Protein AF-0000000066750782 (afdb_homodimer)

InterPro domains:
  IPR004263 Exostosin-like [PTHR11062] (1-344)
  IPR040911 Exostosin, GT47 domain [PF03016] (1-303)

Sequence (736 aa):
MYDLPARFHVAMMGAAAGAGFPAWPPSAGGIRRQHSVEYWMMASLQDGGAGPERGREAVRVRDPDAADAFFVPFFSSLSFNVHGRNMTDPDTEADRLLQVELVDILWKSKYWQRSAGRDHVIPMHHPNAFRFLRAMVNASILIVSDFGRYTKELASLRKDVVAPYVHVVGSFLDDDPPDPFEARHTLLFFRGRTVRKDEGKIRSKLEKILKGKEGVRFEDSIATGDGINISTEGMRSSKFCLHPAGDTPSSCRLFDAIVSHCVPVIVSSRIELPFEDEIDYSEFSLFFSVEEALRPDYLLNELRQVPKRKWVDMWLKLKNVSHHYEFQYPPRKGDAVNMIWRQVRHKIPAVNLAIHRNRRLKIPDWWGMYDLPARFHVAMMGAAAGAGFPAWPPSAGGIRRQHSVEYWMMASLQDGGAGPERGREAVRVRDPDAADAFFVPFFSSLSFNVHGRNMTDPDTEADRLLQVELVDILWKSKYWQRSAGRDHVIPMHHPNAFRFLRAMVNASILIVSDFGRYTKELASLRKDVVAPYVHVVGSFLDDDPPDPFEARHTLLFFRGRTVRKDEGKIRSKLEKILKGKEGVRFEDSIATGDGINISTEGMRSSKFCLHPAGDTPSSCRLFDAIVSHCVPVIVSSRIELPFEDEIDYSEFSLFFSVEEALRPDYLLNELRQVPKRKWVDMWLKLKNVSHHYEFQYPPRKGDAVNMIWRQVRHKIPAVNLAIHRNRRLKIPDWWG

Radius of gyration: 29.25 Å; Cα contacts (8 Å, |Δi|>4): 1340; chains: 2; bounding box: 59×84×62 Å

Structure (mmCIF, N/CA/C/O backbone):
data_AF-0000000066750782-model_v1
#
loop_
_entity.id
_entity.type
_entity.pdbx_description
1 polymer 'Exostosin GT47 domain-containing protein'
#
loop_
_atom_site.group_PDB
_atom_site.id
_atom_site.type_symbol
_atom_site.label_atom_id
_atom_site.label_alt_id
_atom_site.label_comp_id
_atom_site.label_asym_id
_atom_site.label_entity_id
_atom_site.label_seq_id
_atom_site.pdbx_PDB_ins_code
_atom_site.Cartn_x
_atom_site.Cartn_y
_atom_site.Cartn_z
_atom_site.occupancy
_atom_site.B_iso_or_equiv
_atom_site.auth_seq_id
_atom_site.auth_comp_id
_atom_site.auth_asym_id
_atom_site.auth_atom_id
_atom_site.pdbx_PDB_model_num
ATOM 1 N N . MET A 1 1 ? 19.016 -0.606 -11.68 1 94.75 1 MET A N 1
ATOM 2 C CA . MET A 1 1 ? 19.453 -1.998 -11.641 1 94.75 1 MET A CA 1
ATOM 3 C C . MET A 1 1 ? 20.938 -2.092 -11.289 1 94.75 1 MET A C 1
ATOM 5 O O . MET A 1 1 ? 21.75 -1.341 -11.82 1 94.75 1 MET A O 1
ATOM 9 N N . TYR A 1 2 ? 21.219 -2.959 -10.383 1 95.94 2 TYR A N 1
ATOM 10 C CA . TYR A 1 2 ? 22.625 -3.191 -10.039 1 95.94 2 TYR A CA 1
ATOM 11 C C . TYR A 1 2 ? 23.375 -3.844 -11.188 1 95.94 2 TYR A C 1
ATOM 13 O O . TYR A 1 2 ? 22.828 -4.715 -11.875 1 95.94 2 TYR A O 1
ATOM 21 N N . ASP A 1 3 ? 24.625 -3.391 -11.359 1 93.88 3 ASP A N 1
ATOM 22 C CA . ASP A 1 3 ? 25.5 -4.035 -12.328 1 93.88 3 ASP A CA 1
ATOM 23 C C . ASP A 1 3 ? 26.297 -5.164 -11.672 1 93.88 3 ASP A C 1
ATOM 25 O O . ASP A 1 3 ? 27.469 -4.988 -11.344 1 93.88 3 ASP A O 1
ATOM 29 N N . LEU A 1 4 ? 25.703 -6.32 -11.648 1 96.5 4 LEU A N 1
ATOM 30 C CA . LEU A 1 4 ? 26.344 -7.473 -11.039 1 96.5 4 LEU A CA 1
ATOM 31 C C . LEU A 1 4 ? 27.141 -8.258 -12.078 1 96.5 4 LEU A C 1
ATOM 33 O O . LEU A 1 4 ? 26.781 -8.281 -13.258 1 96.5 4 LEU A O 1
ATOM 37 N N . PRO A 1 5 ? 28.25 -8.898 -11.625 1 95.44 5 PRO A N 1
ATOM 38 C CA . PRO A 1 5 ? 28.922 -9.812 -12.547 1 95.44 5 PRO A CA 1
ATOM 39 C C . PRO A 1 5 ? 28 -10.883 -13.117 1 95.44 5 PRO A C 1
ATOM 41 O O . PRO A 1 5 ? 27.062 -11.305 -12.445 1 95.44 5 PRO A O 1
ATOM 44 N N . ALA A 1 6 ? 28.297 -11.406 -14.273 1 94.25 6 ALA A N 1
ATOM 45 C CA . ALA A 1 6 ? 27.453 -12.352 -15.008 1 94.25 6 ALA A CA 1
ATOM 46 C C . ALA A 1 6 ? 27.25 -13.641 -14.211 1 94.25 6 ALA A C 1
ATOM 48 O O . ALA A 1 6 ? 26.25 -14.336 -14.375 1 94.25 6 ALA A O 1
ATOM 49 N N . ARG A 1 7 ? 28.156 -13.938 -13.328 1 93.94 7 ARG A N 1
ATOM 50 C CA . ARG A 1 7 ? 28.078 -15.172 -12.547 1 93.94 7 ARG A CA 1
ATOM 51 C C . ARG A 1 7 ? 26.875 -15.141 -11.602 1 93.94 7 ARG A C 1
ATOM 53 O O . ARG A 1 7 ? 26.469 -16.188 -11.086 1 93.94 7 ARG A O 1
ATOM 60 N N . PHE A 1 8 ? 26.281 -13.945 -11.344 1 96.44 8 PHE A N 1
ATOM 61 C CA . PHE A 1 8 ? 25.125 -13.828 -10.469 1 96.44 8 PHE A CA 1
ATOM 62 C C . PHE A 1 8 ? 23.844 -14.086 -11.25 1 96.44 8 PHE A C 1
ATOM 64 O O . PHE A 1 8 ? 22.766 -14.195 -10.656 1 96.44 8 PHE A O 1
ATOM 71 N N . HIS A 1 9 ? 23.922 -14.086 -12.602 1 94.12 9 HIS A N 1
ATOM 72 C CA . HIS A 1 9 ? 22.703 -14.188 -13.391 1 94.12 9 HIS A CA 1
ATOM 73 C C . HIS A 1 9 ? 22.938 -14.953 -14.688 1 94.12 9 HIS A C 1
ATOM 75 O O . HIS A 1 9 ? 23.109 -16.172 -14.672 1 94.12 9 HIS A O 1
ATOM 81 N N . VAL A 1 10 ? 23.234 -14.328 -15.875 1 91.88 10 VAL A N 1
ATOM 82 C CA . VAL A 1 10 ? 23.141 -14.898 -17.219 1 91.88 10 VAL A CA 1
ATOM 83 C C . VAL A 1 10 ? 24.172 -16.016 -17.375 1 91.88 10 VAL A C 1
ATOM 85 O O . VAL A 1 10 ? 23.969 -16.953 -18.141 1 91.88 10 VAL A O 1
ATOM 88 N N . ALA A 1 11 ? 25.266 -15.961 -16.688 1 91.25 11 ALA A N 1
ATOM 89 C CA . ALA A 1 11 ? 26.297 -16.984 -16.812 1 91.25 11 ALA A CA 1
ATOM 90 C C . ALA A 1 11 ? 25.812 -18.328 -16.297 1 91.25 11 ALA A C 1
ATOM 92 O O . ALA A 1 11 ? 26.297 -19.375 -16.703 1 91.25 11 ALA A O 1
ATOM 93 N N . MET A 1 12 ? 24.844 -18.328 -15.414 1 90.06 12 MET A N 1
ATOM 94 C CA . MET A 1 12 ? 24.312 -19.562 -14.836 1 90.06 12 MET A CA 1
ATOM 95 C C . MET A 1 12 ? 23.406 -20.281 -15.828 1 90.06 12 MET A C 1
ATOM 97 O O . MET A 1 12 ? 23.047 -21.453 -15.617 1 90.06 12 MET A O 1
ATOM 101 N N . MET A 1 13 ? 23.047 -19.609 -16.891 1 87.69 13 MET A N 1
ATOM 102 C CA . MET A 1 13 ? 22.141 -20.203 -17.875 1 87.69 13 MET A CA 1
ATOM 103 C C . MET A 1 13 ? 22.891 -21.094 -18.859 1 87.69 13 MET A C 1
ATOM 105 O O . MET A 1 13 ? 22.281 -21.891 -19.562 1 87.69 13 MET A O 1
ATOM 109 N N . GLY A 1 14 ? 24.203 -21.188 -18.812 1 74.81 14 GLY A N 1
ATOM 110 C CA . GLY A 1 14 ? 25.031 -22 -19.703 1 74.81 14 GLY A CA 1
ATOM 111 C C . GLY A 1 14 ? 25.234 -21.375 -21.062 1 74.81 14 GLY A C 1
ATOM 112 O O . GLY A 1 14 ? 25.906 -21.953 -21.922 1 74.81 14 GLY A O 1
ATOM 113 N N . ALA A 1 15 ? 24.375 -20.422 -21.531 1 61.16 15 ALA A N 1
ATOM 114 C CA . ALA A 1 15 ? 24.391 -19.969 -22.906 1 61.16 15 ALA A CA 1
ATOM 115 C C . ALA A 1 15 ? 25.625 -19.125 -23.203 1 61.16 15 ALA A C 1
ATOM 117 O O . ALA A 1 15 ? 26.172 -18.484 -22.312 1 61.16 15 ALA A O 1
ATOM 118 N N . ALA A 1 16 ? 26.281 -19.359 -24.438 1 55.34 16 ALA A N 1
ATOM 119 C CA . ALA A 1 16 ? 27.406 -18.656 -25.031 1 55.34 16 ALA A CA 1
ATOM 120 C C . ALA A 1 16 ? 27.188 -17.141 -25 1 55.34 16 ALA A C 1
ATOM 122 O O . ALA A 1 16 ? 26.062 -16.672 -25.125 1 55.34 16 ALA A O 1
ATOM 123 N N . ALA A 1 17 ? 28.094 -16.406 -24.328 1 53.94 17 ALA A N 1
ATOM 124 C CA . ALA A 1 17 ? 28.25 -14.969 -24.141 1 53.94 17 ALA A CA 1
ATOM 125 C C . ALA A 1 17 ? 28.047 -14.211 -25.453 1 53.94 17 ALA A C 1
ATOM 127 O O . ALA A 1 17 ? 28.891 -14.266 -26.344 1 53.94 17 ALA A O 1
ATOM 128 N N . GLY A 1 18 ? 26.828 -14.273 -26.156 1 56.25 18 GLY A N 1
ATOM 129 C CA . GLY A 1 18 ? 26.75 -13.359 -27.281 1 56.25 18 GLY A CA 1
ATOM 130 C C . GLY A 1 18 ? 26.578 -11.914 -26.875 1 56.25 18 GLY A C 1
ATOM 131 O O . GLY A 1 18 ? 26.609 -11.586 -25.688 1 56.25 18 GLY A O 1
ATOM 132 N N . ALA A 1 19 ? 26.594 -10.867 -27.859 1 58.06 19 ALA A N 1
ATOM 133 C CA . ALA A 1 19 ? 26.609 -9.414 -27.797 1 58.06 19 ALA A CA 1
ATOM 134 C C . ALA A 1 19 ? 25.375 -8.875 -27.078 1 58.06 19 ALA A C 1
ATOM 136 O O . ALA A 1 19 ? 25.422 -7.816 -26.453 1 58.06 19 ALA A O 1
ATOM 137 N N . GLY A 1 20 ? 24.281 -9.727 -26.797 1 73.38 20 GLY A N 1
ATOM 138 C CA . GLY A 1 20 ? 23.031 -9.234 -26.219 1 73.38 20 GLY A CA 1
ATOM 139 C C . GLY A 1 20 ? 22.531 -10.102 -25.078 1 73.38 20 GLY A C 1
ATOM 140 O O . GLY A 1 20 ? 23.219 -11.023 -24.641 1 73.38 20 GLY A O 1
ATOM 141 N N . PHE A 1 21 ? 21.469 -9.578 -24.453 1 84.5 21 PHE A N 1
ATOM 142 C CA . PHE A 1 21 ? 20.844 -10.367 -23.406 1 84.5 21 PHE A CA 1
ATOM 143 C C . PHE A 1 21 ? 20.359 -11.703 -23.953 1 84.5 21 PHE A C 1
ATOM 145 O O . PHE A 1 21 ? 19.578 -11.742 -24.906 1 84.5 21 PHE A O 1
ATOM 152 N N . PRO A 1 22 ? 20.812 -12.727 -23.469 1 85.62 22 PRO A N 1
ATOM 153 C CA . PRO A 1 22 ? 20.531 -14.031 -24.078 1 85.62 22 PRO A CA 1
ATOM 154 C C . PRO A 1 22 ? 19.094 -14.477 -23.891 1 85.62 22 PRO A C 1
ATOM 156 O O . PRO A 1 22 ? 18.469 -14.156 -22.875 1 85.62 22 PRO A O 1
ATOM 159 N N . ALA A 1 23 ? 18.594 -15.18 -24.875 1 86.19 23 ALA A N 1
ATOM 160 C CA . ALA A 1 23 ? 17.281 -15.812 -24.734 1 86.19 23 ALA A CA 1
ATOM 161 C C . ALA A 1 23 ? 17.328 -16.969 -23.75 1 86.19 23 ALA A C 1
ATOM 163 O O . ALA A 1 23 ? 18.391 -17.578 -23.547 1 86.19 23 ALA A O 1
ATOM 164 N N . TRP A 1 24 ? 16.219 -17.188 -23.125 1 86.25 24 TRP A N 1
ATOM 165 C CA . TRP A 1 24 ? 16.141 -18.359 -22.25 1 86.25 24 TRP A CA 1
ATOM 166 C C . TRP A 1 24 ? 16.391 -19.641 -23.031 1 86.25 24 TRP A C 1
ATOM 168 O O . TRP A 1 24 ? 15.758 -19.891 -24.062 1 86.25 24 TRP A O 1
ATOM 178 N N . PRO A 1 25 ? 17.25 -20.438 -22.531 1 81 25 PRO A N 1
ATOM 179 C CA . PRO A 1 25 ? 17.609 -21.641 -23.297 1 81 25 PRO A CA 1
ATOM 180 C C . PRO A 1 25 ? 16.5 -22.688 -23.312 1 81 25 PRO A C 1
ATOM 182 O O . PRO A 1 25 ? 15.922 -22.984 -22.266 1 81 25 PRO A O 1
ATOM 185 N N . PRO A 1 26 ? 16.25 -23.203 -24.438 1 72.56 26 PRO A N 1
ATOM 186 C CA . PRO A 1 26 ? 15.227 -24.25 -24.531 1 72.56 26 PRO A CA 1
ATOM 187 C C . PRO A 1 26 ? 15.531 -25.453 -23.656 1 72.56 26 PRO A C 1
ATOM 189 O O . PRO A 1 26 ? 14.609 -26.156 -23.234 1 72.56 26 PRO A O 1
ATOM 192 N N . SER A 1 27 ? 16.766 -25.641 -23.406 1 69.38 27 SER A N 1
ATOM 193 C CA . SER A 1 27 ? 17.188 -26.797 -22.609 1 69.38 27 SER A CA 1
ATOM 194 C C . SER A 1 27 ? 16.859 -26.609 -21.141 1 69.38 27 SER A C 1
ATOM 196 O O . SER A 1 27 ? 16.812 -27.562 -20.375 1 69.38 27 SER A O 1
ATOM 198 N N . ALA A 1 28 ? 16.641 -25.375 -20.797 1 69.25 28 ALA A N 1
ATOM 199 C CA . ALA A 1 28 ? 16.344 -25.094 -19.406 1 69.25 28 ALA A CA 1
ATOM 200 C C . ALA A 1 28 ? 14.836 -25.094 -19.156 1 69.25 28 ALA A C 1
ATOM 202 O O . ALA A 1 28 ? 14.266 -24.062 -18.781 1 69.25 28 ALA A O 1
ATOM 203 N N . GLY A 1 29 ? 14.305 -26.266 -19.453 1 74.25 29 GLY A N 1
ATOM 204 C CA . GLY A 1 29 ? 12.875 -26.406 -19.219 1 74.25 29 GLY A CA 1
ATOM 205 C C . GLY A 1 29 ? 12.547 -26.891 -17.812 1 74.25 29 GLY A C 1
ATOM 206 O O . GLY A 1 29 ? 13.312 -26.656 -16.875 1 74.25 29 GLY A O 1
ATOM 207 N N . GLY A 1 30 ? 11.328 -27.25 -17.594 1 78.44 30 GLY A N 1
ATOM 208 C CA . GLY A 1 30 ? 10.922 -27.828 -16.328 1 78.44 30 GLY A CA 1
ATOM 209 C C . GLY A 1 30 ? 10.945 -26.844 -15.18 1 78.44 30 GLY A C 1
ATOM 210 O O . GLY A 1 30 ? 10.375 -25.75 -15.281 1 78.44 30 GLY A O 1
ATOM 211 N N . ILE A 1 31 ? 11.664 -27.281 -14.109 1 80.06 31 ILE A N 1
ATOM 212 C CA . ILE A 1 31 ? 11.672 -26.547 -12.859 1 80.06 31 ILE A CA 1
ATOM 213 C C . ILE A 1 31 ? 12.422 -25.219 -13.047 1 80.06 31 ILE A C 1
ATOM 215 O O . ILE A 1 31 ? 12.047 -24.203 -12.461 1 80.06 31 ILE A O 1
ATOM 219 N N . ARG A 1 32 ? 13.43 -25.219 -13.891 1 87 32 ARG A N 1
ATOM 220 C CA . ARG A 1 32 ? 14.203 -24 -14.117 1 87 32 ARG A CA 1
ATOM 221 C C . ARG A 1 32 ? 13.359 -22.938 -14.812 1 87 32 ARG A C 1
ATOM 223 O O . ARG A 1 32 ? 13.375 -21.766 -14.43 1 87 32 ARG A O 1
ATOM 230 N N . ARG A 1 33 ? 12.609 -23.359 -15.742 1 89.06 33 ARG A N 1
ATOM 231 C CA . ARG A 1 33 ? 11.766 -22.422 -16.469 1 89.06 33 ARG A CA 1
ATOM 232 C C . ARG A 1 33 ? 10.641 -21.891 -15.578 1 89.06 33 ARG A C 1
ATOM 234 O O . ARG A 1 33 ? 10.352 -20.703 -15.578 1 89.06 33 ARG A O 1
ATOM 241 N N . GLN A 1 34 ? 10.055 -22.781 -14.836 1 93.19 34 GLN A N 1
ATOM 242 C CA . GLN A 1 34 ? 8.93 -22.406 -13.992 1 93.19 34 GLN A CA 1
ATOM 243 C C . GLN A 1 34 ? 9.305 -21.266 -13.039 1 93.19 34 GLN A C 1
ATOM 245 O O . GLN A 1 34 ? 8.469 -20.422 -12.703 1 93.19 34 GLN A O 1
ATOM 250 N N . HIS A 1 35 ? 10.531 -21.234 -12.617 1 95.62 35 HIS A N 1
ATOM 251 C CA . HIS A 1 35 ? 10.992 -20.25 -11.641 1 95.62 35 HIS A CA 1
ATOM 252 C C . HIS A 1 35 ? 11.938 -19.234 -12.281 1 95.62 35 HIS A C 1
ATOM 254 O O . HIS A 1 35 ? 12.852 -18.734 -11.633 1 95.62 35 HIS A O 1
ATOM 260 N N . SER A 1 36 ? 11.727 -18.906 -13.539 1 95.75 36 SER A N 1
ATOM 261 C CA . SER A 1 36 ? 12.633 -18.031 -14.273 1 95.75 36 SER A CA 1
ATOM 262 C C . SER A 1 36 ? 12.156 -16.578 -14.25 1 95.75 36 SER A C 1
ATOM 264 O O . SER A 1 36 ? 12.453 -15.805 -15.156 1 95.75 36 SER A O 1
ATOM 266 N N . VAL A 1 37 ? 11.391 -16.203 -13.258 1 97.31 37 VAL A N 1
ATOM 267 C CA . VAL A 1 37 ? 10.859 -14.844 -13.141 1 97.31 37 VAL A CA 1
ATOM 268 C C . VAL A 1 37 ? 12 -13.836 -13.102 1 97.31 37 VAL A C 1
ATOM 270 O O . VAL A 1 37 ? 11.914 -12.758 -13.695 1 97.31 37 VAL A O 1
ATOM 273 N N . GLU A 1 38 ? 13.117 -14.172 -12.422 1 97.06 38 GLU A N 1
ATOM 274 C CA . GLU A 1 38 ? 14.289 -13.305 -12.336 1 97.06 38 GLU A CA 1
ATOM 275 C C . GLU A 1 38 ? 14.797 -12.922 -13.727 1 97.06 38 GLU A C 1
ATOM 277 O O . GLU A 1 38 ? 15.102 -11.758 -13.984 1 97.06 38 GLU A O 1
ATOM 282 N N . TYR A 1 39 ? 14.82 -13.875 -14.586 1 95.69 39 TYR A N 1
ATOM 283 C CA . TYR A 1 39 ? 15.289 -13.672 -15.953 1 95.69 39 TYR A CA 1
ATOM 284 C C . TYR A 1 39 ? 14.391 -12.695 -16.703 1 95.69 39 TYR A C 1
ATOM 286 O O . TYR A 1 39 ? 14.867 -11.742 -17.312 1 95.69 39 TYR A O 1
ATOM 294 N N . TRP A 1 40 ? 13.109 -12.93 -16.625 1 95.94 40 TRP A N 1
ATOM 295 C CA . TRP A 1 40 ? 12.148 -12.141 -17.375 1 95.94 40 TRP A CA 1
ATOM 296 C C . TRP A 1 40 ? 12.141 -10.695 -16.891 1 95.94 40 TRP A C 1
ATOM 298 O O . TRP A 1 40 ? 12.016 -9.766 -17.688 1 95.94 40 TRP A O 1
ATOM 308 N N . MET A 1 41 ? 12.273 -10.531 -15.57 1 96.88 41 MET A N 1
ATOM 309 C CA . MET A 1 41 ? 12.32 -9.18 -15.031 1 96.88 41 MET A CA 1
ATOM 310 C C . MET A 1 41 ? 13.586 -8.453 -15.492 1 96.88 41 MET A C 1
ATOM 312 O O . MET A 1 41 ? 13.523 -7.297 -15.898 1 96.88 41 MET A O 1
ATOM 316 N N . MET A 1 42 ? 14.703 -9.156 -15.414 1 96.56 42 MET A N 1
ATOM 317 C CA . MET A 1 42 ? 15.945 -8.539 -15.875 1 96.56 42 MET A CA 1
ATOM 318 C C . MET A 1 42 ? 15.875 -8.211 -17.359 1 96.56 42 MET A C 1
ATOM 320 O O . MET A 1 42 ? 16.266 -7.117 -17.781 1 96.56 42 MET A O 1
ATOM 324 N N . ALA A 1 43 ? 15.336 -9.133 -18.141 1 94.19 43 ALA A N 1
ATOM 325 C CA . ALA A 1 43 ? 15.219 -8.938 -19.578 1 94.19 43 ALA A CA 1
ATOM 326 C C . ALA A 1 43 ? 14.391 -7.699 -19.906 1 94.19 43 ALA A C 1
ATOM 328 O O . ALA A 1 43 ? 14.719 -6.938 -20.812 1 94.19 43 ALA A O 1
ATOM 329 N N . SER A 1 44 ? 13.367 -7.477 -19.156 1 94.19 44 SER A N 1
ATOM 330 C CA . SER A 1 44 ? 12.453 -6.367 -19.406 1 94.19 44 SER A CA 1
ATOM 331 C C . SER A 1 44 ? 13.148 -5.023 -19.219 1 94.19 44 SER A C 1
ATOM 333 O O . SER A 1 44 ? 12.688 -4 -19.734 1 94.19 44 SER A O 1
ATOM 335 N N . LEU A 1 45 ? 14.211 -4.992 -18.438 1 94.06 45 LEU A N 1
ATOM 336 C CA . LEU A 1 45 ? 14.906 -3.748 -18.125 1 94.06 45 LEU A CA 1
ATOM 337 C C . LEU A 1 45 ? 16.062 -3.512 -19.094 1 94.06 45 LEU A C 1
ATOM 339 O O . LEU A 1 45 ? 16.75 -2.492 -19 1 94.06 45 LEU A O 1
ATO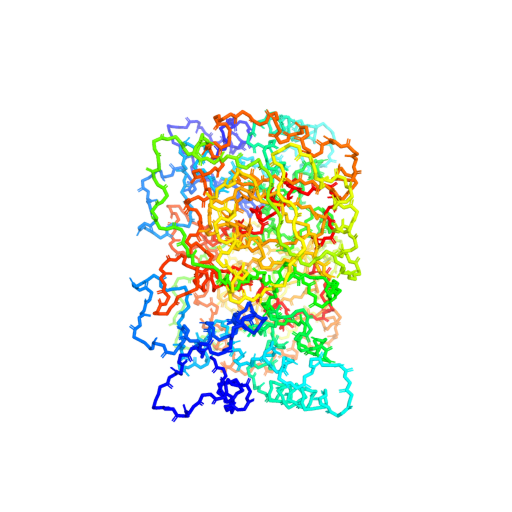M 343 N N . GLN A 1 46 ? 16.344 -4.477 -19.969 1 87.38 46 GLN A N 1
ATOM 344 C CA . GLN A 1 46 ? 17.453 -4.352 -20.906 1 87.38 46 GLN A CA 1
ATOM 345 C C . GLN A 1 46 ? 17.062 -3.52 -22.125 1 87.38 46 GLN A C 1
ATOM 347 O O . GLN A 1 46 ? 17.922 -2.963 -22.812 1 87.38 46 GLN A O 1
ATOM 352 N N . ASP A 1 47 ? 15.805 -3.611 -22.547 1 71.44 47 ASP A N 1
ATOM 353 C CA . ASP A 1 47 ? 15.344 -3.006 -23.797 1 71.44 47 ASP A CA 1
ATOM 354 C C . ASP A 1 47 ? 15.211 -1.489 -23.656 1 71.44 47 ASP A C 1
ATOM 356 O O . ASP A 1 47 ? 14.43 -1 -22.844 1 71.44 47 ASP A O 1
ATOM 360 N N . GLY A 1 48 ? 16.297 -0.708 -23.562 1 61.62 48 GLY A N 1
ATOM 361 C CA . GLY A 1 48 ? 16.391 0.737 -23.422 1 61.62 48 GLY A CA 1
ATOM 362 C C . GLY A 1 48 ? 15.273 1.479 -24.125 1 61.62 48 GLY A C 1
ATOM 363 O O . GLY A 1 48 ? 15.016 2.65 -23.844 1 61.62 48 GLY A O 1
ATOM 364 N N . GLY A 1 49 ? 14.734 1.085 -25.203 1 55.66 49 GLY A N 1
ATOM 365 C CA . GLY A 1 49 ? 14.023 1.99 -26.094 1 55.66 49 GLY A CA 1
ATOM 366 C C . GLY A 1 49 ? 12.578 2.213 -25.688 1 55.66 49 GLY A C 1
ATOM 367 O O . GLY A 1 49 ? 11.906 3.092 -26.219 1 55.66 49 GLY A O 1
ATOM 368 N N . ALA A 1 50 ? 11.93 1.302 -24.938 1 56.38 50 ALA A N 1
ATOM 369 C CA . ALA A 1 50 ? 10.477 1.453 -24.953 1 56.38 50 ALA A CA 1
ATOM 370 C C . ALA A 1 50 ? 9.992 2.164 -23.688 1 56.38 50 ALA A C 1
ATOM 372 O O . ALA A 1 50 ? 10.297 1.741 -22.578 1 56.38 50 ALA A O 1
ATOM 373 N N . GLY A 1 51 ? 9.828 3.461 -23.688 1 54.56 51 GLY A N 1
ATOM 374 C CA . GLY A 1 51 ? 9.289 4.352 -22.672 1 54.56 51 GLY A CA 1
ATOM 375 C C . GLY A 1 51 ? 7.852 4.039 -22.297 1 54.56 51 GLY A C 1
ATOM 376 O O . GLY A 1 51 ? 7.258 3.104 -22.844 1 54.56 51 GLY A O 1
ATOM 377 N N . PRO A 1 52 ? 7.332 4.645 -21.234 1 58.78 52 PRO A N 1
ATOM 378 C CA . PRO A 1 52 ? 5.941 4.516 -20.797 1 58.78 52 PRO A CA 1
ATOM 379 C C . PRO A 1 52 ? 4.949 4.555 -21.953 1 58.78 52 PRO A C 1
ATOM 381 O O . PRO A 1 52 ? 3.875 3.953 -21.875 1 58.78 52 PRO A O 1
ATOM 384 N N . GLU A 1 53 ? 5.344 5.086 -22.984 1 59.91 53 GLU A N 1
ATOM 385 C CA . GLU A 1 53 ? 4.434 5.262 -24.109 1 59.91 53 GLU A CA 1
ATOM 386 C C . GLU A 1 53 ? 4.031 3.92 -24.719 1 59.91 53 GLU A C 1
ATOM 388 O O . GLU A 1 53 ? 2.975 3.801 -25.328 1 59.91 53 GLU A O 1
ATOM 393 N N . ARG A 1 54 ? 4.871 2.965 -24.375 1 63.22 54 ARG A N 1
ATOM 394 C CA . ARG A 1 54 ? 4.566 1.668 -24.969 1 63.22 54 ARG A CA 1
ATOM 395 C C . ARG A 1 54 ? 3.93 0.733 -23.938 1 63.22 54 ARG A C 1
ATOM 397 O O . ARG A 1 54 ? 3.973 -0.489 -24.094 1 63.22 54 ARG A O 1
ATOM 404 N N . GLY A 1 55 ? 3.514 1.269 -22.812 1 75.06 55 GLY A N 1
ATOM 405 C CA . GLY A 1 55 ? 2.748 0.475 -21.875 1 75.06 55 GLY A CA 1
ATOM 406 C C . GLY A 1 55 ? 3.615 -0.245 -20.859 1 75.06 55 GLY A C 1
ATOM 407 O O . GLY A 1 55 ? 3.174 -1.206 -20.219 1 75.06 55 GLY A O 1
ATOM 408 N N . ARG A 1 56 ? 4.852 0.209 -20.734 1 86.62 56 ARG A N 1
ATOM 409 C CA . ARG A 1 56 ? 5.754 -0.428 -19.781 1 86.62 56 ARG A CA 1
ATOM 410 C C . ARG A 1 56 ? 5.551 0.124 -18.375 1 86.62 56 ARG A C 1
ATOM 412 O O . ARG A 1 56 ? 5.371 1.331 -18.203 1 86.62 56 ARG A O 1
ATOM 419 N N . GLU A 1 57 ? 5.566 -0.799 -17.453 1 91.38 57 GLU A N 1
ATOM 420 C CA . GLU A 1 57 ? 5.336 -0.416 -16.062 1 91.38 57 GLU A CA 1
ATOM 421 C C . GLU A 1 57 ? 6.645 -0.033 -15.375 1 91.38 57 GLU A C 1
ATOM 423 O O . GLU A 1 57 ? 6.629 0.599 -14.312 1 91.38 57 GLU A O 1
ATOM 428 N N . ALA A 1 58 ? 7.809 -0.417 -15.945 1 93.38 58 ALA A N 1
ATOM 429 C CA . ALA A 1 58 ? 9.109 -0.101 -15.367 1 93.38 58 ALA A CA 1
ATOM 430 C C . ALA A 1 58 ? 10.133 0.215 -16.453 1 93.38 58 ALA A C 1
ATOM 432 O O . ALA A 1 58 ? 10.109 -0.389 -17.531 1 93.38 58 ALA A O 1
ATOM 433 N N . VAL A 1 59 ? 10.938 1.149 -16.188 1 93.12 59 VAL A N 1
ATOM 434 C CA . VAL A 1 59 ? 12.031 1.519 -17.078 1 93.12 59 VAL A CA 1
ATOM 435 C C . VAL A 1 59 ? 13.328 1.659 -16.297 1 93.12 59 VAL A C 1
ATOM 437 O O . VAL A 1 59 ? 13.32 2.1 -15.141 1 93.12 59 VAL A O 1
ATOM 440 N N . ARG A 1 60 ? 14.367 1.237 -16.891 1 94 60 ARG A N 1
ATOM 441 C CA . ARG A 1 60 ? 15.68 1.397 -16.266 1 94 60 ARG A CA 1
ATOM 442 C C . ARG A 1 60 ? 16.188 2.82 -16.438 1 94 60 ARG A C 1
ATOM 444 O O . ARG A 1 60 ? 16.156 3.371 -17.547 1 94 60 ARG A O 1
ATOM 451 N N . VAL A 1 61 ? 16.625 3.375 -15.352 1 93.88 61 VAL A N 1
ATOM 452 C CA . VAL A 1 61 ? 17.266 4.684 -15.414 1 93.88 61 VAL A CA 1
ATOM 453 C C . VAL A 1 61 ? 18.766 4.535 -15.148 1 93.88 61 VAL A C 1
ATOM 455 O O . VAL A 1 61 ? 19.172 3.691 -14.352 1 93.88 61 VAL A O 1
ATOM 458 N N . ARG A 1 62 ? 19.531 5.418 -15.773 1 91.69 62 ARG A N 1
ATOM 459 C CA . ARG A 1 62 ? 20.984 5.332 -15.641 1 91.69 62 ARG A CA 1
ATOM 460 C C . ARG A 1 62 ? 21.469 6.059 -14.391 1 91.69 62 ARG A C 1
ATOM 462 O O . ARG A 1 62 ? 22.453 5.645 -13.766 1 91.69 62 ARG A O 1
ATOM 469 N N . ASP A 1 63 ? 20.734 7.059 -14.016 1 94.19 63 ASP A N 1
ATOM 470 C CA . ASP A 1 63 ? 21.047 7.789 -12.789 1 94.19 63 ASP A CA 1
ATOM 471 C C . ASP A 1 63 ? 20.359 7.152 -11.578 1 94.19 63 ASP A C 1
ATOM 473 O O . ASP A 1 63 ? 19.141 7.227 -11.438 1 94.19 63 ASP A O 1
ATOM 477 N N . PRO A 1 64 ? 21.156 6.555 -10.672 1 95.56 64 PRO A N 1
ATOM 478 C CA . PRO A 1 64 ? 20.547 5.898 -9.508 1 95.56 64 PRO A CA 1
ATOM 479 C C . PRO A 1 64 ? 19.766 6.867 -8.633 1 95.56 64 PRO A C 1
ATOM 481 O O . PRO A 1 64 ? 18.812 6.461 -7.945 1 95.56 64 PRO A O 1
ATOM 484 N N . ASP A 1 65 ? 20.062 8.109 -8.695 1 94.62 65 ASP A N 1
ATOM 485 C CA . ASP A 1 65 ? 19.359 9.078 -7.859 1 94.62 65 ASP A CA 1
ATOM 486 C C . ASP A 1 65 ? 17.969 9.359 -8.398 1 94.62 65 ASP A C 1
ATOM 488 O O . ASP A 1 65 ? 17.125 9.906 -7.688 1 94.62 65 ASP A O 1
ATOM 492 N N . ALA A 1 66 ? 17.75 8.945 -9.609 1 94.94 66 ALA A N 1
ATOM 493 C CA . ALA A 1 66 ? 16.453 9.133 -10.227 1 94.94 66 ALA A CA 1
ATOM 494 C C . ALA A 1 66 ? 15.586 7.887 -10.078 1 94.94 66 ALA A C 1
ATOM 496 O O . ALA A 1 66 ? 14.406 7.891 -10.453 1 94.94 66 ALA A O 1
ATOM 497 N N . ALA A 1 67 ? 16.141 6.812 -9.492 1 96.94 67 ALA A N 1
ATOM 498 C CA . ALA A 1 67 ? 15.438 5.535 -9.422 1 96.94 67 ALA A CA 1
ATOM 499 C C . ALA A 1 67 ? 14.414 5.539 -8.297 1 96.94 67 ALA A C 1
ATOM 501 O O . ALA A 1 67 ? 14.672 6.059 -7.207 1 96.94 67 ALA A O 1
ATOM 502 N N . ASP A 1 68 ? 13.273 4.969 -8.555 1 96.88 68 ASP A N 1
ATOM 503 C CA . ASP A 1 68 ? 12.266 4.742 -7.52 1 96.88 68 ASP A CA 1
ATOM 504 C C . ASP A 1 68 ? 12.57 3.469 -6.73 1 96.88 68 ASP A C 1
ATOM 506 O O . ASP A 1 68 ? 12.203 3.352 -5.562 1 96.88 68 ASP A O 1
ATOM 510 N N . ALA A 1 69 ? 13.18 2.547 -7.414 1 98 69 ALA A N 1
ATOM 511 C CA . ALA A 1 69 ? 13.547 1.261 -6.828 1 98 69 ALA A CA 1
ATOM 512 C C . ALA A 1 69 ? 14.789 0.685 -7.5 1 98 69 ALA A C 1
ATOM 514 O O . ALA A 1 69 ? 15.141 1.08 -8.617 1 98 69 ALA A O 1
ATOM 515 N N . PHE A 1 70 ? 15.477 -0.146 -6.785 1 98.69 70 PHE A N 1
ATOM 516 C CA . PHE A 1 70 ? 16.703 -0.769 -7.285 1 98.69 70 PHE A CA 1
ATOM 517 C C . PHE A 1 70 ? 16.5 -2.262 -7.512 1 98.69 70 PHE A C 1
ATOM 519 O O . PHE A 1 70 ? 16.234 -3.008 -6.566 1 98.69 70 PHE A O 1
ATOM 526 N N . PHE A 1 71 ? 16.578 -2.635 -8.766 1 98.56 71 PHE A N 1
ATOM 527 C CA . PHE A 1 71 ? 16.469 -4.043 -9.117 1 98.56 71 PHE A CA 1
ATOM 528 C C . PHE A 1 71 ? 17.797 -4.762 -8.922 1 98.56 71 PHE A C 1
ATOM 530 O O . PHE A 1 71 ? 18.844 -4.281 -9.367 1 98.56 71 PHE A O 1
ATOM 537 N N . VAL A 1 72 ? 17.766 -5.93 -8.18 1 98.69 72 VAL A N 1
ATOM 538 C CA . VAL A 1 72 ? 18.938 -6.754 -7.949 1 98.69 72 VAL A CA 1
ATOM 539 C C . VAL A 1 72 ? 18.875 -8 -8.828 1 98.69 72 VAL A C 1
ATOM 541 O O . VAL A 1 72 ? 18.172 -8.961 -8.508 1 98.69 72 VAL A O 1
ATOM 544 N N . PRO A 1 73 ? 19.656 -8.008 -9.906 1 97.44 73 PRO A N 1
ATOM 545 C CA . PRO A 1 73 ? 19.547 -9.109 -10.875 1 97.44 73 PRO A CA 1
ATOM 546 C C . PRO A 1 73 ? 20.344 -10.344 -10.453 1 97.44 73 PRO A C 1
ATOM 548 O O . PRO A 1 73 ? 21.266 -10.758 -11.164 1 97.44 73 PRO A O 1
ATOM 551 N N . PHE A 1 74 ? 20.031 -10.906 -9.32 1 98.12 74 PHE A N 1
ATOM 552 C CA . PHE A 1 74 ? 20.562 -12.195 -8.891 1 98.12 74 PHE A CA 1
ATOM 553 C C . PHE A 1 74 ? 19.578 -13.32 -9.203 1 98.12 74 PHE A C 1
ATOM 555 O O . PHE A 1 74 ? 18.438 -13.312 -8.719 1 98.12 74 PHE A O 1
ATOM 562 N N . PHE A 1 75 ? 20 -14.266 -10.07 1 97 75 PHE A N 1
ATOM 563 C CA . PHE A 1 75 ? 19.172 -15.414 -10.391 1 97 75 PHE A CA 1
ATOM 564 C C . PHE A 1 75 ? 19.25 -16.469 -9.289 1 97 75 PHE A C 1
ATOM 566 O O . PHE A 1 75 ? 19.734 -17.578 -9.516 1 97 75 PHE A O 1
ATOM 573 N N . SER A 1 76 ? 18.672 -16.109 -8.156 1 96.69 76 SER A N 1
ATOM 574 C CA . SER A 1 76 ? 18.781 -16.953 -6.969 1 96.69 76 SER A CA 1
ATOM 575 C C . SER A 1 76 ? 18.062 -18.297 -7.176 1 96.69 76 SER A C 1
ATOM 577 O O . SER A 1 76 ? 18.5 -19.312 -6.641 1 96.69 76 SER A O 1
ATOM 579 N N . SER A 1 77 ? 16.953 -18.297 -7.938 1 95.81 77 SER A N 1
ATOM 580 C CA . SER A 1 77 ? 16.281 -19.562 -8.258 1 95.81 77 SER A CA 1
ATOM 581 C C . SER A 1 77 ? 17.203 -20.484 -9.055 1 95.81 77 SER A C 1
ATOM 583 O O . SER A 1 77 ? 17.297 -21.672 -8.766 1 95.81 77 SER A O 1
ATOM 585 N N . LEU A 1 78 ? 17.859 -19.906 -10.008 1 93.31 78 LEU A N 1
ATOM 586 C CA . LEU A 1 78 ? 18.797 -20.688 -10.82 1 93.31 78 LEU A CA 1
ATOM 587 C C . LEU A 1 78 ? 20 -21.109 -9.992 1 93.31 78 LEU A C 1
ATOM 589 O O . LEU A 1 78 ? 20.516 -22.219 -10.164 1 93.31 78 LEU A O 1
ATOM 593 N N . SER A 1 79 ? 20.484 -20.203 -9.156 1 94.38 79 SER A N 1
ATOM 594 C CA . SER A 1 79 ? 21.609 -20.547 -8.281 1 94.38 79 SER A CA 1
ATOM 595 C C . SER A 1 79 ? 21.312 -21.797 -7.465 1 94.38 79 SER A C 1
ATOM 597 O O . SER A 1 79 ? 22.141 -22.703 -7.367 1 94.38 79 SER A O 1
ATOM 599 N N . PHE A 1 80 ? 20.125 -21.844 -6.938 1 94 80 PHE A N 1
ATOM 600 C CA . PHE A 1 80 ? 19.703 -23.016 -6.188 1 94 80 PHE A CA 1
ATOM 601 C C . PHE A 1 80 ? 19.672 -24.25 -7.082 1 94 80 PHE A C 1
ATOM 603 O O . PHE A 1 80 ? 20.203 -25.297 -6.715 1 94 80 PHE A O 1
ATOM 610 N N . ASN A 1 81 ? 19.078 -24.109 -8.266 1 89.5 81 ASN A N 1
ATOM 611 C CA . ASN A 1 81 ? 18.906 -25.234 -9.164 1 89.5 81 ASN A CA 1
ATOM 612 C C . ASN A 1 81 ? 20.25 -25.766 -9.664 1 89.5 81 ASN A C 1
ATOM 614 O O . ASN A 1 81 ? 20.422 -26.969 -9.875 1 89.5 81 ASN A O 1
ATOM 618 N N . VAL A 1 82 ? 21.188 -24.859 -9.828 1 87.5 82 VAL A N 1
ATOM 619 C CA . VAL A 1 82 ? 22.484 -25.219 -10.398 1 87.5 82 VAL A CA 1
ATOM 620 C C . VAL A 1 82 ? 23.422 -25.719 -9.297 1 87.5 82 VAL A C 1
ATOM 622 O O . VAL A 1 82 ? 24.125 -26.719 -9.469 1 87.5 82 VAL A O 1
ATOM 625 N N . HIS A 1 83 ? 23.422 -25.078 -8.141 1 85.88 83 HIS A N 1
ATOM 626 C CA . HIS A 1 83 ? 24.438 -25.328 -7.137 1 85.88 83 HIS A CA 1
ATOM 627 C C . HIS A 1 83 ? 23.844 -25.984 -5.895 1 85.88 83 HIS A C 1
ATOM 629 O O . HIS A 1 83 ? 24.578 -26.531 -5.066 1 85.88 83 HIS A O 1
ATOM 635 N N . GLY A 1 84 ? 22.547 -25.984 -5.715 1 76.5 84 GLY A N 1
ATOM 636 C CA . GLY A 1 84 ? 22.047 -26.312 -4.395 1 76.5 84 GLY A CA 1
ATOM 637 C C . GLY A 1 84 ? 20.922 -27.328 -4.426 1 76.5 84 GLY A C 1
ATOM 638 O O . GLY A 1 84 ? 20.266 -27.578 -3.408 1 76.5 84 GLY A O 1
ATOM 639 N N . ARG A 1 85 ? 20.656 -27.938 -5.426 1 74.81 85 ARG A N 1
ATOM 640 C CA . ARG A 1 85 ? 19.469 -28.75 -5.594 1 74.81 85 ARG A CA 1
ATOM 641 C C . ARG A 1 85 ? 19.469 -29.938 -4.637 1 74.81 85 ARG A C 1
ATOM 643 O O . ARG A 1 85 ? 18.438 -30.297 -4.066 1 74.81 85 ARG A O 1
ATOM 650 N N . ASN A 1 86 ? 20.594 -30.391 -4.41 1 71.81 86 ASN A N 1
ATOM 651 C CA . ASN A 1 86 ? 20.688 -31.594 -3.596 1 71.81 86 ASN A CA 1
ATOM 652 C C . ASN A 1 86 ? 20.828 -31.266 -2.113 1 71.81 86 ASN A C 1
ATOM 654 O O . ASN A 1 86 ? 20.828 -32.156 -1.27 1 71.81 86 ASN A O 1
ATOM 658 N N . MET A 1 87 ? 20.922 -30.031 -1.751 1 70.31 87 MET A N 1
ATOM 659 C CA . MET A 1 87 ? 20.969 -29.484 -0.394 1 70.31 87 MET A CA 1
ATOM 660 C C . MET A 1 87 ? 22.062 -30.156 0.417 1 70.31 87 MET A C 1
ATOM 662 O O . MET A 1 87 ? 21.875 -30.469 1.593 1 70.31 87 MET A O 1
ATOM 666 N N . THR A 1 88 ? 22.984 -30.703 -0.29 1 71.5 88 THR A N 1
ATOM 667 C CA . THR A 1 88 ? 24.141 -31.312 0.333 1 71.5 88 THR A CA 1
ATOM 668 C C . THR A 1 88 ? 25.406 -30.516 0.03 1 71.5 88 THR A C 1
ATOM 670 O O . THR A 1 88 ? 25.516 -29.906 -1.031 1 71.5 88 THR A O 1
ATOM 673 N N . ASP A 1 89 ? 26.25 -30.469 1.019 1 67 89 ASP A N 1
ATOM 674 C CA . ASP A 1 89 ? 27.562 -29.859 0.775 1 67 89 ASP A CA 1
ATOM 675 C C . ASP A 1 89 ? 28.422 -30.766 -0.104 1 67 89 ASP A C 1
ATOM 677 O O . ASP A 1 89 ? 28.266 -31.984 -0.097 1 67 89 ASP A O 1
ATOM 681 N N . PRO A 1 90 ? 29.25 -30.156 -1.045 1 69.94 90 PRO A N 1
ATOM 682 C CA . PRO A 1 90 ? 29.781 -28.797 -1.232 1 69.94 90 PRO A CA 1
ATOM 683 C C . PRO A 1 90 ? 28.953 -27.969 -2.215 1 69.94 90 PRO A C 1
ATOM 685 O O . PRO A 1 90 ? 29.094 -26.75 -2.271 1 69.94 90 PRO A O 1
ATOM 688 N N . ASP A 1 91 ? 28.109 -28.562 -2.912 1 72.94 91 ASP A N 1
ATOM 689 C CA . ASP A 1 91 ? 27.391 -27.859 -3.961 1 72.94 91 ASP A CA 1
ATOM 690 C C . ASP A 1 91 ? 26.562 -26.719 -3.381 1 72.94 91 ASP A C 1
ATOM 692 O O . ASP A 1 91 ? 26.547 -25.609 -3.936 1 72.94 91 ASP A O 1
ATOM 696 N N . THR A 1 92 ? 26.109 -27.016 -2.27 1 87.69 92 THR A N 1
ATOM 697 C CA . THR A 1 92 ? 25.297 -25.969 -1.653 1 87.69 92 THR A CA 1
ATOM 698 C C . THR A 1 92 ? 26.156 -24.797 -1.227 1 87.69 92 THR A C 1
ATOM 700 O O . THR A 1 92 ? 25.672 -23.672 -1.108 1 87.69 92 THR A O 1
ATOM 703 N N . GLU A 1 93 ? 27.453 -25.109 -1.138 1 90.56 93 GLU A N 1
ATOM 704 C CA . GLU A 1 93 ? 28.375 -24.062 -0.692 1 90.56 93 GLU A CA 1
ATOM 705 C C . GLU A 1 93 ? 28.516 -22.984 -1.752 1 90.56 93 GLU A C 1
ATOM 707 O O . GLU A 1 93 ? 28.641 -21.797 -1.424 1 90.56 93 GLU A O 1
ATOM 712 N N . ALA A 1 94 ? 28.531 -23.328 -3.012 1 91.19 94 ALA A N 1
ATOM 713 C CA . ALA A 1 94 ? 28.625 -22.344 -4.086 1 91.19 94 ALA A CA 1
ATOM 714 C C . ALA A 1 94 ? 27.438 -21.391 -4.059 1 91.19 94 ALA A C 1
ATOM 716 O O . ALA A 1 94 ? 27.594 -20.188 -4.219 1 91.19 94 ALA A O 1
ATOM 717 N N . ASP A 1 95 ? 26.281 -21.953 -3.854 1 94.44 95 ASP A N 1
ATOM 718 C CA . ASP A 1 95 ? 25.078 -21.141 -3.727 1 94.44 95 ASP A CA 1
ATOM 719 C C . ASP A 1 95 ? 25.172 -20.188 -2.531 1 94.44 95 ASP A C 1
ATOM 721 O O . ASP A 1 95 ? 24.859 -19 -2.645 1 94.44 95 ASP A O 1
ATOM 725 N N . ARG A 1 96 ? 25.656 -20.703 -1.42 1 95.38 96 ARG A N 1
ATOM 726 C CA . ARG A 1 96 ? 25.812 -19.906 -0.209 1 95.38 96 ARG A CA 1
ATOM 727 C C . ARG A 1 96 ? 26.797 -18.766 -0.429 1 95.38 96 ARG A C 1
ATOM 729 O O . ARG A 1 96 ? 26.547 -17.625 -0.027 1 95.38 96 ARG A O 1
ATOM 736 N N . LEU A 1 97 ? 27.906 -19.078 -1.075 1 95.38 97 LEU A N 1
ATOM 737 C CA . LEU A 1 97 ? 28.953 -18.094 -1.275 1 95.38 97 LEU A CA 1
ATOM 738 C C . LEU A 1 97 ? 28.469 -16.953 -2.182 1 95.38 97 LEU A C 1
ATOM 740 O O . LEU A 1 97 ? 28.812 -15.797 -1.966 1 95.38 97 LEU A O 1
ATOM 744 N N . LEU A 1 98 ? 27.688 -17.266 -3.221 1 96.06 98 LEU A N 1
ATOM 745 C CA . LEU A 1 98 ? 27.109 -16.234 -4.078 1 96.06 98 LEU A CA 1
ATOM 746 C C . LEU A 1 98 ? 26.203 -15.297 -3.275 1 96.06 98 LEU A C 1
ATOM 748 O O . LEU A 1 98 ? 26.234 -14.078 -3.477 1 96.06 98 LEU A O 1
ATOM 752 N N . GLN A 1 99 ? 25.438 -15.859 -2.334 1 97.56 99 GLN A N 1
ATOM 753 C CA . GLN A 1 99 ? 24.547 -15.062 -1.491 1 97.56 99 GLN A CA 1
ATOM 754 C C . GLN A 1 99 ? 25.344 -14.156 -0.559 1 97.56 99 GLN A C 1
ATOM 756 O O . GLN A 1 99 ? 25.016 -12.977 -0.401 1 97.56 99 GLN A O 1
ATOM 761 N N . VAL A 1 100 ? 26.359 -14.711 0.012 1 98.06 100 VAL A N 1
ATOM 762 C CA . VAL A 1 100 ? 27.219 -13.945 0.91 1 98.06 100 VAL A CA 1
ATOM 763 C C . VAL A 1 100 ? 27.828 -12.766 0.154 1 98.06 100 VAL A C 1
ATOM 765 O O . VAL A 1 100 ? 27.812 -11.633 0.634 1 98.06 100 VAL A O 1
ATOM 768 N N . GLU A 1 101 ? 28.375 -13.078 -0.989 1 98.19 101 GLU A N 1
ATOM 769 C CA . GLU A 1 101 ? 29 -12.031 -1.788 1 98.19 101 GLU A CA 1
ATOM 770 C C . GLU A 1 101 ? 27.984 -10.969 -2.201 1 98.19 101 GLU A C 1
ATOM 772 O O . GLU A 1 101 ? 28.297 -9.773 -2.182 1 98.19 101 GLU A O 1
ATOM 777 N N . LEU A 1 102 ? 26.812 -11.375 -2.605 1 98.44 102 LEU A N 1
ATOM 778 C CA . LEU A 1 102 ? 25.766 -10.422 -2.986 1 98.44 102 LEU A CA 1
ATOM 779 C C . LEU A 1 102 ? 25.438 -9.492 -1.827 1 98.44 102 LEU A C 1
ATOM 781 O O . LEU A 1 102 ? 25.344 -8.281 -2.006 1 98.44 102 LEU A O 1
ATOM 785 N N . VAL A 1 103 ? 25.188 -10.078 -0.642 1 98.56 103 VAL A N 1
ATOM 786 C CA . VAL A 1 103 ? 24.844 -9.289 0.536 1 98.56 103 VAL A CA 1
ATOM 787 C C . VAL A 1 103 ? 25.953 -8.281 0.825 1 98.56 103 VAL A C 1
ATOM 789 O O . VAL A 1 103 ? 25.688 -7.125 1.143 1 98.56 103 VAL A O 1
ATOM 792 N N . ASP A 1 104 ? 27.188 -8.742 0.637 1 98.44 104 ASP A N 1
ATOM 793 C CA . ASP A 1 104 ? 28.328 -7.855 0.835 1 98.44 104 ASP A CA 1
ATOM 794 C C . ASP A 1 104 ? 28.281 -6.68 -0.138 1 98.44 104 ASP A C 1
ATOM 796 O O . ASP A 1 104 ? 28.484 -5.531 0.259 1 98.44 104 ASP A O 1
ATOM 800 N N . ILE A 1 105 ? 28 -6.926 -1.382 1 98.38 105 ILE A N 1
ATOM 801 C CA . ILE A 1 105 ? 27.891 -5.895 -2.41 1 98.38 105 ILE A CA 1
ATOM 802 C C . ILE A 1 105 ? 26.781 -4.914 -2.051 1 98.38 105 ILE A C 1
ATOM 804 O O . ILE A 1 105 ? 26.984 -3.699 -2.08 1 98.38 105 ILE A O 1
ATOM 808 N N . LEU A 1 106 ? 25.609 -5.41 -1.665 1 98.44 106 LEU A N 1
ATOM 809 C CA . LEU A 1 106 ? 24.438 -4.578 -1.375 1 98.44 106 LEU A CA 1
ATOM 810 C C . LEU A 1 106 ? 24.688 -3.719 -0.139 1 98.44 106 LEU A C 1
ATOM 812 O O . LEU A 1 106 ? 24.438 -2.512 -0.159 1 98.44 106 LEU A O 1
ATOM 816 N N . TRP A 1 107 ? 25.234 -4.328 0.842 1 97.75 107 TRP A N 1
ATOM 817 C CA . TRP A 1 107 ? 25.375 -3.648 2.125 1 97.75 107 TRP A CA 1
ATOM 818 C C . TRP A 1 107 ? 26.438 -2.551 2.045 1 97.75 107 TRP A C 1
ATOM 820 O O . TRP A 1 107 ? 26.406 -1.595 2.822 1 97.75 107 TRP A O 1
ATOM 830 N N . LYS A 1 108 ? 27.359 -2.627 1.123 1 97.69 108 LYS A N 1
ATOM 831 C CA . LYS A 1 108 ? 28.406 -1.627 0.956 1 97.69 108 LYS A CA 1
ATOM 832 C C . LYS A 1 108 ? 27.938 -0.49 0.05 1 97.69 108 LYS A C 1
ATOM 834 O O . LYS A 1 108 ? 28.578 0.569 0.002 1 97.69 108 LYS A O 1
ATOM 839 N N . SER A 1 109 ? 26.859 -0.742 -0.646 1 97 109 SER A N 1
ATOM 840 C CA . SER A 1 109 ? 26.328 0.267 -1.556 1 97 109 SER A CA 1
ATOM 841 C C . SER A 1 109 ? 25.688 1.425 -0.788 1 97 109 SER A C 1
ATOM 843 O O . SER A 1 109 ? 24.984 1.21 0.191 1 97 109 SER A O 1
ATOM 845 N N . LYS A 1 110 ? 25.969 2.646 -1.235 1 96.81 110 LYS A N 1
ATOM 846 C CA . LYS A 1 110 ? 25.375 3.812 -0.596 1 96.81 110 LYS A CA 1
ATOM 847 C C . LYS A 1 110 ? 23.859 3.82 -0.783 1 96.81 110 LYS A C 1
ATOM 849 O O . LYS A 1 110 ? 23.125 4.348 0.058 1 96.81 110 LYS A O 1
ATOM 854 N N . TYR A 1 111 ? 23.391 3.232 -1.867 1 96.81 111 TYR A N 1
ATOM 855 C CA . TYR A 1 111 ? 21.953 3.205 -2.146 1 96.81 111 TYR A CA 1
ATOM 856 C C . TYR A 1 111 ? 21.234 2.217 -1.232 1 96.81 111 TYR A C 1
ATOM 858 O O . TYR A 1 111 ? 20.094 2.453 -0.823 1 96.81 111 TYR A O 1
ATOM 866 N N . TRP A 1 112 ? 21.906 1.097 -0.93 1 98.06 112 TRP A N 1
ATOM 867 C CA . TRP A 1 112 ? 21.359 0.186 0.068 1 98.06 112 TRP A CA 1
ATOM 868 C C . TRP A 1 112 ? 21.312 0.843 1.444 1 98.06 112 TRP A C 1
ATOM 870 O O . TRP A 1 112 ? 20.297 0.792 2.137 1 98.06 112 TRP A O 1
ATOM 880 N N . GLN A 1 113 ? 22.328 1.492 1.805 1 97.12 113 GLN A N 1
ATOM 881 C CA . GLN A 1 113 ? 22.469 2.086 3.131 1 97.12 113 GLN A CA 1
ATOM 882 C C . GLN A 1 113 ? 21.453 3.191 3.348 1 97.12 113 GLN A C 1
ATOM 884 O O . GLN A 1 113 ? 20.922 3.35 4.453 1 97.12 113 GLN A O 1
ATOM 889 N N . ARG A 1 114 ? 21.125 3.865 2.326 1 95.06 114 ARG A N 1
ATOM 890 C CA . ARG A 1 114 ? 20.203 4.988 2.422 1 95.06 114 ARG A CA 1
ATOM 891 C C . ARG A 1 114 ? 18.812 4.52 2.84 1 95.06 114 ARG A C 1
ATOM 893 O O . ARG A 1 114 ? 18.125 5.207 3.596 1 95.06 114 ARG A O 1
ATOM 900 N N . SER A 1 115 ? 18.406 3.377 2.41 1 96.69 115 SER A N 1
ATOM 901 C CA . SER A 1 115 ? 17.062 2.885 2.662 1 96.69 115 SER A CA 1
ATOM 902 C C . SER A 1 115 ? 17.078 1.612 3.502 1 96.69 115 SER A C 1
ATOM 904 O O . SER A 1 115 ? 16.031 1.06 3.832 1 96.69 115 SER A O 1
ATOM 906 N N . ALA A 1 116 ? 18.281 1.141 3.801 1 95.88 116 ALA A N 1
ATOM 907 C CA . ALA A 1 116 ? 18.453 -0.16 4.441 1 95.88 116 ALA A CA 1
ATOM 908 C C . ALA A 1 116 ? 17.828 -1.273 3.602 1 95.88 116 ALA A C 1
ATOM 910 O O . ALA A 1 116 ? 17.25 -2.221 4.141 1 95.88 116 ALA A O 1
ATOM 911 N N . GLY A 1 117 ? 17.812 -1.047 2.311 1 97.94 117 GLY A N 1
ATOM 912 C CA . GLY A 1 117 ? 17.406 -2.07 1.362 1 97.94 117 GLY A CA 1
ATOM 913 C C . GLY A 1 117 ? 15.914 -2.057 1.075 1 97.94 117 GLY A C 1
ATOM 914 O O . GLY A 1 117 ? 15.422 -2.852 0.272 1 97.94 117 GLY A O 1
ATOM 915 N N . ARG A 1 118 ? 15.133 -1.127 1.65 1 97.56 118 ARG A N 1
ATOM 916 C CA . ARG A 1 118 ? 13.672 -1.142 1.551 1 97.56 118 ARG A CA 1
ATOM 917 C C . ARG A 1 118 ? 13.219 -0.918 0.112 1 97.56 118 ARG A C 1
ATOM 919 O O . ARG A 1 118 ? 12.195 -1.45 -0.311 1 97.56 118 ARG A O 1
ATOM 926 N N . ASP A 1 119 ? 13.961 -0.133 -0.615 1 98.38 119 ASP A N 1
ATOM 927 C CA . ASP A 1 119 ? 13.562 0.188 -1.983 1 98.38 119 ASP A CA 1
ATOM 928 C C . ASP A 1 119 ? 14.281 -0.711 -2.986 1 98.38 119 ASP A C 1
ATOM 930 O O . ASP A 1 119 ? 14.453 -0.338 -4.148 1 98.38 119 ASP A O 1
ATOM 934 N N . HIS A 1 120 ? 14.797 -1.864 -2.564 1 98.88 120 HIS A N 1
ATOM 935 C CA . HIS A 1 120 ? 15.414 -2.859 -3.436 1 98.88 120 HIS A CA 1
ATOM 936 C C . HIS A 1 120 ? 14.43 -3.98 -3.77 1 98.88 120 HIS A C 1
ATOM 938 O O . HIS A 1 120 ? 13.656 -4.402 -2.914 1 98.88 120 HIS A O 1
ATOM 944 N N . VAL A 1 121 ? 14.391 -4.371 -4.98 1 98.81 121 VAL A N 1
ATOM 945 C CA . VAL A 1 121 ? 13.57 -5.469 -5.488 1 98.81 121 VAL A CA 1
ATOM 946 C C . VAL A 1 121 ? 14.453 -6.695 -5.723 1 98.81 121 VAL A C 1
ATOM 948 O O . VAL A 1 121 ? 15.352 -6.672 -6.562 1 98.81 121 VAL A O 1
ATOM 951 N N . ILE A 1 122 ? 14.203 -7.789 -4.984 1 98.75 122 ILE A N 1
ATOM 952 C CA . ILE A 1 122 ? 15.039 -8.984 -5.039 1 98.75 122 ILE A CA 1
ATOM 953 C C . ILE A 1 122 ? 14.18 -10.203 -5.375 1 98.75 122 ILE A C 1
ATOM 955 O O . ILE A 1 122 ? 13.469 -10.727 -4.512 1 98.75 122 ILE A O 1
ATOM 959 N N . PRO A 1 123 ? 14.289 -10.641 -6.609 1 98.19 123 PRO A N 1
ATOM 960 C CA . PRO A 1 123 ? 13.531 -11.844 -6.961 1 98.19 123 PRO A CA 1
ATOM 961 C C . PRO A 1 123 ? 14.102 -13.109 -6.332 1 98.19 123 PRO A C 1
ATOM 963 O O . PRO A 1 123 ? 15.312 -13.336 -6.387 1 98.19 123 PRO A O 1
ATOM 966 N N . MET A 1 124 ? 13.32 -13.812 -5.676 1 97.12 124 MET A N 1
ATOM 967 C CA . MET A 1 124 ? 13.594 -15.125 -5.098 1 97.12 124 MET A CA 1
ATOM 968 C C . MET A 1 124 ? 12.414 -16.062 -5.297 1 97.12 124 MET A C 1
ATOM 970 O O . MET A 1 124 ? 11.859 -16.578 -4.324 1 97.12 124 MET A O 1
ATOM 974 N N . HIS A 1 125 ? 12.164 -16.312 -6.488 1 97.56 125 HIS A N 1
ATOM 975 C CA . HIS A 1 125 ? 10.906 -16.938 -6.875 1 97.56 125 HIS A CA 1
ATOM 976 C C . HIS A 1 125 ? 10.812 -18.375 -6.367 1 97.56 125 HIS A C 1
ATOM 978 O O . HIS A 1 125 ? 9.781 -18.781 -5.832 1 97.56 125 HIS A O 1
ATOM 984 N N . HIS A 1 126 ? 11.898 -19.141 -6.551 1 95.88 126 HIS A N 1
ATOM 985 C CA . HIS A 1 126 ? 11.906 -20.5 -6.051 1 95.88 126 HIS A CA 1
ATOM 986 C C . HIS A 1 126 ? 11.812 -20.531 -4.527 1 95.88 126 HIS A C 1
ATOM 988 O O . HIS A 1 126 ? 12.492 -19.766 -3.844 1 95.88 126 HIS A O 1
ATOM 994 N N . PRO A 1 127 ? 11.031 -21.422 -3.975 1 92.56 127 PRO A N 1
ATOM 995 C CA . PRO A 1 127 ? 10.844 -21.438 -2.521 1 92.56 127 PRO A CA 1
ATOM 996 C C . PRO A 1 127 ? 12.156 -21.641 -1.763 1 92.56 127 PRO A C 1
ATOM 998 O O . PRO A 1 127 ? 12.266 -21.234 -0.602 1 92.56 127 PRO A O 1
ATOM 1001 N N . ASN A 1 128 ? 13.156 -22.172 -2.439 1 92.69 128 ASN A N 1
ATOM 1002 C CA . ASN A 1 128 ? 14.43 -22.422 -1.77 1 92.69 128 ASN A CA 1
ATOM 1003 C C . ASN A 1 128 ? 15.492 -21.422 -2.225 1 92.69 128 ASN A C 1
ATOM 1005 O O . ASN A 1 128 ? 16.672 -21.562 -1.872 1 92.69 128 ASN A O 1
ATOM 1009 N N . ALA A 1 129 ? 15.078 -20.5 -3.027 1 94.81 129 ALA A N 1
ATOM 1010 C CA . ALA A 1 129 ? 16.031 -19.484 -3.477 1 94.81 129 ALA A CA 1
ATOM 1011 C C . ALA A 1 129 ? 16.5 -18.625 -2.311 1 94.81 129 ALA A C 1
ATOM 1013 O O . ALA A 1 129 ? 15.719 -18.266 -1.425 1 94.81 129 ALA A O 1
ATOM 1014 N N . PHE A 1 130 ? 17.781 -18.344 -2.295 1 95.31 130 PHE A N 1
ATOM 1015 C CA . PHE A 1 130 ? 18.375 -17.438 -1.313 1 95.31 130 PHE A CA 1
ATOM 1016 C C . PHE A 1 130 ? 18.156 -17.969 0.101 1 95.31 130 PHE A C 1
ATOM 1018 O O . PHE A 1 130 ? 17.953 -17.188 1.033 1 95.31 130 PHE A O 1
ATOM 1025 N N . ARG A 1 131 ? 18.141 -19.172 0.335 1 92.81 131 ARG A N 1
ATOM 1026 C CA . ARG A 1 131 ? 17.656 -19.844 1.542 1 92.81 131 ARG A CA 1
ATOM 1027 C C . ARG A 1 131 ? 18.594 -19.578 2.719 1 92.81 131 ARG A C 1
ATOM 1029 O O . ARG A 1 131 ? 18.188 -19.672 3.877 1 92.81 131 ARG A O 1
ATOM 1036 N N . PHE A 1 132 ? 19.797 -19.141 2.51 1 94 132 PHE A N 1
ATOM 1037 C CA . PHE A 1 132 ? 20.75 -19.047 3.604 1 94 132 PHE A CA 1
ATOM 1038 C C . PHE A 1 132 ? 20.719 -17.656 4.227 1 94 132 PHE A C 1
ATOM 1040 O O . PHE A 1 132 ? 20.984 -17.5 5.422 1 94 132 PHE A O 1
ATOM 1047 N N . LEU A 1 133 ? 20.359 -16.641 3.381 1 96.62 133 LEU A N 1
ATOM 1048 C CA . LEU A 1 133 ? 20.578 -15.297 3.896 1 96.62 133 LEU A CA 1
ATOM 1049 C C . LEU A 1 133 ? 19.359 -14.422 3.652 1 96.62 133 LEU A C 1
ATOM 1051 O O . LEU A 1 133 ? 19.5 -13.195 3.521 1 96.62 133 LEU A O 1
ATOM 1055 N N . ARG A 1 134 ? 18.156 -14.969 3.584 1 95.88 134 ARG A N 1
ATOM 1056 C CA . ARG A 1 134 ? 16.938 -14.211 3.359 1 95.88 134 ARG A CA 1
ATOM 1057 C C . ARG A 1 134 ? 16.766 -13.117 4.414 1 95.88 134 ARG A C 1
ATOM 1059 O O . ARG A 1 134 ? 16.328 -12.008 4.102 1 95.88 134 ARG A O 1
ATOM 1066 N N . ALA A 1 135 ? 17.141 -13.453 5.613 1 96.06 135 ALA A N 1
ATOM 1067 C CA . ALA A 1 135 ? 16.922 -12.547 6.742 1 96.06 135 ALA A CA 1
ATOM 1068 C C . ALA A 1 135 ? 17.734 -11.266 6.57 1 96.06 135 ALA A C 1
ATOM 1070 O O . ALA A 1 135 ? 17.344 -10.211 7.074 1 96.06 135 ALA A O 1
ATOM 1071 N N . MET A 1 136 ? 18.812 -11.344 5.828 1 97.06 136 MET A N 1
ATOM 1072 C CA . MET A 1 136 ? 19.719 -10.211 5.672 1 97.06 136 MET A CA 1
ATOM 1073 C C . MET A 1 136 ? 19.156 -9.195 4.684 1 97.06 136 MET A C 1
ATOM 1075 O O . MET A 1 136 ? 19.625 -8.055 4.629 1 97.06 136 MET A O 1
ATOM 1079 N N . VAL A 1 137 ? 18.109 -9.609 3.904 1 97.44 137 VAL A N 1
ATOM 1080 C CA . VAL A 1 137 ? 17.531 -8.703 2.908 1 97.44 137 VAL A CA 1
ATOM 1081 C C . VAL A 1 137 ? 16.016 -8.633 3.076 1 97.44 137 VAL A C 1
ATOM 1083 O O . VAL A 1 137 ? 15.297 -8.352 2.117 1 97.44 137 VAL A O 1
ATOM 1086 N N . ASN A 1 138 ? 15.461 -8.922 4.297 1 95.12 138 ASN A N 1
ATOM 1087 C CA . ASN A 1 138 ? 14.031 -9.086 4.539 1 95.12 138 ASN A CA 1
ATOM 1088 C C . ASN A 1 138 ? 13.289 -7.758 4.457 1 95.12 138 ASN A C 1
ATOM 1090 O O . ASN A 1 138 ? 12.062 -7.73 4.379 1 95.12 138 ASN A O 1
ATOM 1094 N N . ALA A 1 139 ? 14.008 -6.617 4.434 1 95.81 139 ALA A N 1
ATOM 1095 C CA . ALA A 1 139 ? 13.359 -5.316 4.32 1 95.81 139 ALA A CA 1
ATOM 1096 C C . ALA A 1 139 ? 13.031 -4.988 2.863 1 95.81 139 ALA A C 1
ATOM 1098 O O . ALA A 1 139 ? 12.25 -4.078 2.584 1 95.81 139 ALA A O 1
ATOM 1099 N N . SER A 1 140 ? 13.656 -5.711 1.921 1 98.19 140 SER A N 1
ATOM 1100 C CA . SER A 1 140 ? 13.492 -5.453 0.494 1 98.19 140 SER A CA 1
ATOM 1101 C C . SER A 1 140 ? 12.164 -6 -0.018 1 98.19 140 SER A C 1
ATOM 1103 O O . SER A 1 140 ? 11.484 -6.758 0.683 1 98.19 140 SER A O 1
ATOM 1105 N N . ILE A 1 141 ? 11.734 -5.539 -1.156 1 98.56 141 ILE A N 1
ATOM 1106 C CA . ILE A 1 141 ? 10.602 -6.121 -1.857 1 98.56 141 ILE A CA 1
ATOM 1107 C C . ILE A 1 141 ? 11.008 -7.449 -2.49 1 98.56 141 ILE A C 1
ATOM 1109 O O . ILE A 1 141 ? 11.758 -7.473 -3.469 1 98.56 141 ILE A O 1
ATOM 1113 N N . LEU A 1 142 ? 10.531 -8.523 -1.96 1 98.5 142 LEU A N 1
ATOM 1114 C CA . LEU A 1 142 ? 10.852 -9.844 -2.486 1 98.5 142 LEU A CA 1
ATOM 1115 C C . LEU A 1 142 ? 9.805 -10.289 -3.506 1 98.5 142 LEU A C 1
ATOM 1117 O O . LEU A 1 142 ? 8.609 -10.07 -3.312 1 98.5 142 LEU A O 1
ATOM 1121 N N . ILE A 1 143 ? 10.281 -10.82 -4.613 1 98.69 143 ILE A N 1
ATOM 1122 C CA . ILE A 1 143 ? 9.406 -11.453 -5.594 1 98.69 143 ILE A CA 1
ATOM 1123 C C . ILE A 1 143 ? 9.406 -12.969 -5.379 1 98.69 143 ILE A C 1
ATOM 1125 O O . ILE A 1 143 ? 10.406 -13.641 -5.652 1 98.69 143 ILE A O 1
ATOM 1129 N N . VAL A 1 144 ? 8.281 -13.477 -4.895 1 97.88 144 VAL A N 1
ATOM 1130 C CA . VAL A 1 144 ? 8.234 -14.875 -4.473 1 97.88 144 VAL A CA 1
ATOM 1131 C C . VAL A 1 144 ? 7.109 -15.594 -5.207 1 97.88 144 VAL A C 1
ATOM 1133 O O . VAL A 1 144 ? 6.219 -14.961 -5.777 1 97.88 144 VAL A O 1
ATOM 1136 N N . SER A 1 145 ? 7.191 -16.906 -5.215 1 96.81 145 SER A N 1
ATOM 1137 C CA . SER A 1 145 ? 6.098 -17.703 -5.766 1 96.81 145 SER A CA 1
ATOM 1138 C C . SER A 1 145 ? 5 -17.922 -4.73 1 96.81 145 SER A C 1
ATOM 1140 O O . SER A 1 145 ? 3.83 -18.078 -5.086 1 96.81 145 SER A O 1
ATOM 1142 N N . ASP A 1 146 ? 5.355 -18.016 -3.512 1 94.31 146 ASP A N 1
ATOM 1143 C CA . ASP A 1 146 ? 4.461 -18.156 -2.369 1 94.31 146 ASP A CA 1
ATOM 1144 C C . ASP A 1 146 ? 5.211 -17.953 -1.055 1 94.31 146 ASP A C 1
ATOM 1146 O O . ASP A 1 146 ? 6.402 -17.625 -1.058 1 94.31 146 ASP A O 1
ATOM 1150 N N . PHE A 1 147 ? 4.527 -18.125 0.07 1 91.75 147 PHE A N 1
ATOM 1151 C CA . PHE A 1 147 ? 5.133 -17.859 1.369 1 91.75 147 PHE A CA 1
ATOM 1152 C C . PHE A 1 147 ? 5.32 -19.156 2.152 1 91.75 147 PHE A C 1
ATOM 1154 O O . PHE A 1 147 ? 5.469 -19.125 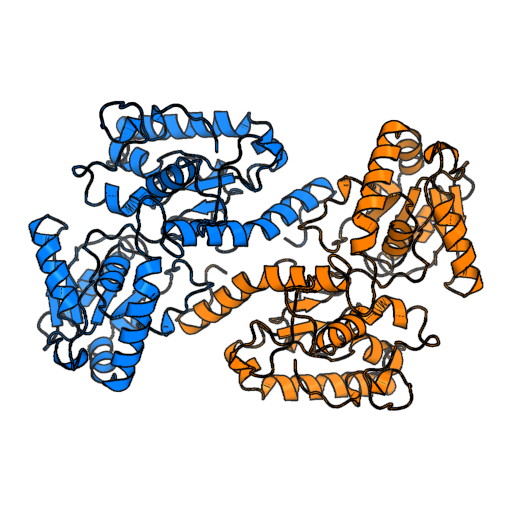3.375 1 91.75 147 PHE A O 1
ATOM 1161 N N . GLY A 1 148 ? 5.258 -20.281 1.444 1 89.38 148 GLY A N 1
ATOM 1162 C CA . GLY A 1 148 ? 5.277 -21.562 2.121 1 89.38 148 GLY A CA 1
ATOM 1163 C C . GLY A 1 148 ? 6.535 -21.797 2.939 1 89.38 148 GLY A C 1
ATOM 1164 O O . GLY A 1 148 ? 6.52 -22.547 3.912 1 89.38 148 GLY A O 1
ATOM 1165 N N . ARG A 1 149 ? 7.562 -21.125 2.584 1 90.25 149 ARG A N 1
ATOM 1166 C CA . ARG A 1 149 ? 8.828 -21.344 3.281 1 90.25 149 ARG A CA 1
ATOM 1167 C C . ARG A 1 149 ? 9.289 -20.062 3.963 1 9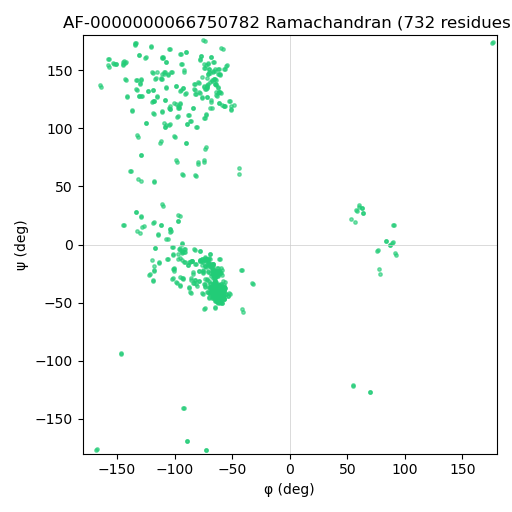0.25 149 ARG A C 1
ATOM 1169 O O . ARG A 1 149 ? 10.477 -19.906 4.27 1 90.25 149 ARG A O 1
ATOM 1176 N N . TYR A 1 150 ? 8.398 -19.156 4.152 1 92.25 150 TYR A N 1
ATOM 1177 C CA . TYR A 1 150 ? 8.711 -17.875 4.762 1 92.25 150 TYR A CA 1
ATOM 1178 C C . TYR A 1 150 ? 7.969 -17.703 6.082 1 92.25 150 TYR A C 1
ATOM 1180 O O . TYR A 1 150 ? 6.836 -18.172 6.227 1 92.25 150 TYR A O 1
ATOM 1188 N N . THR A 1 151 ? 8.609 -17.109 6.996 1 92.06 151 THR A N 1
ATOM 1189 C CA . THR A 1 151 ? 7.945 -16.656 8.211 1 92.06 151 THR A CA 1
ATOM 1190 C C . THR A 1 151 ? 7.434 -15.227 8.039 1 92.06 151 THR A C 1
ATOM 1192 O O . THR A 1 151 ? 7.824 -14.523 7.105 1 92.06 151 THR A O 1
ATOM 1195 N N . LYS A 1 152 ? 6.602 -14.789 8.891 1 88.69 152 LYS A N 1
ATOM 1196 C CA . LYS A 1 152 ? 6.016 -13.453 8.828 1 88.69 152 LYS A CA 1
ATOM 1197 C C . LYS A 1 152 ? 7.074 -12.383 9.039 1 88.69 152 LYS A C 1
ATOM 1199 O O . LYS A 1 152 ? 6.883 -11.227 8.648 1 88.69 152 LYS A O 1
ATOM 1204 N N . GLU A 1 153 ? 8.156 -12.758 9.664 1 88.88 153 GLU A N 1
ATOM 1205 C CA . GLU A 1 153 ? 9.25 -11.812 9.867 1 88.88 153 GLU A CA 1
ATOM 1206 C C . GLU A 1 153 ? 10.039 -11.594 8.578 1 88.88 153 GLU A C 1
ATOM 1208 O O . GLU A 1 153 ? 10.656 -10.547 8.391 1 88.88 153 GLU A O 1
ATOM 1213 N N . LEU A 1 154 ? 9.977 -12.57 7.695 1 92.31 154 LEU A N 1
ATOM 1214 C CA . LEU A 1 154 ? 10.805 -12.539 6.492 1 92.31 154 LEU A CA 1
ATOM 1215 C C . LEU A 1 154 ? 10.031 -11.953 5.316 1 92.31 154 LEU A C 1
ATOM 1217 O O . LEU A 1 154 ? 10.602 -11.242 4.484 1 92.31 154 LEU A O 1
ATOM 1221 N N . ALA A 1 155 ? 8.727 -12.281 5.348 1 91.94 155 ALA A N 1
ATOM 1222 C CA . ALA A 1 155 ? 7.949 -11.867 4.184 1 91.94 155 ALA A CA 1
ATOM 1223 C C . ALA A 1 155 ? 6.531 -11.477 4.582 1 91.94 155 ALA A C 1
ATOM 1225 O O . ALA A 1 155 ? 6.051 -11.867 5.648 1 91.94 155 ALA A O 1
ATOM 1226 N N . SER A 1 156 ? 5.945 -10.664 3.773 1 93.06 156 SER A N 1
ATOM 1227 C CA . SER A 1 156 ? 4.57 -10.227 3.996 1 93.06 156 SER A CA 1
ATOM 1228 C C . SER A 1 156 ? 3.928 -9.742 2.701 1 93.06 156 SER A C 1
ATOM 1230 O O . SER A 1 156 ? 4.625 -9.336 1.77 1 93.06 156 SER A O 1
ATOM 1232 N N . LEU A 1 157 ? 2.584 -9.734 2.715 1 93.62 157 LEU A N 1
ATOM 1233 C CA . LEU A 1 157 ? 1.839 -9.219 1.574 1 93.62 157 LEU A CA 1
ATOM 1234 C C . LEU A 1 157 ? 1.936 -7.695 1.508 1 93.62 157 LEU A C 1
ATOM 1236 O O . LEU A 1 157 ? 1.62 -7.094 0.479 1 93.62 157 LEU A O 1
ATOM 1240 N N . ARG A 1 158 ? 2.41 -7.094 2.545 1 90.5 158 ARG A N 1
ATOM 1241 C CA . ARG A 1 158 ? 2.514 -5.637 2.594 1 90.5 158 ARG A CA 1
ATOM 1242 C C . ARG A 1 158 ? 3.664 -5.141 1.723 1 90.5 158 ARG A C 1
ATOM 1244 O O . ARG A 1 158 ? 3.553 -4.098 1.077 1 90.5 158 ARG A O 1
ATOM 1251 N N . LYS A 1 159 ? 4.652 -5.875 1.671 1 93.19 159 LYS A N 1
ATOM 1252 C CA . LYS A 1 159 ? 5.836 -5.363 0.985 1 93.19 159 LYS A CA 1
ATOM 1253 C C . LYS A 1 159 ? 6.191 -6.234 -0.216 1 93.19 159 LYS A C 1
ATOM 1255 O O . LYS A 1 159 ? 6.773 -5.75 -1.188 1 93.19 159 LYS A O 1
ATOM 1260 N N . ASP A 1 160 ? 5.898 -7.539 -0.139 1 97.5 160 ASP A N 1
ATOM 1261 C CA . ASP A 1 160 ? 6.398 -8.477 -1.141 1 97.5 160 ASP A CA 1
ATOM 1262 C C . ASP A 1 160 ? 5.367 -8.703 -2.242 1 97.5 160 ASP A C 1
ATOM 1264 O O . ASP A 1 160 ? 4.207 -8.312 -2.105 1 97.5 160 ASP A O 1
ATOM 1268 N N . VAL A 1 161 ? 5.844 -9.266 -3.334 1 98.44 161 VAL A N 1
ATOM 1269 C CA . VAL A 1 161 ? 5.031 -9.523 -4.52 1 98.44 161 VAL A CA 1
ATOM 1270 C C . VAL A 1 161 ? 5.004 -11.016 -4.809 1 98.44 161 VAL A C 1
ATOM 1272 O O . VAL A 1 161 ? 6.051 -11.664 -4.895 1 98.44 161 VAL A O 1
ATOM 1275 N N . VAL A 1 162 ? 3.844 -11.578 -4.859 1 98.19 162 VAL A N 1
ATOM 1276 C CA . VAL A 1 162 ? 3.68 -12.953 -5.32 1 98.19 162 VAL A CA 1
ATOM 1277 C C . VAL A 1 162 ? 3.605 -12.984 -6.848 1 98.19 162 VAL A C 1
ATOM 1279 O O . VAL A 1 162 ? 2.717 -12.367 -7.441 1 98.19 162 VAL A O 1
ATOM 1282 N N . ALA A 1 163 ? 4.539 -13.625 -7.465 1 98.56 163 ALA A N 1
ATOM 1283 C CA . ALA A 1 163 ? 4.594 -13.719 -8.922 1 98.56 163 ALA A CA 1
ATOM 1284 C C . ALA A 1 163 ? 4.18 -15.109 -9.398 1 98.56 163 ALA A C 1
ATOM 1286 O O . ALA A 1 163 ? 4.426 -16.109 -8.711 1 98.56 163 ALA A O 1
ATOM 1287 N N . PRO A 1 164 ? 3.535 -15.164 -10.562 1 98.44 164 PRO A N 1
ATOM 1288 C CA . PRO A 1 164 ? 3.172 -16.469 -11.094 1 98.44 164 PRO A CA 1
ATOM 1289 C C . PRO A 1 164 ? 4.379 -17.266 -11.594 1 98.44 164 PRO A C 1
ATOM 1291 O O . PRO A 1 164 ? 5.422 -16.688 -11.898 1 98.44 164 PRO A O 1
ATOM 1294 N N . TYR A 1 165 ? 4.176 -18.578 -11.594 1 97.44 165 TYR A N 1
ATOM 1295 C CA . TYR A 1 165 ? 5.133 -19.422 -12.297 1 97.44 165 TYR A CA 1
ATOM 1296 C C . TYR A 1 165 ? 5.09 -19.172 -13.797 1 97.44 165 TYR A C 1
ATOM 1298 O O . TYR A 1 165 ? 4.043 -18.797 -14.344 1 97.44 165 TYR A O 1
ATOM 1306 N N . VAL A 1 166 ? 6.246 -19.344 -14.391 1 96.38 166 VAL A N 1
ATOM 1307 C CA . VAL A 1 166 ? 6.242 -19.375 -15.852 1 96.38 166 VAL A CA 1
ATOM 1308 C C . VAL A 1 166 ? 5.629 -20.672 -16.344 1 96.38 166 VAL A C 1
ATOM 1310 O O . VAL A 1 166 ? 6.188 -21.75 -16.125 1 96.38 166 VAL A O 1
ATOM 1313 N N . HIS A 1 167 ? 4.492 -20.516 -16.953 1 94.19 167 HIS A N 1
ATOM 1314 C CA . HIS A 1 167 ? 3.791 -21.719 -17.391 1 94.19 167 HIS A CA 1
ATOM 1315 C C . HIS A 1 167 ? 4.609 -22.5 -18.406 1 94.19 167 HIS A C 1
ATOM 1317 O O . HIS A 1 167 ? 5.387 -21.906 -19.172 1 94.19 167 HIS A O 1
ATOM 1323 N N . VAL A 1 168 ? 4.418 -23.766 -18.438 1 90.31 168 VAL A N 1
ATOM 1324 C CA . VAL A 1 168 ? 5.254 -24.609 -19.297 1 90.31 168 VAL A CA 1
ATOM 1325 C C . VAL A 1 168 ? 4.445 -25.078 -20.5 1 90.31 168 VAL A C 1
ATOM 1327 O O . VAL A 1 168 ? 5.008 -25.578 -21.484 1 90.31 168 VAL A O 1
ATOM 1330 N N . VAL A 1 169 ? 3.145 -24.906 -20.469 1 91.75 169 VAL A N 1
ATOM 1331 C CA . VAL A 1 169 ? 2.305 -25.234 -21.609 1 91.75 169 VAL A CA 1
ATOM 1332 C C . VAL A 1 169 ? 2.086 -24 -22.469 1 91.75 169 VAL A C 1
ATOM 1334 O O . VAL A 1 169 ? 2.234 -22.875 -22 1 91.75 169 VAL A O 1
ATOM 1337 N N . GLY A 1 170 ? 1.797 -24.25 -23.719 1 91.69 170 GLY A N 1
ATOM 1338 C CA . GLY A 1 170 ? 1.461 -23.125 -24.578 1 91.69 170 GLY A CA 1
ATOM 1339 C C . GLY A 1 170 ? 0.117 -22.5 -24.25 1 91.69 170 GLY A C 1
ATOM 1340 O O . GLY A 1 170 ? -0.806 -23.188 -23.828 1 91.69 170 GLY A O 1
ATOM 1341 N N . SER A 1 171 ? 0.023 -21.203 -24.469 1 94.31 171 SER A N 1
ATOM 1342 C CA . SER A 1 171 ? -1.25 -20.516 -24.266 1 94.31 171 SER A CA 1
ATOM 1343 C C . SER A 1 171 ? -2.301 -21 -25.25 1 94.31 171 SER A C 1
ATOM 1345 O O . SER A 1 171 ? -1.99 -21.25 -26.422 1 94.31 171 SER A O 1
ATOM 1347 N N . PHE A 1 172 ? -3.5 -21.109 -24.797 1 95.31 172 PHE A N 1
ATOM 1348 C CA . PHE A 1 172 ? -4.613 -21.516 -25.625 1 95.31 172 PHE A CA 1
ATOM 1349 C C . PHE A 1 172 ? -5.137 -20.344 -26.453 1 95.31 172 PHE A C 1
ATOM 1351 O O . PHE A 1 172 ? -5.898 -19.516 -25.953 1 95.31 172 PHE A O 1
ATOM 1358 N N . LEU A 1 173 ? -4.848 -20.172 -27.719 1 89.94 173 LEU A N 1
ATOM 1359 C CA . LEU A 1 173 ? -5.133 -19 -28.531 1 89.94 173 LEU A CA 1
ATOM 1360 C C . LEU A 1 173 ? -6.449 -19.172 -29.297 1 89.94 173 LEU A C 1
ATOM 1362 O O . LEU A 1 173 ? -7.16 -18.188 -29.531 1 89.94 173 LEU A O 1
ATOM 1366 N N . ASP A 1 174 ? -6.879 -20.391 -29.641 1 88.31 174 ASP A N 1
ATOM 1367 C CA . ASP A 1 174 ? -8.039 -20.609 -30.516 1 88.31 174 ASP A CA 1
ATOM 1368 C C . ASP A 1 174 ? -9.133 -21.375 -29.766 1 88.31 174 ASP A C 1
ATOM 1370 O O . ASP A 1 174 ? -9.625 -22.406 -30.266 1 88.31 174 ASP A O 1
ATOM 1374 N N . ASP A 1 175 ? -9.516 -20.797 -28.594 1 94 175 ASP A N 1
ATOM 1375 C CA . ASP A 1 175 ? -10.578 -21.406 -27.812 1 94 175 ASP A CA 1
ATOM 1376 C C . ASP A 1 175 ? -11.922 -20.734 -28.062 1 94 175 ASP A C 1
ATOM 1378 O O . ASP A 1 175 ? -12.445 -20.031 -27.203 1 94 175 ASP A O 1
ATOM 1382 N N . ASP A 1 176 ? -12.508 -20.938 -29.234 1 92.75 176 ASP A N 1
ATOM 1383 C CA . ASP A 1 176 ? -13.758 -20.281 -29.594 1 92.75 176 ASP A CA 1
ATOM 1384 C C . ASP A 1 176 ? -14.789 -21.281 -30.109 1 92.75 176 ASP A C 1
ATOM 1386 O O . ASP A 1 176 ? -15.352 -21.109 -31.188 1 92.75 176 ASP A O 1
ATOM 1390 N N . PRO A 1 177 ? -15.055 -22.266 -29.359 1 93.38 177 PRO A N 1
ATOM 1391 C CA . PRO A 1 177 ? -16.141 -23.172 -29.75 1 93.38 177 PRO A CA 1
ATOM 1392 C C . PRO A 1 177 ? -17.531 -22.547 -29.562 1 93.38 177 PRO A C 1
ATOM 1394 O O . PRO A 1 177 ? -17.703 -21.656 -28.734 1 93.38 177 PRO A O 1
ATOM 1397 N N . PRO A 1 178 ? -18.5 -23.047 -30.344 1 94.19 178 PRO A N 1
ATOM 1398 C CA . PRO A 1 178 ? -19.859 -22.531 -30.156 1 94.19 178 PRO A CA 1
ATOM 1399 C C . PRO A 1 178 ? -20.391 -22.766 -28.75 1 94.19 178 PRO A C 1
ATOM 1401 O O . PRO A 1 178 ? -21.109 -21.906 -28.203 1 94.19 178 PRO A O 1
ATOM 1404 N N . ASP A 1 179 ? -20.031 -23.906 -28.156 1 97 179 ASP A N 1
ATOM 1405 C CA . ASP A 1 179 ? -20.406 -24.234 -26.797 1 97 179 ASP A CA 1
ATOM 1406 C C . ASP A 1 179 ? -19.203 -24.75 -26 1 97 179 ASP A C 1
ATOM 1408 O O . ASP A 1 179 ? -18.922 -25.938 -25.969 1 97 179 ASP A O 1
ATOM 1412 N N . PRO A 1 180 ? -18.547 -23.859 -25.297 1 97.25 180 PRO A N 1
ATOM 1413 C CA . PRO A 1 180 ? -17.312 -24.25 -24.609 1 97.25 180 PRO A CA 1
ATOM 1414 C C . PRO A 1 180 ? -17.562 -25.25 -23.469 1 97.25 180 PRO A C 1
ATOM 1416 O O . PRO A 1 180 ? -16.672 -26.047 -23.156 1 97.25 180 PRO A O 1
ATOM 1419 N N . PHE A 1 181 ? -18.734 -25.234 -22.906 1 97.88 181 PHE A N 1
ATOM 1420 C CA . PHE A 1 181 ? -19.078 -26.156 -21.828 1 97.88 181 PHE A CA 1
ATOM 1421 C C . PHE A 1 181 ? -19.203 -27.578 -22.344 1 97.88 181 PHE A C 1
ATOM 1423 O O . PHE A 1 181 ? -18.609 -28.516 -21.781 1 97.88 181 PHE A O 1
ATOM 1430 N N . GLU A 1 182 ? -19.891 -27.797 -23.469 1 96.81 182 GLU A N 1
ATOM 1431 C CA . GLU A 1 182 ? -20.125 -29.109 -24.016 1 96.81 182 GLU A CA 1
ATOM 1432 C C . GLU A 1 182 ? -18.906 -29.641 -24.766 1 96.81 182 GLU A C 1
ATOM 1434 O O . GLU A 1 182 ? -18.75 -30.844 -24.953 1 96.81 182 GLU A O 1
ATOM 1439 N N . ALA A 1 183 ? -18.078 -28.672 -25.188 1 96.69 183 ALA A N 1
ATOM 1440 C CA . ALA A 1 183 ? -16.844 -29.062 -25.891 1 96.69 183 ALA A CA 1
ATOM 1441 C C . ALA A 1 183 ? -15.859 -29.719 -24.938 1 96.69 183 ALA A C 1
ATOM 1443 O O . ALA A 1 183 ? -14.906 -30.375 -25.375 1 96.69 183 ALA A O 1
ATOM 1444 N N . ARG A 1 184 ? -16.062 -29.562 -23.672 1 97.81 184 ARG A N 1
ATOM 1445 C CA . ARG A 1 184 ? -15.219 -30.156 -22.656 1 97.81 184 ARG A CA 1
ATOM 1446 C C . ARG A 1 184 ? -15.891 -31.359 -22.016 1 97.81 184 ARG A C 1
ATOM 1448 O O . ARG A 1 184 ? -16.891 -31.219 -21.312 1 97.81 184 ARG A O 1
ATOM 1455 N N . HIS A 1 185 ? -15.273 -32.469 -22.156 1 96.81 185 HIS A N 1
ATOM 1456 C CA . HIS A 1 185 ? -15.945 -33.719 -21.812 1 96.81 185 HIS A CA 1
ATOM 1457 C C . HIS A 1 185 ? -15.484 -34.219 -20.453 1 96.81 185 HIS A C 1
ATOM 1459 O O . HIS A 1 185 ? -16.125 -35.094 -19.859 1 96.81 185 HIS A O 1
ATOM 1465 N N . THR A 1 186 ? -14.336 -33.781 -20 1 98.19 186 THR A N 1
ATOM 1466 C CA . THR A 1 186 ? -13.844 -34.156 -18.672 1 98.19 186 THR A CA 1
ATOM 1467 C C . THR A 1 186 ? -14.305 -33.125 -17.625 1 98.19 186 THR A C 1
ATOM 1469 O O . THR A 1 186 ? -14.234 -31.922 -17.859 1 98.19 186 THR A O 1
ATOM 1472 N N . LEU A 1 187 ? -14.875 -33.656 -16.562 1 98.5 187 LEU A N 1
ATOM 1473 C CA . LEU A 1 187 ? -15.336 -32.75 -15.5 1 98.5 187 LEU A CA 1
ATOM 1474 C C . LEU A 1 187 ? -14.156 -32.188 -14.711 1 98.5 187 LEU A C 1
ATOM 1476 O O . LEU A 1 187 ? -14 -30.969 -14.602 1 98.5 187 LEU A O 1
ATOM 1480 N N . LEU A 1 188 ? -13.312 -33.062 -14.18 1 98.69 188 LEU A N 1
ATOM 1481 C CA . LEU A 1 188 ? -12.203 -32.688 -13.32 1 98.69 188 LEU A CA 1
ATOM 1482 C C . LEU A 1 188 ? -10.914 -33.344 -13.766 1 98.69 188 LEU A C 1
ATOM 1484 O O . LEU A 1 188 ? -10.883 -34.562 -13.961 1 98.69 188 LEU A O 1
ATOM 1488 N N . PHE A 1 189 ? -9.891 -32.594 -13.953 1 98.19 189 PHE A N 1
ATOM 1489 C CA . PHE A 1 189 ? -8.617 -33.094 -14.461 1 98.19 189 PHE A CA 1
ATOM 1490 C C . PHE A 1 189 ? -7.484 -32.781 -13.5 1 98.19 189 PHE A C 1
ATOM 1492 O O . PHE A 1 189 ? -7.414 -31.672 -12.953 1 98.19 189 PHE A O 1
ATOM 1499 N N . PHE A 1 190 ? -6.668 -33.719 -13.188 1 97.12 190 PHE A N 1
ATOM 1500 C CA . PHE A 1 190 ? -5.422 -33.531 -12.453 1 97.12 190 PHE A CA 1
ATOM 1501 C C . PHE A 1 190 ? -4.332 -34.438 -13.008 1 97.12 190 PHE A C 1
ATOM 1503 O O . PHE A 1 190 ? -4.543 -35.656 -13.18 1 97.12 190 PHE A O 1
ATOM 1510 N N . ARG A 1 191 ? -3.279 -33.875 -13.305 1 93.81 191 ARG A N 1
ATOM 1511 C CA . ARG A 1 191 ? -2.08 -34.625 -13.68 1 93.81 191 ARG A CA 1
ATOM 1512 C C . ARG A 1 191 ? -0.841 -34.031 -13.016 1 93.81 191 ARG A C 1
ATOM 1514 O O . ARG A 1 191 ? -0.503 -32.875 -13.25 1 93.81 191 ARG A O 1
ATOM 1521 N N . GLY A 1 192 ? -0.205 -34.719 -12.172 1 89.56 192 GLY A N 1
ATOM 1522 C CA . GLY A 1 192 ? 0.972 -34.312 -11.43 1 89.56 192 GLY A CA 1
ATOM 1523 C C . GLY A 1 192 ? 1.441 -35.344 -10.422 1 89.56 192 GLY A C 1
ATOM 1524 O O . GLY A 1 192 ? 0.753 -36.312 -10.164 1 89.56 192 GLY A O 1
ATOM 1525 N N . ARG A 1 193 ? 2.576 -35.031 -9.844 1 86 193 ARG A N 1
ATOM 1526 C CA . ARG A 1 193 ? 3.111 -35.969 -8.844 1 86 193 ARG A CA 1
ATOM 1527 C C . ARG A 1 193 ? 2.178 -36.062 -7.648 1 86 193 ARG A C 1
ATOM 1529 O O . ARG A 1 193 ? 1.779 -35.062 -7.066 1 86 193 ARG A O 1
ATOM 1536 N N . THR A 1 194 ? 1.885 -37.281 -7.277 1 88.81 194 THR A N 1
ATOM 1537 C CA . THR A 1 194 ? 0.924 -37.5 -6.199 1 88.81 194 THR A CA 1
ATOM 1538 C C . THR A 1 194 ? 1.641 -37.75 -4.879 1 88.81 194 THR A C 1
ATOM 1540 O O . THR A 1 194 ? 1.104 -37.469 -3.807 1 88.81 194 THR A O 1
ATOM 1543 N N . VAL A 1 195 ? 2.768 -38.375 -4.961 1 86.31 195 VAL A N 1
ATOM 1544 C CA . VAL A 1 195 ? 3.553 -38.594 -3.75 1 86.31 195 VAL A CA 1
ATOM 1545 C C . VAL A 1 195 ? 4.434 -37.375 -3.477 1 86.31 195 VAL A C 1
ATOM 1547 O O . VAL A 1 195 ? 5.406 -37.125 -4.191 1 86.31 195 VAL A O 1
ATOM 1550 N N . ARG A 1 196 ? 3.986 -36.656 -2.471 1 86.62 196 ARG A N 1
ATOM 1551 C CA . ARG A 1 196 ? 4.676 -35.438 -2.125 1 86.62 196 ARG A CA 1
ATOM 1552 C C . ARG A 1 196 ? 4.902 -35.312 -0.62 1 86.62 196 ARG A C 1
ATOM 1554 O O . ARG A 1 196 ? 4.516 -36.219 0.132 1 86.62 196 ARG A O 1
ATOM 1561 N N . LYS A 1 197 ? 5.672 -34.312 -0.223 1 83.81 197 LYS A N 1
ATOM 1562 C CA . LYS A 1 197 ? 5.945 -34.031 1.182 1 83.81 197 LYS A CA 1
ATOM 1563 C C . LYS A 1 197 ? 5.141 -32.812 1.664 1 83.81 197 LYS A C 1
ATOM 1565 O O . LYS A 1 197 ? 4.469 -32.156 0.871 1 83.81 197 LYS A O 1
ATOM 1570 N N . ASP A 1 198 ? 5.117 -32.594 2.963 1 85.19 198 ASP A N 1
ATOM 1571 C CA . ASP A 1 198 ? 4.539 -31.422 3.586 1 85.19 198 ASP A CA 1
ATOM 1572 C C . ASP A 1 198 ? 3.082 -31.234 3.164 1 85.19 198 ASP A C 1
ATOM 1574 O O . ASP A 1 198 ? 2.262 -32.125 3.332 1 85.19 198 ASP A O 1
ATOM 1578 N N . GLU A 1 199 ? 2.781 -30.156 2.6 1 78 199 GLU A N 1
ATOM 1579 C CA . GLU A 1 199 ? 1.401 -29.859 2.234 1 78 199 GLU A CA 1
ATOM 1580 C C . GLU A 1 199 ? 0.938 -30.734 1.068 1 78 199 GLU A C 1
ATOM 1582 O O . GLU A 1 199 ? -0.264 -30.875 0.84 1 78 199 GLU A O 1
ATOM 1587 N N . GLY A 1 200 ? 1.823 -31.328 0.389 1 82.75 200 GLY A N 1
ATOM 1588 C CA . GLY A 1 200 ? 1.524 -32.125 -0.801 1 82.75 200 GLY A CA 1
ATOM 1589 C C . GLY A 1 200 ? 0.971 -33.5 -0.487 1 82.75 200 GLY A C 1
ATOM 1590 O O . GLY A 1 200 ? 0.452 -34.188 -1.372 1 82.75 200 GLY A O 1
ATOM 1591 N N . LYS A 1 201 ? 0.917 -33.875 0.757 1 87.69 201 LYS A N 1
ATOM 1592 C CA . LYS A 1 201 ? 0.375 -35.156 1.167 1 87.69 201 LYS A CA 1
ATOM 1593 C C . LYS A 1 201 ? -1.107 -35.281 0.818 1 87.69 201 LYS A C 1
ATOM 1595 O O . LYS A 1 201 ? -1.642 -36.375 0.699 1 87.69 201 LYS A O 1
ATOM 1600 N N . ILE A 1 202 ? -1.688 -34.156 0.621 1 91.31 202 ILE A N 1
ATOM 1601 C CA . ILE A 1 202 ? -3.113 -34.125 0.308 1 91.31 202 ILE A CA 1
ATOM 1602 C C . ILE A 1 202 ? -3.363 -34.781 -1.038 1 91.31 202 ILE A C 1
ATOM 1604 O O . ILE A 1 202 ? -4.457 -35.312 -1.286 1 91.31 202 ILE A O 1
ATOM 1608 N N . ARG A 1 203 ? -2.42 -34.781 -1.951 1 92.44 203 ARG A N 1
ATOM 1609 C CA . ARG A 1 203 ? -2.598 -35.281 -3.307 1 92.44 203 ARG A CA 1
ATOM 1610 C C . ARG A 1 203 ? -2.861 -36.781 -3.293 1 92.44 203 ARG A C 1
ATOM 1612 O O . ARG A 1 203 ? -3.729 -37.281 -4.02 1 92.44 203 ARG A O 1
ATOM 1619 N N . SER A 1 204 ? -2.141 -37.469 -2.412 1 93.19 204 SER A N 1
ATOM 1620 C CA . SER A 1 204 ? -2.361 -38.906 -2.303 1 93.19 204 SER A CA 1
ATOM 1621 C C . SER A 1 204 ? -3.748 -39.188 -1.746 1 93.19 204 SER A C 1
ATOM 1623 O O . SER A 1 204 ? -4.391 -40.156 -2.162 1 93.19 204 SER A O 1
ATOM 1625 N N . LYS A 1 205 ? -4.18 -38.438 -0.859 1 94.56 205 LYS A N 1
ATOM 1626 C CA . LYS A 1 205 ? -5.508 -38.625 -0.284 1 94.56 205 LYS A CA 1
ATOM 1627 C C . LYS A 1 205 ? -6.594 -38.312 -1.314 1 94.56 205 LYS A C 1
ATOM 1629 O O . LYS A 1 205 ? -7.582 -39.062 -1.405 1 94.56 205 LYS A O 1
ATOM 1634 N N . LEU A 1 206 ? -6.371 -37.344 -2.094 1 95.75 206 LEU A N 1
ATOM 1635 C CA . LEU A 1 206 ? -7.328 -36.969 -3.133 1 95.75 206 LEU A CA 1
ATOM 1636 C C . LEU A 1 206 ? -7.383 -38.031 -4.219 1 95.75 206 LEU A C 1
ATOM 1638 O O . LEU A 1 206 ? -8.445 -38.312 -4.773 1 95.75 206 LEU A O 1
ATOM 1642 N N . GLU A 1 207 ? -6.238 -38.562 -4.477 1 95.25 207 GLU A N 1
ATOM 1643 C CA . GLU A 1 207 ? -6.191 -39.656 -5.457 1 95.25 207 GLU A CA 1
ATOM 1644 C C . GLU A 1 207 ? -7.102 -40.812 -5.047 1 95.25 207 GLU A C 1
ATOM 1646 O O . GLU A 1 207 ? -7.859 -41.344 -5.871 1 95.25 207 GLU A O 1
ATOM 1651 N N . LYS A 1 208 ? -7.094 -41.156 -3.836 1 94.5 208 LYS A N 1
ATOM 1652 C CA . LYS A 1 208 ? -7.902 -42.25 -3.316 1 94.5 208 LYS A CA 1
ATOM 1653 C C . LYS A 1 208 ? -9.391 -41.938 -3.432 1 94.5 208 LYS A C 1
ATOM 1655 O O . LYS A 1 208 ? -10.203 -42.844 -3.65 1 94.5 208 LYS A O 1
ATOM 1660 N N . ILE A 1 209 ? -9.695 -40.719 -3.338 1 95.62 209 ILE A N 1
ATOM 1661 C CA . ILE A 1 209 ? -11.086 -40.312 -3.305 1 95.62 209 ILE A CA 1
ATOM 1662 C C . ILE A 1 209 ? -11.602 -40.125 -4.73 1 95.62 209 ILE A C 1
ATOM 1664 O O . ILE A 1 209 ? -12.742 -40.469 -5.043 1 95.62 209 ILE A O 1
ATOM 1668 N N . LEU A 1 210 ? -10.742 -39.594 -5.602 1 96.12 210 LEU A N 1
ATOM 1669 C CA . LEU A 1 210 ? -11.219 -39.094 -6.875 1 96.12 210 LEU A CA 1
ATOM 1670 C C . LEU A 1 210 ? -10.961 -40.062 -8 1 96.12 210 LEU A C 1
ATOM 1672 O O . LEU A 1 210 ? -11.703 -40.094 -8.984 1 96.12 210 LEU A O 1
ATOM 1676 N N . LYS A 1 211 ? -9.93 -40.812 -7.836 1 93.38 211 LYS A N 1
ATOM 1677 C CA . LYS A 1 211 ? -9.547 -41.719 -8.922 1 93.38 211 LYS A CA 1
ATOM 1678 C C . LYS A 1 211 ? -10.656 -42.719 -9.211 1 93.38 211 LYS A C 1
ATOM 1680 O O . LYS A 1 211 ? -11.203 -43.312 -8.289 1 93.38 211 LYS A O 1
ATOM 1685 N N . GLY A 1 212 ? -11.023 -42.875 -10.508 1 93.25 212 GLY A N 1
ATOM 1686 C CA . GLY A 1 212 ? -12.016 -43.844 -10.922 1 93.25 212 GLY A CA 1
ATOM 1687 C C . GLY A 1 212 ? -13.43 -43.312 -10.961 1 93.25 212 GLY A C 1
ATOM 1688 O O . GLY A 1 212 ? -14.344 -43.969 -11.453 1 93.25 212 GLY A O 1
ATOM 1689 N N . LYS A 1 213 ? -13.57 -42.188 -10.5 1 96.06 213 LYS A N 1
ATOM 1690 C CA . LYS A 1 213 ? -14.891 -41.562 -10.523 1 96.06 213 LYS A CA 1
ATOM 1691 C C . LYS A 1 213 ? -15.258 -41.094 -11.93 1 96.06 213 LYS A C 1
ATOM 1693 O O . LYS A 1 213 ? -14.375 -40.75 -12.719 1 96.06 213 LYS A O 1
ATOM 1698 N N . GLU A 1 214 ? -16.5 -41.062 -12.172 1 96 214 GLU A N 1
ATOM 1699 C CA . GLU A 1 214 ? -16.984 -40.656 -13.484 1 96 214 GLU A CA 1
ATOM 1700 C C . GLU A 1 214 ? -16.625 -39.219 -13.781 1 96 214 GLU A C 1
ATOM 1702 O O . GLU A 1 214 ? -16.844 -38.344 -12.953 1 96 214 GLU A O 1
ATOM 1707 N N . GLY A 1 215 ? -16.016 -39 -14.938 1 97.06 215 GLY A N 1
ATOM 1708 C CA . GLY A 1 215 ? -15.688 -37.656 -15.391 1 97.06 215 GLY A CA 1
ATOM 1709 C C . GLY A 1 215 ? -14.383 -37.125 -14.812 1 97.06 215 GLY A C 1
ATOM 1710 O O . GLY A 1 215 ? -14.016 -35.969 -15.039 1 97.06 215 GLY A O 1
ATOM 1711 N N . VAL A 1 216 ? -13.727 -37.938 -14.062 1 97.88 216 VAL A N 1
ATOM 1712 C CA . VAL A 1 216 ? -12.5 -37.5 -13.398 1 97.88 216 VAL A CA 1
ATOM 1713 C C . VAL A 1 216 ? -11.297 -38.156 -14.055 1 97.88 216 VAL A C 1
ATOM 1715 O O . VAL A 1 216 ? -11.289 -39.375 -14.273 1 97.88 216 VAL A O 1
ATOM 1718 N N . ARG A 1 217 ? -10.344 -37.375 -14.508 1 96.88 217 ARG A N 1
ATOM 1719 C CA . ARG A 1 217 ? -9.023 -37.875 -14.914 1 96.88 217 ARG A CA 1
ATOM 1720 C C . ARG A 1 217 ? -7.957 -37.438 -13.906 1 96.88 217 ARG A C 1
ATOM 1722 O O . ARG A 1 217 ? -7.598 -36.281 -13.828 1 96.88 217 ARG A O 1
ATOM 1729 N N . PHE A 1 218 ? -7.547 -38.375 -13.094 1 95.62 218 PHE A N 1
ATOM 1730 C CA . PHE A 1 218 ? -6.531 -38.156 -12.07 1 95.62 218 PHE A CA 1
ATOM 1731 C C . PHE A 1 218 ? -5.316 -39.062 -12.328 1 95.62 218 PHE A C 1
ATOM 1733 O O . PHE A 1 218 ? -5.391 -40.281 -12.203 1 95.62 218 PHE A O 1
ATOM 1740 N N . GLU A 1 219 ? -4.195 -38.406 -12.672 1 91.69 219 GLU A N 1
ATOM 1741 C CA . GLU A 1 219 ? -3.047 -39.188 -13.117 1 91.69 219 GLU A CA 1
ATOM 1742 C C . GLU A 1 219 ? -1.768 -38.719 -12.414 1 91.69 219 GLU A C 1
ATOM 1744 O O . GLU A 1 219 ? -1.506 -37.531 -12.305 1 91.69 219 GLU A O 1
ATOM 1749 N N . ASP A 1 220 ? -1.039 -39.656 -11.93 1 88.81 220 ASP A N 1
ATOM 1750 C CA . ASP A 1 220 ? 0.314 -39.406 -11.445 1 88.81 220 ASP A CA 1
ATOM 1751 C C . ASP A 1 220 ? 1.289 -39.25 -12.609 1 88.81 220 ASP A C 1
ATOM 1753 O O . ASP A 1 220 ? 1.293 -40.031 -13.547 1 88.81 220 ASP A O 1
ATOM 1757 N N . SER A 1 221 ? 1.977 -38.188 -12.586 1 80 221 SER A N 1
ATOM 1758 C CA . SER A 1 221 ? 2.875 -37.938 -13.711 1 80 221 SER A CA 1
ATOM 1759 C C . SER A 1 221 ? 4.004 -37 -13.328 1 80 221 SER A C 1
ATOM 1761 O O . SER A 1 221 ? 3.877 -36.219 -12.375 1 80 221 SER A O 1
ATOM 1763 N N . ILE A 1 222 ? 5.117 -37.25 -14.117 1 71.56 222 ILE A N 1
ATOM 1764 C CA . ILE A 1 222 ? 6.238 -36.312 -14.047 1 71.56 222 ILE A CA 1
ATOM 1765 C C . ILE A 1 222 ? 6.227 -35.375 -15.266 1 71.56 222 ILE A C 1
ATOM 1767 O O . ILE A 1 222 ? 5.805 -35.781 -16.344 1 71.56 222 ILE A O 1
ATOM 1771 N N . ALA A 1 223 ? 6.672 -34.219 -15.055 1 63.91 223 ALA A N 1
ATOM 1772 C CA . ALA A 1 223 ? 6.691 -33.219 -16.125 1 63.91 223 ALA A CA 1
ATOM 1773 C C . ALA A 1 223 ? 7.781 -33.562 -17.141 1 63.91 223 ALA A C 1
ATOM 1775 O O . ALA A 1 223 ? 8.914 -33.094 -17.016 1 63.91 223 ALA A O 1
ATOM 1776 N N . THR A 1 224 ? 7.539 -34.406 -18.078 1 64.62 224 THR A N 1
ATOM 1777 C CA . THR A 1 224 ? 8.383 -34.719 -19.234 1 64.62 224 THR A CA 1
ATOM 1778 C C . THR A 1 224 ? 7.734 -34.219 -20.516 1 64.62 224 THR A C 1
ATOM 1780 O O . THR A 1 224 ? 6.586 -33.781 -20.516 1 64.62 224 THR A O 1
ATOM 1783 N N . GLY A 1 225 ? 8.555 -34.062 -21.609 1 65.19 225 GLY A N 1
ATOM 1784 C CA . GLY A 1 225 ? 8.047 -33.594 -22.891 1 65.19 225 GLY A CA 1
ATOM 1785 C C . GLY A 1 225 ? 6.699 -34.188 -23.25 1 65.19 225 GLY A C 1
ATOM 1786 O O . GLY A 1 225 ? 5.73 -33.438 -23.469 1 65.19 225 GLY A O 1
ATOM 1787 N N . ASP A 1 226 ? 6.559 -35.406 -23.328 1 74.88 226 ASP A N 1
ATOM 1788 C CA . ASP A 1 226 ? 5.305 -36.094 -23.656 1 74.88 226 ASP A CA 1
ATOM 1789 C C . ASP A 1 226 ? 4.242 -35.812 -22.594 1 74.88 226 ASP A C 1
ATOM 1791 O O . ASP A 1 226 ? 3.059 -35.656 -22.906 1 74.88 226 ASP A O 1
ATOM 1795 N N . GLY A 1 227 ? 4.715 -35.562 -21.469 1 81.31 227 GLY A N 1
ATOM 1796 C CA . GLY A 1 227 ? 3.82 -35.25 -20.359 1 81.31 227 GLY A CA 1
ATOM 1797 C C . GLY A 1 227 ? 3.17 -33.906 -20.469 1 81.31 227 GLY A C 1
ATOM 1798 O O . GLY A 1 227 ? 1.996 -33.719 -20.125 1 81.31 227 GLY A O 1
ATOM 1799 N N . ILE A 1 228 ? 3.873 -33.031 -21.094 1 85.25 228 ILE A N 1
ATOM 1800 C CA . ILE A 1 228 ? 3.377 -31.672 -21.25 1 85.25 228 ILE A CA 1
ATOM 1801 C C . ILE A 1 228 ? 2.232 -31.656 -22.266 1 85.25 228 ILE A C 1
ATOM 1803 O O . ILE A 1 228 ? 1.229 -30.969 -22.047 1 85.25 228 ILE A O 1
ATOM 1807 N N . ASN A 1 229 ? 2.346 -32.375 -23.297 1 88.94 229 ASN A N 1
ATOM 1808 C CA . ASN A 1 229 ? 1.296 -32.438 -24.312 1 88.94 229 ASN A CA 1
ATOM 1809 C C . ASN A 1 229 ? 0.02 -33.062 -23.75 1 88.94 229 ASN A C 1
ATOM 1811 O O . ASN A 1 229 ? -1.081 -32.562 -24.016 1 88.94 229 ASN A O 1
ATOM 1815 N N . ILE A 1 230 ? 0.242 -34.094 -23.062 1 91.69 230 ILE A N 1
ATOM 1816 C CA . ILE A 1 230 ? -0.899 -34.781 -22.469 1 91.69 230 ILE A CA 1
ATOM 1817 C C . ILE A 1 230 ? -1.599 -33.844 -21.469 1 91.69 230 ILE A C 1
ATOM 1819 O O . ILE A 1 230 ? -2.83 -33.781 -21.453 1 91.69 230 ILE A O 1
ATOM 1823 N N . SER A 1 231 ? -0.83 -33.188 -20.719 1 93.44 231 SER A N 1
ATOM 1824 C CA . SER A 1 231 ? -1.392 -32.25 -19.766 1 93.44 231 SER A CA 1
ATOM 1825 C C . SER A 1 231 ? -2.129 -31.109 -20.484 1 93.44 231 SER A C 1
ATOM 1827 O O . SER A 1 231 ? -3.205 -30.703 -20.047 1 93.44 231 SER A O 1
ATOM 1829 N N . THR A 1 232 ? -1.557 -30.656 -21.562 1 94.81 232 THR A N 1
ATOM 1830 C CA . THR A 1 232 ? -2.162 -29.578 -22.344 1 94.81 232 THR A CA 1
ATOM 1831 C C . THR A 1 232 ? -3.535 -30 -22.859 1 94.81 232 THR A C 1
ATOM 1833 O O . THR A 1 232 ? -4.527 -29.297 -22.641 1 94.81 232 THR A O 1
ATOM 1836 N N . GLU A 1 233 ? -3.531 -31.141 -23.453 1 95.19 233 GLU A N 1
ATOM 1837 C CA . GLU A 1 233 ? -4.785 -31.641 -24 1 95.19 233 GLU A CA 1
ATOM 1838 C C . GLU A 1 233 ? -5.801 -31.938 -22.906 1 95.19 233 GLU A C 1
ATOM 1840 O O . GLU A 1 233 ? -6.992 -31.672 -23.062 1 95.19 233 GLU A O 1
ATOM 1845 N N . GLY A 1 234 ? -5.285 -32.5 -21.844 1 96.56 234 GLY A N 1
ATOM 1846 C CA . GLY A 1 234 ? -6.148 -32.781 -20.703 1 96.56 234 GLY A CA 1
ATOM 1847 C C . GLY A 1 234 ? -6.805 -31.547 -20.125 1 96.56 234 GLY A C 1
ATOM 1848 O O . GLY A 1 234 ? -8.008 -31.531 -19.875 1 96.56 234 GLY A O 1
ATOM 1849 N N . MET A 1 235 ? -6.07 -30.516 -19.953 1 97.94 235 MET A N 1
ATOM 1850 C CA . MET A 1 235 ? -6.598 -29.281 -19.391 1 97.94 235 MET A CA 1
ATOM 1851 C C . MET A 1 235 ? -7.574 -28.625 -20.359 1 97.94 235 MET A C 1
ATOM 1853 O O . MET A 1 235 ? -8.641 -28.156 -19.953 1 97.94 235 MET A O 1
ATOM 1857 N N . ARG A 1 236 ? -7.285 -28.625 -21.641 1 97.75 236 ARG A N 1
ATOM 1858 C CA . ARG A 1 236 ? -8.078 -27.922 -22.656 1 97.75 236 ARG A CA 1
ATOM 1859 C C . ARG A 1 236 ? -9.391 -28.656 -22.922 1 97.75 236 ARG A C 1
ATOM 1861 O O . ARG A 1 236 ? -10.32 -28.094 -23.484 1 97.75 236 ARG A O 1
ATOM 1868 N N . SER A 1 237 ? -9.43 -29.938 -22.516 1 97.5 237 SER A N 1
ATOM 1869 C CA . SER A 1 237 ? -10.633 -30.734 -22.734 1 97.5 237 SER A CA 1
ATOM 1870 C C . SER A 1 237 ? -11.422 -30.891 -21.438 1 97.5 237 SER A C 1
ATOM 1872 O O . SER A 1 237 ? -12.336 -31.719 -21.359 1 97.5 237 SER A O 1
ATOM 1874 N N . SER A 1 238 ? -11.07 -30.141 -20.406 1 98.62 238 SER A N 1
ATOM 1875 C CA . SER A 1 238 ? -11.688 -30.312 -19.094 1 98.62 238 SER A CA 1
ATOM 1876 C C . SER A 1 238 ? -12.398 -29.031 -18.641 1 98.62 238 SER A C 1
ATOM 1878 O O . SER A 1 238 ? -11.961 -27.938 -18.969 1 98.62 238 SER A O 1
ATOM 1880 N N . LYS A 1 239 ? -13.477 -29.234 -17.875 1 98.75 239 LYS A N 1
ATOM 1881 C CA . LYS A 1 239 ? -14.219 -28.109 -17.312 1 98.75 239 LYS A CA 1
ATOM 1882 C C . LYS A 1 239 ? -13.477 -27.484 -16.141 1 98.75 239 LYS A C 1
ATOM 1884 O O . LYS A 1 239 ? -13.406 -26.266 -16.016 1 98.75 239 LYS A O 1
ATOM 1889 N N . PHE A 1 240 ? -12.938 -28.391 -15.312 1 98.88 240 PHE A N 1
ATOM 1890 C CA . PHE A 1 240 ? -12.227 -27.953 -14.117 1 98.88 240 PHE A CA 1
ATOM 1891 C C . PHE A 1 240 ? -10.852 -28.609 -14.031 1 98.88 240 PHE A C 1
ATOM 1893 O O . PHE A 1 240 ? -10.688 -29.766 -14.422 1 98.88 240 PHE A O 1
ATOM 1900 N N . CYS A 1 241 ? -9.852 -27.891 -13.586 1 98.69 241 CYS A N 1
ATOM 1901 C CA . CYS A 1 241 ? -8.523 -28.422 -13.281 1 98.69 241 CYS A CA 1
ATOM 1902 C C . CYS A 1 241 ? -8.227 -28.297 -11.789 1 98.69 241 CYS A C 1
ATOM 1904 O O . CYS A 1 241 ? -8.32 -27.203 -11.219 1 98.69 241 CYS A O 1
ATOM 1906 N N . LEU A 1 242 ? -7.855 -29.391 -11.234 1 98.12 242 LEU A N 1
ATOM 1907 C CA . LEU A 1 242 ? -7.625 -29.469 -9.797 1 98.12 242 LEU A CA 1
ATOM 1908 C C . LEU A 1 242 ? -6.227 -28.969 -9.445 1 98.12 242 LEU A C 1
ATOM 1910 O O . LEU A 1 242 ? -5.246 -29.359 -10.086 1 98.12 242 LEU A O 1
ATOM 1914 N N . HIS A 1 243 ? -6.188 -28.109 -8.391 1 96.31 243 HIS A N 1
ATOM 1915 C CA . HIS A 1 243 ? -4.926 -27.531 -7.945 1 96.31 243 HIS A CA 1
ATOM 1916 C C . HIS A 1 243 ? -4.738 -27.703 -6.441 1 96.31 243 HIS A C 1
ATOM 1918 O O . HIS A 1 243 ? -4.887 -26.734 -5.68 1 96.31 243 HIS A O 1
ATOM 1924 N N . PRO A 1 244 ? -4.379 -28.859 -6.051 1 94.69 244 PRO A N 1
ATOM 1925 C CA . PRO A 1 244 ? -3.971 -29.078 -4.66 1 94.69 244 PRO A CA 1
ATOM 1926 C C . PRO A 1 244 ? -2.549 -28.594 -4.387 1 94.69 244 PRO A C 1
ATOM 1928 O O . PRO A 1 244 ? -1.747 -28.453 -5.312 1 94.69 244 PRO A O 1
ATOM 1931 N N . ALA A 1 245 ? -2.309 -28.359 -3.121 1 89.25 245 ALA A N 1
ATOM 1932 C CA . ALA A 1 245 ? -0.975 -27.922 -2.725 1 89.25 245 ALA A CA 1
ATOM 1933 C C . ALA A 1 245 ? 0.077 -28.969 -3.061 1 89.25 245 ALA A C 1
ATOM 1935 O O . ALA A 1 245 ? -0.221 -30.172 -3.092 1 89.25 245 ALA A O 1
ATOM 1936 N N . GLY A 1 246 ? 1.283 -28.469 -3.408 1 86 246 GLY A N 1
ATOM 1937 C CA . GLY A 1 246 ? 2.459 -29.312 -3.42 1 86 246 GLY A CA 1
ATOM 1938 C C . GLY A 1 246 ? 3.223 -29.297 -2.109 1 86 246 GLY A C 1
ATOM 1939 O O . GLY A 1 246 ? 2.619 -29.328 -1.033 1 86 246 GLY A O 1
ATOM 1940 N N . ASP A 1 247 ? 4.527 -29.297 -2.312 1 86.06 247 ASP A N 1
ATOM 1941 C CA . ASP A 1 247 ? 5.328 -29.141 -1.101 1 86.06 247 ASP A CA 1
ATOM 1942 C C . ASP A 1 247 ? 5.094 -27.781 -0.462 1 86.06 247 ASP A C 1
ATOM 1944 O O . ASP A 1 247 ? 5.277 -27.609 0.746 1 86.06 247 ASP A O 1
ATOM 1948 N N . THR A 1 248 ? 4.734 -26.859 -1.305 1 90.94 248 THR A N 1
ATOM 1949 C CA . THR A 1 248 ? 4.297 -25.531 -0.91 1 90.94 248 THR A CA 1
ATOM 1950 C C . THR A 1 248 ? 2.875 -25.266 -1.396 1 90.94 248 THR A C 1
ATOM 1952 O O . THR A 1 248 ? 2.312 -26.047 -2.152 1 90.94 248 THR A O 1
ATOM 1955 N N . PRO A 1 249 ? 2.305 -24.219 -0.963 1 90.94 249 PRO A N 1
ATOM 1956 C CA . PRO A 1 249 ? 0.89 -24.016 -1.274 1 90.94 249 PRO A CA 1
ATOM 1957 C C . PRO A 1 249 ? 0.644 -23.766 -2.762 1 90.94 249 PRO A C 1
ATOM 1959 O O . PRO A 1 249 ? -0.464 -23.984 -3.254 1 90.94 249 PRO A O 1
ATOM 1962 N N . SER A 1 250 ? 1.624 -23.344 -3.451 1 91.62 250 SER A N 1
ATOM 1963 C CA . SER A 1 250 ? 1.43 -22.984 -4.852 1 91.62 250 SER A CA 1
ATOM 1964 C C . SER A 1 250 ? 2.107 -23.984 -5.777 1 91.62 250 SER A C 1
ATOM 1966 O O . SER A 1 250 ? 2.941 -24.781 -5.336 1 91.62 250 SER A O 1
ATOM 1968 N N . SER A 1 251 ? 1.674 -23.969 -7.035 1 91.75 251 SER A N 1
ATOM 1969 C CA . SER A 1 251 ? 2.26 -24.812 -8.07 1 91.75 251 SER A CA 1
ATOM 1970 C C . SER A 1 251 ? 2.086 -24.203 -9.453 1 91.75 251 SER A C 1
ATOM 1972 O O . SER A 1 251 ? 1.155 -23.422 -9.68 1 91.75 251 SER A O 1
ATOM 1974 N N . CYS A 1 252 ? 2.953 -24.594 -10.344 1 94.06 252 CYS A N 1
ATOM 1975 C CA . CYS A 1 252 ? 2.918 -24.094 -11.711 1 94.06 252 CYS A CA 1
ATOM 1976 C C . CYS A 1 252 ? 1.635 -24.531 -12.414 1 94.06 252 CYS A C 1
ATOM 1978 O O . CYS A 1 252 ? 1.153 -23.828 -13.312 1 94.06 252 CYS A O 1
ATOM 1980 N N . ARG A 1 253 ? 1.003 -25.609 -11.977 1 93.69 253 ARG A N 1
ATOM 1981 C CA . ARG A 1 253 ? -0.17 -26.188 -12.625 1 93.69 253 ARG A CA 1
ATOM 1982 C C . ARG A 1 253 ? -1.317 -25.188 -12.68 1 93.69 253 ARG A C 1
ATOM 1984 O O . ARG A 1 253 ? -2.094 -25.172 -13.641 1 93.69 253 ARG A O 1
ATOM 1991 N N . LEU A 1 254 ? -1.378 -24.391 -11.664 1 97.06 254 LEU A N 1
ATOM 1992 C CA . LEU A 1 254 ? -2.424 -23.375 -11.648 1 97.06 254 LEU A CA 1
ATOM 1993 C C . LEU A 1 254 ? -2.32 -22.469 -12.875 1 97.06 254 LEU A C 1
ATOM 1995 O O . LEU A 1 254 ? -3.32 -22.219 -13.547 1 97.06 254 LEU A O 1
ATOM 1999 N N . PHE A 1 255 ? -1.153 -22.078 -13.172 1 98.06 255 PHE A N 1
ATOM 2000 C CA . PHE A 1 255 ? -0.953 -21.125 -14.25 1 98.06 255 PHE A CA 1
ATOM 2001 C C . PHE A 1 255 ? -1.019 -21.812 -15.609 1 98.06 255 PHE A C 1
ATOM 2003 O O . PHE A 1 255 ? -1.478 -21.219 -16.594 1 98.06 255 PHE A O 1
ATOM 2010 N N . ASP A 1 256 ? -0.593 -23.109 -15.648 1 96.81 256 ASP A N 1
ATOM 2011 C CA . ASP A 1 256 ? -0.834 -23.906 -16.844 1 96.81 256 ASP A CA 1
ATOM 2012 C C . ASP A 1 256 ? -2.328 -24.031 -17.141 1 96.81 256 ASP A C 1
ATOM 2014 O O . ASP A 1 256 ? -2.75 -23.922 -18.281 1 96.81 256 ASP A O 1
ATOM 2018 N N . ALA A 1 257 ? -3.07 -24.234 -16.109 1 98.25 257 ALA A N 1
ATOM 2019 C CA . ALA A 1 257 ? -4.516 -24.359 -16.25 1 98.25 257 ALA A CA 1
ATOM 2020 C C . ALA A 1 257 ? -5.129 -23.047 -16.734 1 98.25 257 ALA A C 1
ATOM 2022 O O . ALA A 1 257 ? -6 -23.031 -17.609 1 98.25 257 ALA A O 1
ATOM 2023 N N . ILE A 1 258 ? -4.68 -21.938 -16.172 1 98.62 258 ILE A N 1
ATOM 2024 C CA . ILE A 1 258 ? -5.219 -20.625 -16.5 1 98.62 258 ILE A CA 1
ATOM 2025 C C . ILE A 1 258 ? -4.992 -20.344 -17.984 1 98.62 258 ILE A C 1
ATOM 2027 O O . ILE A 1 258 ? -5.93 -20 -18.719 1 98.62 258 ILE A O 1
ATOM 2031 N N . VAL A 1 259 ? -3.809 -20.594 -18.5 1 98 259 VAL A N 1
ATOM 2032 C CA . VAL A 1 259 ? -3.521 -20.25 -19.891 1 98 259 VAL A CA 1
ATOM 2033 C C . VAL A 1 259 ? -4.145 -21.297 -20.812 1 98 259 VAL A C 1
ATOM 2035 O O . VAL A 1 259 ? -4.211 -21.094 -22.031 1 98 259 VAL A O 1
ATOM 2038 N N . SER A 1 260 ? -4.574 -22.438 -20.266 1 98.12 260 SER A N 1
ATOM 2039 C CA . SER A 1 260 ? -5.266 -23.469 -21.016 1 98.12 260 SER A CA 1
ATOM 2040 C C . SER A 1 260 ? -6.777 -23.312 -20.922 1 98.12 260 SER A C 1
ATOM 2042 O O . SER A 1 260 ? -7.531 -24.125 -21.469 1 98.12 260 SER A O 1
ATOM 2044 N N . HIS A 1 261 ? -7.23 -22.312 -20.234 1 98.44 261 HIS A N 1
ATOM 2045 C CA . HIS A 1 261 ? -8.633 -21.953 -20.078 1 98.44 261 HIS A CA 1
ATOM 2046 C C . HIS A 1 261 ? -9.406 -23.062 -19.359 1 98.44 261 HIS A C 1
ATOM 2048 O O . HIS A 1 261 ? -10.555 -23.344 -19.719 1 98.44 261 HIS A O 1
ATOM 2054 N N . CYS A 1 262 ? -8.773 -23.734 -18.531 1 98.75 262 CYS A N 1
ATOM 2055 C CA . CYS A 1 262 ? -9.406 -24.719 -17.656 1 98.75 262 CYS A CA 1
ATOM 2056 C C . CYS A 1 262 ? -9.688 -24.109 -16.281 1 98.75 262 CYS A C 1
ATOM 2058 O O . CYS A 1 262 ? -8.758 -23.703 -15.578 1 98.75 262 CYS A O 1
ATOM 2060 N N . VAL A 1 263 ? -10.914 -24.016 -15.812 1 98.88 263 VAL A N 1
ATOM 2061 C CA . VAL A 1 263 ? -11.305 -23.344 -14.578 1 98.88 263 VAL A CA 1
ATOM 2062 C C . VAL A 1 263 ? -10.625 -24 -13.383 1 98.88 263 VAL A C 1
ATOM 2064 O O . VAL A 1 263 ? -10.82 -25.188 -13.125 1 98.88 263 VAL A O 1
ATOM 2067 N N . PRO A 1 264 ? -9.875 -23.281 -12.625 1 98.75 264 PRO A N 1
ATOM 2068 C CA . PRO A 1 264 ? -9.109 -23.859 -11.523 1 98.75 264 PRO A CA 1
ATOM 2069 C C . PRO A 1 264 ? -9.992 -24.219 -10.32 1 98.75 264 PRO A C 1
ATOM 2071 O O . PRO A 1 264 ? -10.922 -23.484 -9.992 1 98.75 264 PRO A O 1
ATOM 2074 N N . VAL A 1 265 ? -9.75 -25.328 -9.812 1 98.62 265 VAL A N 1
ATOM 2075 C CA . VAL A 1 265 ? -10.242 -25.75 -8.5 1 98.62 265 VAL A CA 1
ATOM 2076 C C . VAL A 1 265 ? -9.094 -25.781 -7.504 1 98.62 265 VAL A C 1
ATOM 2078 O O . VAL A 1 265 ? -8.297 -26.734 -7.5 1 98.62 265 VAL A O 1
ATOM 2081 N N . ILE A 1 266 ? -9.008 -24.781 -6.703 1 97.62 266 ILE A N 1
ATOM 2082 C CA . ILE A 1 266 ? -7.859 -24.594 -5.828 1 97.62 266 ILE A CA 1
ATOM 2083 C C . ILE A 1 266 ? -8.156 -25.172 -4.449 1 97.62 266 ILE A C 1
ATOM 2085 O O . ILE A 1 266 ? -9.133 -24.781 -3.801 1 97.62 266 ILE A O 1
ATOM 2089 N N . VAL A 1 267 ? -7.316 -26.109 -4.062 1 95.69 267 VAL A N 1
ATOM 2090 C CA . VAL A 1 267 ? -7.43 -26.734 -2.75 1 95.69 267 VAL A CA 1
ATOM 2091 C C . VAL A 1 267 ? -6.234 -26.344 -1.886 1 95.69 267 VAL A C 1
ATOM 2093 O O . VAL A 1 267 ? -5.215 -27.031 -1.873 1 95.69 267 VAL A O 1
ATOM 2096 N N . SER A 1 268 ? -6.328 -25.281 -1.225 1 88.62 268 SER A N 1
ATOM 2097 C CA . SER A 1 268 ? -5.297 -24.75 -0.341 1 88.62 268 SER A CA 1
ATOM 2098 C C . SER A 1 268 ? -5.863 -23.688 0.603 1 88.62 268 SER A C 1
ATOM 2100 O O . SER A 1 268 ? -6.578 -22.781 0.172 1 88.62 268 SER A O 1
ATOM 2102 N N . SER A 1 269 ? -5.48 -23.781 1.845 1 82.62 269 SER A N 1
ATOM 2103 C CA . SER A 1 269 ? -5.977 -22.812 2.811 1 82.62 269 SER A CA 1
ATOM 2104 C C . SER A 1 269 ? -5.008 -21.641 2.965 1 82.62 269 SER A C 1
ATOM 2106 O O . SER A 1 269 ? -5.379 -20.578 3.471 1 82.62 269 SER A O 1
ATOM 2108 N N . ARG A 1 270 ? -3.781 -21.797 2.451 1 88.25 270 ARG A N 1
ATOM 2109 C CA . ARG A 1 270 ? -2.779 -20.781 2.764 1 88.25 270 ARG A CA 1
ATOM 2110 C C . ARG A 1 270 ? -2.139 -20.234 1.491 1 88.25 270 ARG A C 1
ATOM 2112 O O . ARG A 1 270 ? -1.066 -19.625 1.542 1 88.25 270 ARG A O 1
ATOM 2119 N N . ILE A 1 271 ? -2.77 -20.484 0.424 1 93.06 271 ILE A N 1
ATOM 2120 C CA . ILE A 1 271 ? -2.199 -20.016 -0.832 1 93.06 271 ILE A CA 1
ATOM 2121 C C . ILE A 1 271 ? -2.377 -18.5 -0.942 1 93.06 271 ILE A C 1
ATOM 2123 O O . ILE A 1 271 ? -3.412 -17.969 -0.543 1 93.06 271 ILE A O 1
ATOM 2127 N N . GLU A 1 272 ? -1.327 -17.828 -1.315 1 95.5 272 GLU A N 1
ATOM 2128 C CA . GLU A 1 272 ? -1.405 -16.438 -1.768 1 95.5 272 GLU A CA 1
ATOM 2129 C C . GLU A 1 272 ? -1.201 -16.344 -3.275 1 95.5 272 GLU A C 1
ATOM 2131 O O . GLU A 1 272 ? -0.344 -17.031 -3.84 1 95.5 272 GLU A O 1
ATOM 2136 N N . LEU A 1 273 ? -2.045 -15.562 -3.957 1 97.44 273 LEU A N 1
ATOM 2137 C CA . LEU A 1 273 ? -2.139 -15.594 -5.414 1 97.44 273 LEU A CA 1
ATOM 2138 C C . LEU A 1 273 ? -1.565 -14.32 -6.027 1 97.44 273 LEU A C 1
ATOM 2140 O O . LEU A 1 273 ? -1.705 -13.234 -5.461 1 97.44 273 LEU A O 1
ATOM 2144 N N . PRO A 1 274 ? -0.978 -14.422 -7.172 1 98.38 274 PRO A N 1
ATOM 2145 C CA . PRO A 1 274 ? -0.423 -13.25 -7.852 1 98.38 274 PRO A CA 1
ATOM 2146 C C . PRO A 1 274 ? -1.499 -12.25 -8.289 1 98.38 274 PRO A C 1
ATOM 2148 O O . PRO A 1 274 ? -2.59 -12.656 -8.688 1 98.38 274 PRO A O 1
ATOM 2151 N N . PHE A 1 275 ? -1.259 -10.992 -8.203 1 98.44 275 PHE A N 1
ATOM 2152 C CA . PHE A 1 275 ? -2.025 -9.891 -8.773 1 98.44 275 PHE A CA 1
ATOM 2153 C C . PHE A 1 275 ? -3.422 -9.828 -8.164 1 98.44 275 PHE A C 1
ATOM 2155 O O . PHE A 1 275 ? -4.371 -9.383 -8.812 1 98.44 275 PHE A O 1
ATOM 2162 N N . GLU A 1 276 ? -3.531 -10.305 -6.957 1 97.69 276 GLU A N 1
ATOM 2163 C CA . GLU A 1 276 ? -4.859 -10.445 -6.375 1 97.69 276 GLU A CA 1
ATOM 2164 C C . GLU A 1 276 ? -5.43 -9.094 -5.965 1 97.69 276 GLU A C 1
ATOM 2166 O O . GLU A 1 276 ? -6.625 -8.977 -5.68 1 97.69 276 GLU A O 1
ATOM 2171 N N . ASP A 1 277 ? -4.586 -8.062 -5.918 1 97.56 277 ASP A N 1
ATOM 2172 C CA . ASP A 1 277 ? -5.113 -6.719 -5.676 1 97.56 277 ASP A CA 1
ATOM 2173 C C . ASP A 1 277 ? -5.832 -6.18 -6.91 1 97.56 277 ASP A C 1
ATOM 2175 O O . ASP A 1 277 ? -6.574 -5.199 -6.824 1 97.56 277 ASP A O 1
ATOM 2179 N N . GLU A 1 278 ? -5.695 -6.855 -8.055 1 97.5 278 GLU A N 1
ATOM 2180 C CA . GLU A 1 278 ? -6.32 -6.395 -9.289 1 97.5 278 GLU A CA 1
ATOM 2181 C C . GLU A 1 278 ? -7.258 -7.453 -9.867 1 97.5 278 GLU A C 1
ATOM 2183 O O . GLU A 1 278 ? -8.195 -7.129 -10.602 1 97.5 278 GLU A O 1
ATOM 2188 N N . ILE A 1 279 ? -6.953 -8.68 -9.539 1 98.19 279 ILE A N 1
ATOM 2189 C CA . ILE A 1 279 ? -7.707 -9.789 -10.117 1 98.19 279 ILE A CA 1
ATOM 2190 C C . ILE A 1 279 ? -8.422 -10.555 -9.008 1 98.19 279 ILE A C 1
ATOM 2192 O O . ILE A 1 279 ? -7.793 -11.016 -8.055 1 98.19 279 ILE A O 1
ATOM 2196 N N . ASP A 1 280 ? -9.68 -10.672 -9.117 1 97.75 280 ASP A N 1
ATOM 2197 C CA . ASP A 1 280 ? -10.492 -11.453 -8.195 1 97.75 280 ASP A CA 1
ATOM 2198 C C . ASP A 1 280 ? -10.594 -12.906 -8.656 1 97.75 280 ASP A C 1
ATOM 2200 O O . ASP A 1 280 ? -11.391 -13.227 -9.539 1 97.75 280 ASP A O 1
ATOM 2204 N N . TYR A 1 281 ? -9.891 -13.797 -8.055 1 98.38 281 TYR A N 1
ATOM 2205 C CA . TYR A 1 281 ? -9.812 -15.195 -8.477 1 98.38 281 TYR A CA 1
ATOM 2206 C C . TYR A 1 281 ? -11.141 -15.906 -8.25 1 98.38 281 TYR A C 1
ATOM 2208 O O . TYR A 1 281 ? -11.398 -16.953 -8.844 1 98.38 281 TYR A O 1
ATOM 2216 N N . SER A 1 282 ? -11.961 -15.359 -7.41 1 97.44 282 SER A N 1
ATOM 2217 C CA . SER A 1 282 ? -13.25 -16 -7.137 1 97.44 282 SER A CA 1
ATOM 2218 C C . SER A 1 282 ? -14.18 -15.906 -8.344 1 97.44 282 SER A C 1
ATOM 2220 O O . SER A 1 282 ? -15.195 -16.609 -8.406 1 97.44 282 SER A O 1
ATOM 2222 N N . GLU A 1 283 ? -13.773 -15.094 -9.266 1 97.94 283 GLU A N 1
ATOM 2223 C CA . GLU A 1 283 ? -14.602 -14.906 -10.445 1 97.94 283 GLU A CA 1
ATOM 2224 C C . GLU A 1 283 ? -14.328 -15.977 -11.5 1 97.94 283 GLU A C 1
ATOM 2226 O O . GLU A 1 283 ? -15.102 -16.141 -12.445 1 97.94 283 GLU A O 1
ATOM 2231 N N . PHE A 1 284 ? -13.195 -16.719 -11.328 1 98.56 284 PHE A N 1
ATOM 2232 C CA . PHE A 1 284 ? -12.883 -17.688 -12.375 1 98.56 284 PHE A CA 1
ATOM 2233 C C . PHE A 1 284 ? -12.258 -18.938 -11.781 1 98.56 284 PHE A C 1
ATOM 2235 O O . PHE A 1 284 ? -11.594 -19.703 -12.484 1 98.56 284 PHE A O 1
ATOM 2242 N N . SER A 1 285 ? -12.367 -19.156 -10.508 1 98.56 285 SER A N 1
ATOM 2243 C CA . SER A 1 285 ? -11.859 -20.312 -9.797 1 98.56 285 SER A CA 1
ATOM 2244 C C . SER A 1 285 ? -12.797 -20.734 -8.672 1 98.56 285 SER A C 1
ATOM 2246 O O . SER A 1 285 ? -13.656 -19.938 -8.25 1 98.56 285 SER A O 1
ATOM 2248 N N . LEU A 1 286 ? -12.703 -21.922 -8.281 1 98.19 286 LEU A N 1
ATOM 2249 C CA . LEU A 1 286 ? -13.375 -22.422 -7.094 1 98.19 286 LEU A CA 1
ATOM 2250 C C . LEU A 1 286 ? -12.367 -22.766 -5.996 1 98.19 286 LEU A C 1
ATOM 2252 O O . LEU A 1 286 ? -11.273 -23.25 -6.285 1 98.19 286 LEU A O 1
ATOM 2256 N N . PHE A 1 287 ? -12.758 -22.484 -4.793 1 97.31 287 PHE A N 1
ATOM 2257 C CA . PHE A 1 287 ? -11.859 -22.672 -3.662 1 97.31 287 PHE A CA 1
ATOM 2258 C C . PHE A 1 287 ? -12.438 -23.688 -2.68 1 97.31 287 PHE A C 1
ATOM 2260 O O . PHE A 1 287 ? -13.633 -23.641 -2.357 1 97.31 287 PHE A O 1
ATOM 2267 N N . PHE A 1 288 ? -11.633 -24.609 -2.268 1 96.38 288 PHE A N 1
ATOM 2268 C CA . PHE A 1 288 ? -11.977 -25.578 -1.241 1 96.38 288 PHE A CA 1
ATOM 2269 C C . PHE A 1 288 ? -10.898 -25.641 -0.166 1 96.38 288 PHE A C 1
ATOM 2271 O O . PHE A 1 288 ? -9.703 -25.578 -0.471 1 96.38 288 PHE A O 1
ATOM 2278 N N . SER A 1 289 ? -11.312 -25.734 1.141 1 93.75 289 SER A N 1
ATOM 2279 C CA . SER A 1 289 ? -10.344 -26.094 2.174 1 93.75 289 SER A CA 1
ATOM 2280 C C . SER A 1 289 ? -9.883 -27.547 2.02 1 93.75 289 SER A C 1
ATOM 2282 O O . SER A 1 289 ? -10.516 -28.328 1.316 1 93.75 289 SER A O 1
ATOM 2284 N N . VAL A 1 290 ? -8.789 -27.781 2.639 1 92.88 290 VAL A N 1
ATOM 2285 C CA . VAL A 1 290 ? -8.305 -29.156 2.643 1 92.88 290 VAL A CA 1
ATOM 2286 C C . VAL A 1 290 ? -9.367 -30.078 3.238 1 92.88 290 VAL A C 1
ATOM 2288 O O . VAL A 1 290 ? -9.641 -31.156 2.695 1 92.88 290 VAL A O 1
ATOM 2291 N N . GLU A 1 291 ? -10.039 -29.641 4.266 1 94.06 291 GLU A N 1
ATOM 2292 C CA . GLU A 1 291 ? -11.07 -30.406 4.938 1 94.06 291 GLU A CA 1
ATOM 2293 C C . GLU A 1 291 ? -12.25 -30.672 4.008 1 94.06 291 GLU A C 1
ATOM 2295 O O . GLU A 1 291 ? -12.758 -31.797 3.936 1 94.06 291 GLU A O 1
ATOM 2300 N N . GLU A 1 292 ? -12.672 -29.688 3.301 1 95.44 292 GLU A N 1
ATOM 2301 C CA . GLU A 1 292 ? -13.781 -29.828 2.365 1 95.44 292 GLU A CA 1
ATOM 2302 C C . GLU A 1 292 ? -13.438 -30.812 1.244 1 95.44 292 GLU A C 1
ATOM 2304 O O . GLU A 1 292 ? -14.25 -31.672 0.892 1 95.44 292 GLU A O 1
ATOM 2309 N N . ALA A 1 293 ? -12.234 -30.688 0.711 1 96 293 ALA A N 1
ATOM 2310 C CA . ALA A 1 293 ? -11.828 -31.453 -0.457 1 96 293 ALA A CA 1
ATOM 2311 C C . ALA A 1 293 ? -11.688 -32.938 -0.112 1 96 293 ALA A C 1
ATOM 2313 O O . ALA A 1 293 ? -11.867 -33.812 -0.973 1 96 293 ALA A O 1
ATOM 2314 N N . LEU A 1 294 ? -11.453 -33.188 1.16 1 95.56 294 LEU A N 1
ATOM 2315 C CA . LEU A 1 294 ? -11.195 -34.562 1.561 1 95.56 294 LEU A CA 1
ATOM 2316 C C . LEU A 1 294 ? -12.484 -35.25 2.014 1 95.56 294 LEU A C 1
ATOM 2318 O O . LEU A 1 294 ? -12.492 -36.438 2.305 1 95.56 294 LEU A O 1
ATOM 2322 N N . ARG A 1 295 ? -13.57 -34.469 2.119 1 95.25 295 ARG A N 1
ATOM 2323 C CA . ARG A 1 295 ? -14.867 -35.125 2.359 1 95.25 295 ARG A CA 1
ATOM 2324 C C . ARG A 1 295 ? -15.312 -35.938 1.151 1 95.25 295 ARG A C 1
ATOM 2326 O O . ARG A 1 295 ? -15.453 -35.406 0.051 1 95.25 295 ARG A O 1
ATOM 2333 N N . PRO A 1 296 ? -15.555 -37.156 1.375 1 94.5 296 PRO A N 1
ATOM 2334 C CA . PRO A 1 296 ? -15.891 -38.031 0.234 1 94.5 296 PRO A CA 1
ATOM 2335 C C . PRO A 1 296 ? -17.031 -37.469 -0.602 1 94.5 296 PRO A C 1
ATOM 2337 O O . PRO A 1 296 ? -18.094 -37.125 -0.057 1 94.5 296 PRO A O 1
ATOM 2340 N N . ASP A 1 297 ? -16.844 -37.281 -1.828 1 94.5 297 ASP A N 1
ATOM 2341 C CA . ASP A 1 297 ? -17.797 -36.938 -2.889 1 94.5 297 ASP A CA 1
ATOM 2342 C C . ASP A 1 297 ? -18.203 -35.469 -2.822 1 94.5 297 ASP A C 1
ATOM 2344 O O . ASP A 1 297 ? -18.922 -34.969 -3.697 1 94.5 297 ASP A O 1
ATOM 2348 N N . TYR A 1 298 ? -17.75 -34.812 -1.823 1 97.25 298 TYR A N 1
ATOM 2349 C CA . TYR A 1 298 ? -18.188 -33.438 -1.651 1 97.25 298 TYR A CA 1
ATOM 2350 C C . TYR A 1 298 ? -17.703 -32.562 -2.801 1 97.25 298 TYR A C 1
ATOM 2352 O O . TYR A 1 298 ? -18.5 -31.875 -3.449 1 97.25 298 TYR A O 1
ATOM 2360 N N . LEU A 1 299 ? -16.406 -32.594 -3.031 1 97.38 299 LEU A N 1
ATOM 2361 C CA . LEU A 1 299 ? -15.812 -31.75 -4.074 1 97.38 299 LEU A CA 1
ATOM 2362 C C . LEU A 1 299 ? -16.453 -32.031 -5.43 1 97.38 299 LEU A C 1
ATOM 2364 O O . LEU A 1 299 ? -16.891 -31.109 -6.121 1 97.38 299 LEU A O 1
ATOM 2368 N N . LEU A 1 300 ? -16.609 -33.281 -5.777 1 97.38 300 LEU A N 1
ATOM 2369 C CA . LEU A 1 300 ? -17.172 -33.688 -7.066 1 97.38 300 LEU A CA 1
ATOM 2370 C C . LEU A 1 300 ? -18.625 -33.281 -7.172 1 97.38 300 LEU A C 1
ATOM 2372 O O . LEU A 1 300 ? -19.078 -32.812 -8.227 1 97.38 300 LEU A O 1
ATOM 2376 N N . ASN A 1 301 ? -19.328 -33.469 -6.043 1 97.62 301 ASN A N 1
ATOM 2377 C CA . ASN A 1 301 ? -20.734 -33.094 -6.035 1 97.62 301 ASN A CA 1
ATOM 2378 C C . ASN A 1 301 ? -20.906 -31.578 -6.242 1 97.62 301 ASN A C 1
ATOM 2380 O O . ASN A 1 301 ? -21.797 -31.141 -6.965 1 97.62 301 ASN A O 1
ATOM 2384 N N . GLU A 1 302 ? -20.078 -30.828 -5.586 1 98.06 302 GLU A N 1
ATOM 2385 C CA . GLU A 1 302 ? -20.109 -29.391 -5.766 1 98.06 302 GLU A CA 1
ATOM 2386 C C . GLU A 1 302 ? -19.844 -29 -7.219 1 98.06 302 GLU A C 1
ATOM 2388 O O . GLU A 1 302 ? -20.516 -28.109 -7.762 1 98.06 302 GLU A O 1
ATOM 2393 N N . LEU A 1 303 ? -18.906 -29.625 -7.906 1 98.5 303 LEU A N 1
ATOM 2394 C CA . LEU A 1 303 ? -18.547 -29.328 -9.289 1 98.5 303 LEU A CA 1
ATOM 2395 C C . LEU A 1 303 ? -19.688 -29.688 -10.234 1 98.5 303 LEU A C 1
ATOM 2397 O O . LEU A 1 303 ? -19.984 -28.953 -11.18 1 98.5 303 LEU A O 1
ATOM 2401 N N . ARG A 1 304 ? -20.344 -30.828 -9.961 1 97.88 304 ARG A N 1
ATOM 2402 C CA . ARG A 1 304 ? -21.438 -31.297 -10.805 1 97.88 304 ARG A CA 1
ATOM 2403 C C . ARG A 1 304 ? -22.625 -30.344 -10.719 1 97.88 304 ARG A C 1
ATOM 2405 O O . ARG A 1 304 ? -23.438 -30.281 -11.648 1 97.88 304 ARG A O 1
ATOM 2412 N N . GLN A 1 305 ? -22.656 -29.609 -9.672 1 97.5 305 GLN A N 1
ATOM 2413 C CA . GLN A 1 305 ? -23.812 -28.75 -9.438 1 97.5 305 GLN A CA 1
ATOM 2414 C C . GLN A 1 305 ? -23.578 -27.359 -10.047 1 97.5 305 GLN A C 1
ATOM 2416 O O . GLN A 1 305 ? -24.484 -26.531 -10.07 1 97.5 305 GLN A O 1
ATOM 2421 N N . VAL A 1 306 ? -22.422 -27.094 -10.539 1 98.31 306 VAL A N 1
ATOM 2422 C CA . VAL A 1 306 ? -22.156 -25.812 -11.172 1 98.31 306 VAL A CA 1
ATOM 2423 C C . VAL A 1 306 ? -22.953 -25.703 -12.469 1 98.31 306 VAL A C 1
ATOM 2425 O O . VAL A 1 306 ? -22.734 -26.484 -13.398 1 98.31 306 VAL A O 1
ATOM 2428 N N . PRO A 1 307 ? -23.859 -24.734 -12.539 1 98.12 307 PRO A N 1
ATOM 2429 C CA . PRO A 1 307 ? -24.625 -24.578 -13.773 1 98.12 307 PRO A CA 1
ATOM 2430 C C . PRO A 1 307 ? -23.75 -24.172 -14.961 1 98.12 307 PRO A C 1
ATOM 2432 O O . PRO A 1 307 ? -22.75 -23.469 -14.789 1 98.12 307 PRO A O 1
ATOM 2435 N N . LYS A 1 308 ? -24.188 -24.609 -16.125 1 98.12 308 LYS A N 1
ATOM 2436 C CA . LYS A 1 308 ? -23.484 -24.281 -17.375 1 98.12 308 LYS A CA 1
ATOM 2437 C C . LYS A 1 308 ? -23.25 -22.781 -17.5 1 98.12 308 LYS A C 1
ATOM 2439 O O . LYS A 1 308 ? -22.141 -22.359 -17.828 1 98.12 308 LYS A O 1
ATOM 2444 N N . ARG A 1 309 ? -24.25 -22.016 -17.156 1 97.88 309 ARG A N 1
ATOM 2445 C CA . ARG A 1 309 ? -24.125 -20.562 -17.281 1 97.88 309 ARG A CA 1
ATOM 2446 C C . ARG A 1 309 ? -23.031 -20.016 -16.391 1 97.88 309 ARG A C 1
ATOM 2448 O O . ARG A 1 309 ? -22.234 -19.172 -16.812 1 97.88 309 ARG A O 1
ATOM 2455 N N . LYS A 1 310 ? -22.984 -20.469 -15.164 1 98.44 310 LYS A N 1
ATOM 2456 C CA . LYS A 1 310 ? -21.953 -20.031 -14.219 1 98.44 310 LYS A CA 1
ATOM 2457 C C . LYS A 1 310 ? -20.562 -20.438 -14.695 1 98.44 310 LYS A C 1
ATOM 2459 O O . LYS A 1 310 ? -19.625 -19.641 -14.625 1 98.44 310 LYS A O 1
ATOM 2464 N N . TRP A 1 311 ? -20.438 -21.625 -15.164 1 98.75 311 TRP A N 1
ATOM 2465 C CA . TRP A 1 311 ? -19.141 -22.094 -15.664 1 98.75 311 TRP A CA 1
ATOM 2466 C C . TRP A 1 311 ? -18.688 -21.234 -16.844 1 98.75 311 TRP A C 1
ATOM 2468 O O . TRP A 1 311 ? -17.516 -20.859 -16.922 1 98.75 311 TRP A O 1
ATOM 2478 N N . VAL A 1 312 ? -19.625 -20.938 -17.75 1 98.62 312 VAL A N 1
ATOM 2479 C CA . VAL A 1 312 ? -19.281 -20.141 -18.938 1 98.62 312 VAL A CA 1
ATOM 2480 C C . VAL A 1 312 ? -18.812 -18.75 -18.516 1 98.62 312 VAL A C 1
ATOM 2482 O O . VAL A 1 312 ? -17.859 -18.219 -19.078 1 98.62 312 VAL A O 1
ATOM 2485 N N . ASP A 1 313 ? -19.438 -18.234 -17.5 1 98.38 313 ASP A N 1
ATOM 2486 C CA . ASP A 1 313 ? -19 -16.938 -16.953 1 98.38 313 ASP A CA 1
ATOM 2487 C C . ASP A 1 313 ? -17.578 -17.016 -16.406 1 98.38 313 ASP A C 1
ATOM 2489 O O . ASP A 1 313 ? -16.766 -16.125 -16.656 1 98.38 313 ASP A O 1
ATOM 2493 N N . MET A 1 314 ? -17.297 -18.047 -15.664 1 98.69 314 MET A N 1
ATOM 2494 C CA . MET A 1 314 ? -15.953 -18.25 -15.117 1 98.69 314 MET A CA 1
ATOM 2495 C C . MET A 1 314 ? -14.93 -18.406 -16.234 1 98.69 314 MET A C 1
ATOM 2497 O O . MET A 1 314 ? -13.852 -17.812 -16.188 1 98.69 314 MET A O 1
ATOM 2501 N N . TRP A 1 315 ? -15.336 -19.188 -17.203 1 98.62 315 TRP A N 1
ATOM 2502 C CA . TRP A 1 315 ? -14.484 -19.438 -18.359 1 98.62 315 TRP A CA 1
ATOM 2503 C C . TRP A 1 315 ? -14.195 -18.156 -19.125 1 98.62 315 TRP A C 1
ATOM 2505 O O . TRP A 1 315 ? -13.047 -17.891 -19.5 1 98.62 315 TRP A O 1
ATOM 2515 N N . LEU A 1 316 ? -15.195 -17.359 -19.344 1 98.06 316 LEU A N 1
ATOM 2516 C CA . LEU A 1 316 ? -15.031 -16.094 -20.031 1 98.06 316 LEU A CA 1
ATOM 2517 C C . LEU A 1 316 ? -14.078 -15.172 -19.266 1 98.06 316 LEU A C 1
ATOM 2519 O O . LEU A 1 316 ? -13.211 -14.523 -19.859 1 98.06 316 LEU A O 1
ATOM 2523 N N . LYS A 1 317 ? -14.258 -15.102 -17.953 1 98.06 317 LYS A N 1
ATOM 2524 C CA . LYS A 1 317 ? -13.359 -14.305 -17.109 1 98.06 317 LYS A CA 1
ATOM 2525 C C . LYS A 1 317 ? -11.93 -14.82 -17.188 1 98.06 317 LYS A C 1
ATOM 2527 O O . LYS A 1 317 ? -10.984 -14.039 -17.312 1 98.06 317 LYS A O 1
ATOM 2532 N N . LEU A 1 318 ? -11.852 -16.109 -17.141 1 98.19 318 LEU A N 1
ATOM 2533 C CA . LEU A 1 318 ? -10.547 -16.75 -17.219 1 98.19 318 LEU A CA 1
ATOM 2534 C C . LEU A 1 318 ? -9.852 -16.422 -18.531 1 98.19 318 LEU A C 1
ATOM 2536 O O . LEU A 1 318 ? -8.672 -16.078 -18.547 1 98.19 318 LEU A O 1
ATOM 2540 N N . LYS A 1 319 ? -10.523 -16.5 -19.625 1 97.31 319 LYS A N 1
ATOM 2541 C CA . LYS A 1 319 ? -9.992 -16.156 -20.938 1 97.31 319 LYS A CA 1
ATOM 2542 C C . LYS A 1 319 ? -9.523 -14.711 -20.984 1 97.31 319 LYS A C 1
ATOM 2544 O O . LYS A 1 319 ? -8.492 -14.406 -21.578 1 97.31 319 LYS A O 1
ATOM 2549 N N . ASN A 1 320 ? -10.234 -13.898 -20.328 1 96.94 320 ASN A N 1
ATOM 2550 C CA . ASN A 1 320 ? -9.945 -12.469 -20.344 1 96.94 320 ASN A CA 1
ATOM 2551 C C . ASN A 1 320 ? -8.688 -12.141 -19.547 1 96.94 320 ASN A C 1
ATOM 2553 O O . ASN A 1 320 ? -7.957 -11.211 -19.875 1 96.94 320 ASN A O 1
ATOM 2557 N N . VAL A 1 321 ? -8.375 -12.898 -18.5 1 97.81 321 VAL A N 1
ATOM 2558 C CA . VAL A 1 321 ? -7.285 -12.508 -17.609 1 97.81 321 VAL A CA 1
ATOM 2559 C C . VAL A 1 321 ? -6.039 -13.328 -17.922 1 97.81 321 VAL A C 1
ATOM 2561 O O . VAL A 1 321 ? -4.953 -13.047 -17.406 1 97.81 321 VAL A O 1
ATOM 2564 N N . SER A 1 322 ? -6.133 -14.352 -18.781 1 98.06 322 SER A N 1
ATOM 2565 C CA . SER A 1 322 ? -5.059 -15.312 -19.016 1 98.06 322 SER A CA 1
ATOM 2566 C C . SER A 1 322 ? -3.783 -14.617 -19.469 1 98.06 322 SER A C 1
ATOM 2568 O O . SER A 1 322 ? -2.68 -15.023 -19.094 1 98.06 322 SER A O 1
ATOM 2570 N N . HIS A 1 323 ? -3.893 -13.555 -20.266 1 97.19 323 HIS A N 1
ATOM 2571 C CA . HIS A 1 323 ? -2.73 -12.867 -20.812 1 97.19 323 HIS A CA 1
ATOM 2572 C C . HIS A 1 323 ? -1.881 -12.25 -19.719 1 97.19 323 HIS A C 1
ATOM 2574 O O . HIS A 1 323 ? -0.686 -12.016 -19.906 1 97.19 323 HIS A O 1
ATOM 2580 N N . HIS A 1 324 ? -2.467 -11.969 -18.5 1 98.25 324 HIS A N 1
ATOM 2581 C CA . HIS A 1 324 ? -1.748 -11.375 -17.391 1 98.25 324 HIS A CA 1
ATOM 2582 C C . HIS A 1 324 ? -0.73 -12.344 -16.797 1 98.25 324 HIS A C 1
ATOM 2584 O O . HIS A 1 324 ? 0.121 -11.953 -16 1 98.25 324 HIS A O 1
ATOM 2590 N N . TYR A 1 325 ? -0.764 -13.648 -17.266 1 98.38 325 TYR A N 1
ATOM 2591 C CA . TYR A 1 325 ? 0.103 -14.672 -16.703 1 98.38 325 TYR A CA 1
ATOM 2592 C C . TYR A 1 325 ? 1.119 -15.164 -17.719 1 98.38 325 TYR A C 1
ATOM 2594 O O . TYR A 1 325 ? 1.867 -16.109 -17.453 1 98.38 325 TYR A O 1
ATOM 2602 N N . GLU A 1 326 ? 1.172 -14.492 -18.859 1 97.12 326 GLU A N 1
ATOM 2603 C CA . GLU A 1 326 ? 2.082 -14.875 -19.938 1 97.12 326 GLU A CA 1
ATOM 2604 C C . GLU A 1 326 ? 3.383 -14.078 -19.859 1 97.12 326 GLU A C 1
ATOM 2606 O O . GLU A 1 326 ? 3.361 -12.859 -19.688 1 97.12 326 GLU A O 1
ATOM 2611 N N . PHE A 1 327 ? 4.48 -14.789 -19.984 1 95.25 327 PHE A N 1
ATOM 2612 C CA . PHE A 1 327 ? 5.805 -14.188 -20 1 95.25 327 PHE A CA 1
ATOM 2613 C C . PHE A 1 327 ? 6.32 -14.07 -21.438 1 95.25 327 PHE A C 1
ATOM 2615 O O . PHE A 1 327 ? 6.371 -15.07 -22.156 1 95.25 327 PHE A O 1
ATOM 2622 N N . GLN A 1 328 ? 6.602 -12.836 -21.781 1 88.75 328 GLN A N 1
ATOM 2623 C CA . GLN A 1 328 ? 7.055 -12.602 -23.156 1 88.75 328 GLN A CA 1
ATOM 2624 C C . GLN A 1 328 ? 8.133 -11.523 -23.203 1 88.75 328 GLN A C 1
ATOM 2626 O O . GLN A 1 328 ? 8.281 -10.742 -22.25 1 88.75 328 GLN A O 1
ATOM 2631 N N . TYR A 1 329 ? 8.953 -11.547 -24.25 1 87.56 329 TYR A N 1
ATOM 2632 C CA . TYR A 1 329 ? 9.953 -10.516 -24.516 1 87.56 329 TYR A CA 1
ATOM 2633 C C . TYR A 1 329 ? 9.828 -10.008 -25.953 1 87.56 329 TYR A C 1
ATOM 2635 O O . TYR A 1 329 ? 9.844 -10.789 -26.906 1 87.56 329 TYR A O 1
ATOM 2643 N N . PRO A 1 330 ? 9.727 -8.703 -26.188 1 87.88 330 PRO A N 1
ATOM 2644 C CA . PRO A 1 330 ? 9.562 -7.672 -25.156 1 87.88 330 PRO A CA 1
ATOM 2645 C C . PRO A 1 330 ? 8.227 -7.77 -24.438 1 87.88 330 PRO A C 1
ATOM 2647 O O . PRO A 1 330 ? 7.277 -8.367 -24.953 1 87.88 330 PRO A O 1
ATOM 2650 N N . PRO A 1 331 ? 8.195 -7.23 -23.234 1 89.44 331 PRO A N 1
ATOM 2651 C CA . PRO A 1 331 ? 6.941 -7.281 -22.484 1 89.44 331 PRO A CA 1
ATOM 2652 C C . PRO A 1 331 ? 5.797 -6.57 -23.203 1 89.44 331 PRO A C 1
ATOM 2654 O O . PRO A 1 331 ? 6.031 -5.613 -23.953 1 89.44 331 PRO A O 1
ATOM 2657 N N . ARG A 1 332 ? 4.66 -7.082 -23.031 1 90.75 332 ARG A N 1
ATOM 2658 C CA . ARG A 1 332 ? 3.434 -6.477 -23.531 1 90.75 332 ARG A CA 1
ATOM 2659 C C . ARG A 1 332 ? 2.602 -5.883 -22.406 1 90.75 332 ARG A C 1
ATOM 2661 O O . ARG A 1 332 ? 2.723 -6.305 -21.25 1 90.75 332 ARG A O 1
ATOM 2668 N N . LYS A 1 333 ? 1.811 -4.973 -22.828 1 92.75 333 LYS A N 1
ATOM 2669 C CA . LYS A 1 333 ? 0.938 -4.352 -21.828 1 92.75 333 LYS A CA 1
ATOM 2670 C C . LYS A 1 333 ? 0.086 -5.395 -21.125 1 92.75 333 LYS A C 1
ATOM 2672 O O . LYS A 1 333 ? -0.594 -6.195 -21.766 1 92.75 333 LYS A O 1
ATOM 2677 N N . GLY A 1 334 ? 0.282 -5.453 -19.828 1 95.31 334 GLY A N 1
ATOM 2678 C CA . GLY A 1 334 ? -0.574 -6.297 -19.016 1 95.31 334 GLY A CA 1
ATOM 2679 C C . GLY A 1 334 ? -0.076 -7.727 -18.922 1 95.31 334 GLY A C 1
ATOM 2680 O O . GLY A 1 334 ? -0.695 -8.562 -18.25 1 95.31 334 GLY A O 1
ATOM 2681 N N . ASP A 1 335 ? 1.01 -8.055 -19.547 1 96.94 335 ASP A N 1
ATOM 2682 C CA . ASP A 1 335 ? 1.508 -9.422 -19.406 1 96.94 335 ASP A CA 1
ATOM 2683 C C . ASP A 1 335 ? 2.117 -9.641 -18.016 1 96.94 335 ASP A C 1
ATOM 2685 O O . ASP A 1 335 ? 2.049 -8.758 -17.156 1 96.94 335 ASP A O 1
ATOM 2689 N N . ALA A 1 336 ? 2.646 -10.773 -17.781 1 98.06 336 ALA A N 1
ATOM 2690 C CA . ALA A 1 336 ? 3.061 -11.164 -16.438 1 98.06 336 ALA A CA 1
ATOM 2691 C C . ALA A 1 336 ? 4.145 -10.234 -15.898 1 98.06 336 ALA A C 1
ATOM 2693 O O . ALA A 1 336 ? 4.078 -9.781 -14.758 1 98.06 336 ALA A O 1
ATOM 2694 N N . VAL A 1 337 ? 5.156 -9.945 -16.703 1 97 337 VAL A N 1
ATOM 2695 C CA . VAL A 1 337 ? 6.266 -9.109 -16.25 1 97 337 VAL A CA 1
ATOM 2696 C C . VAL A 1 337 ? 5.762 -7.703 -15.945 1 97 337 VAL A C 1
ATOM 2698 O O . VAL A 1 337 ? 6.129 -7.113 -14.93 1 97 337 VAL A O 1
ATOM 2701 N N . ASN A 1 338 ? 4.922 -7.191 -16.844 1 96.62 338 ASN A N 1
ATOM 2702 C CA . ASN A 1 338 ? 4.312 -5.891 -16.609 1 96.62 338 ASN A CA 1
ATOM 2703 C C . ASN A 1 338 ? 3.514 -5.879 -15.305 1 96.62 338 ASN A C 1
ATOM 2705 O O . ASN A 1 338 ? 3.607 -4.934 -14.523 1 96.62 338 ASN A O 1
ATOM 2709 N N . MET A 1 339 ? 2.785 -6.898 -15.125 1 98.25 339 MET A N 1
ATOM 2710 C CA . MET A 1 339 ? 1.971 -6.984 -13.914 1 98.25 339 MET A CA 1
ATOM 2711 C C . MET A 1 339 ? 2.85 -7.055 -12.672 1 98.25 339 MET A C 1
ATOM 2713 O O . MET A 1 339 ? 2.537 -6.441 -11.648 1 98.25 339 MET A O 1
ATOM 2717 N N . ILE A 1 340 ? 3.922 -7.75 -12.719 1 98.62 340 ILE A N 1
ATOM 2718 C CA . ILE A 1 340 ? 4.84 -7.855 -11.594 1 98.62 340 ILE A CA 1
ATOM 2719 C C . ILE A 1 340 ? 5.395 -6.477 -11.25 1 98.62 340 ILE A C 1
ATOM 2721 O O . ILE A 1 340 ? 5.398 -6.074 -10.078 1 98.62 340 ILE A O 1
ATOM 2725 N N . TRP A 1 341 ? 5.82 -5.754 -12.266 1 98 341 TRP A N 1
ATOM 2726 C CA . TRP A 1 341 ? 6.359 -4.414 -12.039 1 98 341 TRP A CA 1
ATOM 2727 C C . TRP A 1 341 ? 5.281 -3.486 -11.484 1 98 341 TRP A C 1
ATOM 2729 O O . TRP A 1 341 ? 5.566 -2.623 -10.656 1 98 341 TRP A O 1
ATOM 2739 N N . ARG A 1 342 ? 4.082 -3.652 -11.93 1 97.62 342 ARG A N 1
ATOM 2740 C CA . ARG A 1 342 ? 2.988 -2.852 -11.391 1 97.62 342 ARG A CA 1
ATOM 2741 C C . ARG A 1 342 ? 2.77 -3.146 -9.914 1 97.62 342 ARG A C 1
ATOM 2743 O O . ARG A 1 342 ? 2.521 -2.232 -9.125 1 97.62 342 ARG A O 1
ATOM 2750 N N . GLN A 1 343 ? 2.881 -4.438 -9.57 1 98.56 343 GLN A N 1
ATOM 2751 C CA . GLN A 1 343 ? 2.789 -4.809 -8.164 1 98.56 343 GLN A CA 1
ATOM 2752 C C . GLN A 1 343 ? 3.9 -4.156 -7.344 1 98.56 3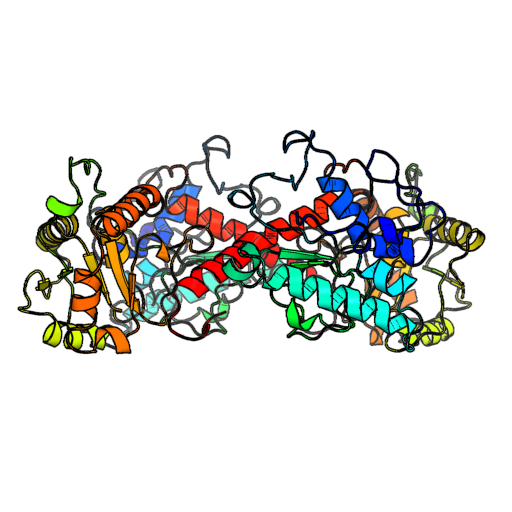43 GLN A C 1
ATOM 2754 O O . GLN A 1 343 ? 3.672 -3.713 -6.219 1 98.56 343 GLN A O 1
ATOM 2759 N N . VAL A 1 344 ? 5.078 -4.109 -7.895 1 98.56 344 VAL A N 1
ATOM 2760 C CA . VAL A 1 344 ? 6.191 -3.439 -7.23 1 98.56 344 VAL A CA 1
ATOM 2761 C C . VAL A 1 344 ? 5.875 -1.956 -7.059 1 98.56 344 VAL A C 1
ATOM 2763 O O . VAL A 1 344 ? 6.078 -1.393 -5.98 1 98.56 344 VAL A O 1
ATOM 2766 N N . ARG A 1 345 ? 5.367 -1.355 -8.125 1 97.88 345 ARG A N 1
ATOM 2767 C CA . ARG A 1 345 ? 5.004 0.057 -8.07 1 97.88 345 ARG A CA 1
ATOM 2768 C C . ARG A 1 345 ? 4.004 0.324 -6.953 1 97.88 345 ARG A C 1
ATOM 2770 O O . ARG A 1 345 ? 4.086 1.349 -6.273 1 97.88 345 ARG A O 1
ATOM 2777 N N . HIS A 1 346 ? 3.105 -0.609 -6.727 1 97.62 346 HIS A N 1
ATOM 2778 C CA . HIS A 1 346 ? 2.084 -0.463 -5.695 1 97.62 346 HIS A CA 1
ATOM 2779 C C . HIS A 1 346 ? 2.701 -0.48 -4.301 1 97.62 346 HIS A C 1
ATOM 2781 O O . HIS A 1 346 ? 2.059 -0.077 -3.33 1 97.62 346 HIS A O 1
ATOM 2787 N N . LYS A 1 347 ? 3.951 -0.955 -4.191 1 97.75 347 LYS A N 1
ATOM 2788 C CA . LYS A 1 347 ? 4.605 -1.043 -2.891 1 97.75 347 LYS A CA 1
ATOM 2789 C C . LYS A 1 347 ? 5.402 0.224 -2.588 1 97.75 347 LYS A C 1
ATOM 2791 O O . LYS A 1 347 ? 5.781 0.465 -1.441 1 97.75 347 LYS A O 1
ATOM 2796 N N . ILE A 1 348 ? 5.648 1.055 -3.605 1 97.69 348 ILE A N 1
ATOM 2797 C CA . ILE A 1 348 ? 6.625 2.135 -3.52 1 97.69 348 ILE A CA 1
ATOM 2798 C C . ILE A 1 348 ? 6.16 3.17 -2.498 1 97.69 348 ILE A C 1
ATOM 2800 O O . ILE A 1 348 ? 6.957 3.652 -1.69 1 97.69 348 ILE A O 1
ATOM 2804 N N . PRO A 1 349 ? 4.852 3.49 -2.424 1 97.25 349 PRO A N 1
ATOM 2805 C CA . PRO A 1 349 ? 4.449 4.48 -1.424 1 97.25 349 PRO A CA 1
ATOM 2806 C C . PRO A 1 349 ? 4.738 4.027 0.005 1 97.25 349 PRO A C 1
ATOM 2808 O O . PRO A 1 349 ? 5.246 4.809 0.814 1 97.25 349 PRO A O 1
ATOM 2811 N N . ALA A 1 350 ? 4.465 2.791 0.297 1 96.12 350 ALA A N 1
ATOM 2812 C CA . ALA A 1 350 ? 4.734 2.275 1.637 1 96.12 350 ALA A CA 1
ATOM 2813 C C . ALA A 1 350 ? 6.234 2.225 1.912 1 96.12 350 ALA A C 1
ATOM 2815 O O . ALA A 1 350 ? 6.676 2.488 3.033 1 96.12 350 ALA A O 1
ATOM 2816 N N . VAL A 1 351 ? 6.988 1.908 0.887 1 96.94 351 VAL A N 1
ATOM 2817 C CA . VAL A 1 351 ? 8.445 1.878 0.991 1 96.94 351 VAL A CA 1
ATOM 2818 C C . VAL A 1 351 ? 8.969 3.273 1.322 1 96.94 351 VAL A C 1
ATOM 2820 O O . VAL A 1 351 ? 9.727 3.447 2.279 1 96.94 351 VAL A O 1
ATOM 2823 N N . ASN A 1 352 ? 8.523 4.223 0.57 1 97.5 352 ASN A N 1
ATOM 2824 C CA . ASN A 1 352 ? 8.953 5.602 0.784 1 97.5 352 ASN A CA 1
ATOM 2825 C C . ASN A 1 352 ? 8.555 6.102 2.17 1 97.5 352 ASN A C 1
ATOM 2827 O O . ASN A 1 352 ? 9.344 6.777 2.836 1 97.5 352 ASN A O 1
ATOM 2831 N N . LEU A 1 353 ? 7.352 5.766 2.545 1 97.06 353 LEU A N 1
ATOM 2832 C CA . LEU A 1 353 ? 6.887 6.16 3.869 1 97.06 353 LEU A CA 1
ATOM 2833 C C . LEU A 1 353 ? 7.82 5.625 4.953 1 97.06 353 LEU A C 1
ATOM 2835 O O . LEU A 1 353 ? 8.227 6.367 5.848 1 97.06 353 LEU A O 1
ATOM 2839 N N . ALA A 1 354 ? 8.156 4.383 4.848 1 95.38 354 ALA A N 1
ATOM 2840 C CA . ALA A 1 354 ? 9.031 3.76 5.84 1 95.38 354 ALA A CA 1
ATOM 2841 C C . ALA A 1 354 ? 10.398 4.434 5.859 1 95.38 354 ALA A C 1
ATOM 2843 O O . ALA A 1 354 ? 10.953 4.695 6.93 1 95.38 3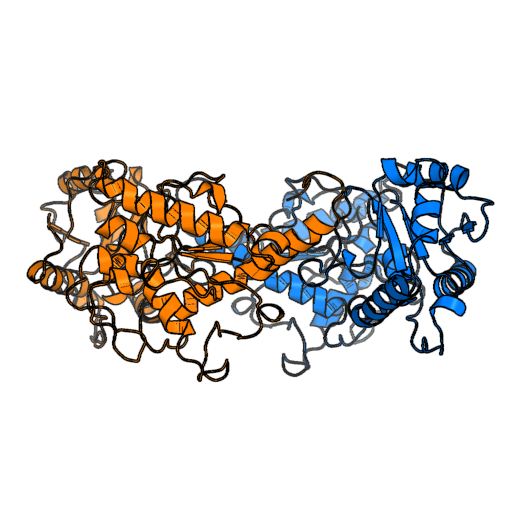54 ALA A O 1
ATOM 2844 N N . ILE A 1 355 ? 10.891 4.719 4.688 1 96.19 355 ILE A N 1
ATOM 2845 C CA . ILE A 1 355 ? 12.211 5.34 4.566 1 96.19 355 ILE A CA 1
ATOM 2846 C C . ILE A 1 355 ? 12.18 6.73 5.191 1 96.19 355 ILE A C 1
ATOM 2848 O O . ILE A 1 355 ? 13.047 7.074 5.996 1 96.19 355 ILE A O 1
ATOM 2852 N N . HIS A 1 356 ? 11.211 7.523 4.875 1 96.88 356 HIS A N 1
ATOM 2853 C CA . HIS A 1 356 ? 11.109 8.883 5.379 1 96.88 356 HIS A CA 1
ATOM 2854 C C . HIS A 1 356 ? 10.891 8.898 6.887 1 96.88 356 HIS A C 1
ATOM 2856 O O . HIS A 1 356 ? 11.508 9.688 7.605 1 96.88 356 HIS A O 1
ATOM 2862 N N . ARG A 1 357 ? 10.023 8.031 7.371 1 95.44 357 ARG A N 1
ATOM 2863 C CA . ARG A 1 357 ? 9.781 7.934 8.805 1 95.44 357 ARG A CA 1
ATOM 2864 C C . ARG A 1 357 ? 11.055 7.574 9.555 1 95.44 357 ARG A C 1
ATOM 2866 O O . ARG A 1 357 ? 11.359 8.164 10.594 1 95.44 357 ARG A O 1
ATOM 2873 N N . ASN A 1 358 ? 11.805 6.656 8.984 1 92.75 358 ASN A N 1
ATOM 2874 C CA . ASN A 1 358 ? 13.031 6.199 9.625 1 92.75 358 ASN A CA 1
ATOM 2875 C C . ASN A 1 358 ? 14.047 7.328 9.773 1 92.75 358 ASN A C 1
ATOM 2877 O O . ASN A 1 358 ? 14.867 7.316 10.695 1 92.75 358 ASN A O 1
ATOM 2881 N N . ARG A 1 359 ? 13.969 8.289 8.93 1 93.5 359 ARG A N 1
ATOM 2882 C CA . ARG A 1 359 ? 14.914 9.398 8.93 1 93.5 359 ARG A CA 1
ATOM 2883 C C . ARG A 1 359 ? 14.625 10.367 10.07 1 93.5 359 ARG A C 1
ATOM 2885 O O . ARG A 1 359 ? 15.523 11.07 10.539 1 93.5 359 ARG A O 1
ATOM 2892 N N . ARG A 1 360 ? 13.398 10.352 10.555 1 94.12 360 ARG A N 1
ATOM 2893 C CA . ARG A 1 360 ? 13.078 11.406 11.508 1 94.12 360 ARG A CA 1
ATOM 2894 C C . ARG A 1 360 ? 12.727 10.82 12.875 1 94.12 360 ARG A C 1
ATOM 2896 O O . ARG A 1 360 ? 12.781 11.516 13.891 1 94.12 360 ARG A O 1
ATOM 2903 N N . LEU A 1 361 ? 12.312 9.547 12.883 1 91.25 361 LEU A N 1
ATOM 2904 C CA . LEU A 1 361 ? 11.891 8.953 14.148 1 91.25 361 LEU A CA 1
ATOM 2905 C C . LEU A 1 361 ? 13.047 8.922 15.141 1 91.25 361 LEU A C 1
ATOM 2907 O O . LEU A 1 361 ? 14.172 8.57 14.781 1 91.25 361 LEU A O 1
ATOM 2911 N N . LYS A 1 362 ? 12.719 9.328 16.344 1 88.94 362 LYS A N 1
ATOM 2912 C CA . LYS A 1 362 ? 13.703 9.312 17.422 1 88.94 362 LYS A CA 1
ATOM 2913 C C . LYS A 1 362 ? 13.492 8.109 18.344 1 88.94 362 LYS A C 1
ATOM 2915 O O . LYS A 1 362 ? 14.227 7.93 19.312 1 88.94 362 LYS A O 1
ATOM 2920 N N . ILE A 1 363 ? 12.445 7.324 18.047 1 85.19 363 ILE A N 1
ATOM 2921 C CA . ILE A 1 363 ? 12.117 6.09 18.766 1 85.19 363 ILE A CA 1
ATOM 2922 C C . ILE A 1 363 ? 11.875 4.969 17.75 1 85.19 363 ILE A C 1
ATOM 2924 O O . ILE A 1 363 ? 11.719 5.223 16.562 1 85.19 363 ILE A O 1
ATOM 2928 N N . PRO A 1 364 ? 11.93 3.793 18.266 1 83.5 364 PRO A N 1
ATOM 2929 C CA . PRO A 1 364 ? 11.562 2.707 17.359 1 83.5 364 PRO A CA 1
ATOM 2930 C C . PRO A 1 364 ? 10.172 2.873 16.766 1 83.5 364 PRO A C 1
ATOM 2932 O O . PRO A 1 364 ? 9.297 3.473 17.391 1 83.5 364 PRO A O 1
ATOM 2935 N N . ASP A 1 365 ? 10.047 2.354 15.617 1 80.31 365 ASP A N 1
ATOM 2936 C CA . ASP A 1 365 ? 8.766 2.441 14.922 1 80.31 365 ASP A CA 1
ATOM 2937 C C . ASP A 1 365 ? 7.621 1.975 15.82 1 80.31 365 ASP A C 1
ATOM 2939 O O . ASP A 1 365 ? 7.578 0.811 16.234 1 80.31 365 ASP A O 1
ATOM 2943 N N . TRP A 1 366 ? 6.734 2.865 16.141 1 73.81 366 TRP A N 1
ATOM 2944 C CA . TRP A 1 366 ? 5.676 2.605 17.094 1 73.81 366 TRP A CA 1
ATOM 2945 C C . TRP A 1 366 ? 4.355 2.297 16.391 1 73.81 366 TRP A C 1
ATOM 2947 O O . TRP A 1 366 ? 3.418 1.792 17.016 1 73.81 366 TRP A O 1
ATOM 2957 N N . TRP A 1 367 ? 4.215 2.678 15.234 1 71.06 367 TRP A N 1
ATOM 2958 C CA . TRP A 1 367 ? 2.916 2.535 14.586 1 71.06 367 TRP A CA 1
ATOM 2959 C C . TRP A 1 367 ? 3.02 1.644 13.352 1 71.06 367 TRP A C 1
ATOM 2961 O O . TRP A 1 367 ? 2.002 1.224 12.797 1 71.06 367 TRP A O 1
ATOM 2971 N N . GLY A 1 368 ? 4.207 1.349 12.859 1 65 368 GLY A N 1
ATOM 2972 C CA . GLY A 1 368 ? 4.336 0.518 11.672 1 65 368 GLY A CA 1
ATOM 2973 C C . GLY A 1 368 ? 4.062 -0.951 11.938 1 65 368 GLY A C 1
ATOM 2974 O O . GLY A 1 368 ? 4.074 -1.39 13.086 1 65 368 GLY A O 1
ATOM 2975 N N . MET B 1 1 ? -19.672 8.516 -4.137 1 95 1 MET B N 1
ATOM 2976 C CA . MET B 1 1 ? -20.031 9.273 -2.938 1 95 1 MET B CA 1
ATOM 2977 C C . MET B 1 1 ? -21.453 8.961 -2.492 1 95 1 MET B C 1
ATOM 2979 O O . MET B 1 1 ? -22.359 8.898 -3.316 1 95 1 MET B O 1
ATOM 2983 N N . TYR B 1 2 ? -21.578 8.719 -1.244 1 96.12 2 TYR B N 1
ATOM 2984 C CA . TYR B 1 2 ? -22.906 8.492 -0.694 1 96.12 2 TYR B CA 1
ATOM 2985 C C . TYR B 1 2 ? -23.75 9.758 -0.749 1 96.12 2 TYR B C 1
ATOM 2987 O O . TYR B 1 2 ? -23.234 10.859 -0.507 1 96.12 2 TYR B O 1
ATOM 2995 N N . ASP B 1 3 ? -25.031 9.555 -1.068 1 94 3 ASP B N 1
ATOM 2996 C CA . ASP B 1 3 ? -25.984 10.664 -0.995 1 94 3 ASP B CA 1
ATOM 2997 C C . ASP B 1 3 ? -26.625 10.742 0.387 1 94 3 ASP B C 1
ATOM 2999 O O . ASP B 1 3 ? -27.766 10.289 0.575 1 94 3 ASP B O 1
ATOM 3003 N N . LEU B 1 4 ? -25.984 11.43 1.27 1 96.56 4 LEU B N 1
ATOM 3004 C CA . LEU B 1 4 ? -26.484 11.578 2.631 1 96.56 4 LEU B CA 1
ATOM 3005 C C . LEU B 1 4 ? -27.344 12.828 2.764 1 96.56 4 LEU B C 1
ATOM 3007 O O . LEU B 1 4 ? -27.125 13.812 2.055 1 96.56 4 LEU B O 1
ATOM 3011 N N . PRO B 1 5 ? -28.328 12.781 3.676 1 95.5 5 PRO B N 1
ATOM 3012 C CA . PRO B 1 5 ? -29.062 14.016 3.965 1 95.5 5 PRO B CA 1
ATOM 3013 C C . PRO B 1 5 ? -28.141 15.156 4.391 1 95.5 5 PRO B C 1
ATOM 3015 O O . PRO B 1 5 ? -27.109 14.922 5.012 1 95.5 5 PRO B O 1
ATOM 3018 N N . ALA B 1 6 ? -28.547 16.375 4.18 1 94.38 6 ALA B N 1
ATOM 3019 C CA . ALA B 1 6 ? -27.734 17.578 4.426 1 94.38 6 ALA B CA 1
ATOM 3020 C C . ALA B 1 6 ? -27.375 17.703 5.902 1 94.38 6 ALA B C 1
ATOM 3022 O O . ALA B 1 6 ? -26.359 18.297 6.25 1 94.38 6 ALA B O 1
ATOM 3023 N N . ARG B 1 7 ? -28.141 17.109 6.77 1 94.06 7 ARG B N 1
ATOM 3024 C CA . ARG B 1 7 ? -27.906 17.203 8.203 1 94.06 7 ARG B CA 1
ATOM 3025 C C . ARG B 1 7 ? -26.609 16.5 8.586 1 94.06 7 ARG B C 1
ATOM 3027 O O . ARG B 1 7 ? -26.062 16.719 9.672 1 94.06 7 ARG B O 1
ATOM 3034 N N . PHE B 1 8 ? -26.062 15.617 7.695 1 96.5 8 PHE B N 1
ATOM 3035 C CA . PHE B 1 8 ? -24.812 14.914 7.969 1 96.5 8 PHE B CA 1
ATOM 3036 C C . PHE B 1 8 ? -23.609 15.766 7.582 1 96.5 8 PHE B C 1
ATOM 3038 O O . PHE B 1 8 ? -22.469 15.422 7.887 1 96.5 8 PHE B O 1
ATOM 3045 N N . HIS B 1 9 ? -23.859 16.859 6.801 1 94.31 9 HIS B N 1
ATOM 3046 C CA . HIS B 1 9 ? -22.719 17.625 6.293 1 94.31 9 HIS B CA 1
ATOM 3047 C C . HIS B 1 9 ? -23.062 19.109 6.191 1 94.31 9 HIS B C 1
ATOM 3049 O O . HIS B 1 9 ? -23.156 19.812 7.207 1 94.31 9 HIS B O 1
ATOM 3055 N N . VAL B 1 10 ? -23.547 19.688 5.027 1 92.06 10 VAL B N 1
ATOM 3056 C CA . VAL B 1 10 ? -23.562 21.109 4.707 1 92.06 10 VAL B CA 1
ATOM 3057 C C . VAL B 1 10 ? -24.547 21.828 5.629 1 92.06 10 VAL B C 1
ATOM 3059 O O . VAL B 1 10 ? -24.375 23.016 5.93 1 92.06 10 VAL B O 1
ATOM 3062 N N . ALA B 1 11 ? -25.547 21.188 6.117 1 91.31 11 ALA B N 1
ATOM 3063 C CA . ALA B 1 11 ? -26.531 21.828 6.988 1 91.31 11 ALA B CA 1
ATOM 3064 C C . ALA B 1 11 ? -25.891 22.219 8.32 1 91.31 11 ALA B C 1
ATOM 3066 O O . ALA B 1 11 ? -26.375 23.141 8.992 1 91.31 11 ALA B O 1
ATOM 3067 N N . MET B 1 12 ? -24.828 21.578 8.719 1 90.31 12 MET B N 1
ATOM 3068 C CA . MET B 1 12 ? -24.156 21.859 9.984 1 90.31 12 MET B CA 1
ATOM 3069 C C . MET B 1 12 ? -23.328 23.141 9.891 1 90.31 12 MET B C 1
ATOM 3071 O O . MET B 1 12 ? -22.875 23.672 10.906 1 90.31 12 MET B O 1
ATOM 3075 N N . MET B 1 13 ? -23.141 23.625 8.688 1 87.81 13 MET B N 1
ATOM 3076 C CA . MET B 1 13 ? -22.312 24.812 8.484 1 87.81 13 MET B CA 1
ATOM 3077 C C . MET B 1 13 ? -23.109 26.094 8.742 1 87.81 13 MET B C 1
ATOM 3079 O O . MET B 1 13 ? -22.531 27.156 8.93 1 87.81 13 MET B O 1
ATOM 3083 N N . GLY B 1 14 ? -24.422 26.047 9.016 1 74.81 14 GLY B N 1
ATOM 3084 C CA . GLY B 1 14 ? -25.266 27.203 9.266 1 74.81 14 GLY B CA 1
ATOM 3085 C C . GLY B 1 14 ? -25.672 27.938 8.008 1 74.81 14 GLY B C 1
ATOM 3086 O O . GLY B 1 14 ? -26.391 28.938 8.062 1 74.81 14 GLY B O 1
ATOM 3087 N N . ALA B 1 15 ? -24.922 27.875 6.887 1 61.62 15 ALA B N 1
ATOM 3088 C CA . ALA B 1 15 ? -25.141 28.734 5.73 1 61.62 15 ALA B CA 1
ATOM 3089 C C . ALA B 1 15 ? -26.438 28.391 5.016 1 61.62 15 ALA B C 1
ATOM 3091 O O . ALA B 1 15 ? -26.891 27.234 5.066 1 61.62 15 ALA B O 1
ATOM 3092 N N . ALA B 1 16 ? -27.219 29.484 4.527 1 55.59 16 ALA B N 1
ATOM 3093 C CA . ALA B 1 16 ? -28.453 29.469 3.746 1 55.59 16 ALA B CA 1
ATOM 3094 C C . ALA B 1 16 ? -28.312 28.562 2.523 1 55.59 16 ALA B C 1
ATOM 3096 O O . ALA B 1 16 ? -27.234 28.453 1.944 1 55.59 16 ALA B O 1
ATOM 3097 N N . ALA B 1 17 ? -29.141 27.5 2.428 1 54.12 17 ALA B N 1
ATOM 3098 C CA . ALA B 1 17 ? -29.328 26.484 1.388 1 54.12 17 ALA B CA 1
ATOM 3099 C C . ALA B 1 17 ? -29.359 27.125 0.003 1 54.12 17 ALA B C 1
ATOM 3101 O O . ALA B 1 17 ? -30.297 27.859 -0.328 1 54.12 17 ALA B O 1
ATOM 3102 N N . GLY B 1 18 ? -28.203 27.766 -0.538 1 56.69 18 GLY B N 1
ATOM 3103 C CA . GLY B 1 18 ? -28.328 28.172 -1.929 1 56.69 18 GLY B CA 1
ATOM 3104 C C . GLY B 1 18 ? -28.219 27 -2.9 1 56.69 18 GLY B C 1
ATOM 3105 O O . GLY B 1 18 ? -28.172 25.844 -2.486 1 56.69 18 GLY B O 1
ATOM 3106 N N . ALA B 1 19 ? -28.406 27.219 -4.289 1 58.81 19 ALA B N 1
ATOM 3107 C CA . ALA B 1 19 ? -28.531 26.312 -5.438 1 58.81 19 ALA B CA 1
ATOM 3108 C C . ALA B 1 19 ? -27.266 25.484 -5.605 1 58.81 19 ALA B C 1
ATOM 3110 O O . ALA B 1 19 ? -27.312 24.359 -6.109 1 58.81 19 ALA B O 1
ATOM 3111 N N . GLY B 1 20 ? -26.062 25.812 -4.898 1 73.75 20 GLY B N 1
ATOM 3112 C CA . GLY B 1 20 ? -24.812 25.094 -5.102 1 73.75 20 GLY B CA 1
ATOM 3113 C C . GLY B 1 20 ? -24.125 24.719 -3.805 1 73.75 20 GLY B C 1
ATOM 3114 O O . GLY B 1 20 ? -24.703 24.859 -2.725 1 73.75 20 GLY B O 1
ATOM 3115 N N . PHE B 1 21 ? -23.062 23.938 -3.98 1 84.69 21 PHE B N 1
ATOM 3116 C CA . PHE B 1 21 ? -22.266 23.594 -2.807 1 84.69 21 PHE B CA 1
ATOM 3117 C C . PHE B 1 21 ? -21.766 24.844 -2.096 1 84.69 21 PHE B C 1
ATOM 3119 O O . PHE B 1 21 ? -21.109 25.688 -2.701 1 84.69 21 PHE B O 1
ATOM 3126 N N . PRO B 1 22 ? -22.109 25.031 -0.935 1 85.69 22 PRO B N 1
ATOM 3127 C CA . PRO B 1 22 ? -21.828 26.297 -0.264 1 85.69 22 PRO B CA 1
ATOM 3128 C C . PRO B 1 22 ? -20.344 26.484 0.045 1 85.69 22 PRO B C 1
ATOM 3130 O O . PRO B 1 22 ? -19.641 25.516 0.304 1 85.69 22 PRO B O 1
ATOM 3133 N N . ALA B 1 23 ? -19.938 27.719 -0.021 1 86.31 23 ALA B N 1
ATOM 3134 C CA . ALA B 1 23 ? -18.594 28.062 0.423 1 86.31 23 ALA B CA 1
ATOM 3135 C C . ALA B 1 23 ? -18.469 27.938 1.939 1 86.31 23 ALA B C 1
ATOM 3137 O O . ALA B 1 23 ? -19.453 28.062 2.662 1 86.31 23 ALA B O 1
ATOM 3138 N N . TRP B 1 24 ? -17.266 27.641 2.359 1 86.25 24 TRP B N 1
ATOM 3139 C CA . TRP B 1 24 ? -17.031 27.625 3.797 1 86.25 24 TRP B CA 1
ATOM 3140 C C . TRP B 1 24 ? -17.297 28.984 4.418 1 86.25 24 TRP B C 1
ATOM 3142 O O . TRP B 1 24 ? -16.766 30 3.951 1 86.25 24 TRP B O 1
ATOM 3152 N N . PRO B 1 25 ? -18.031 29 5.445 1 81.25 25 PRO B N 1
ATOM 3153 C CA . PRO B 1 25 ? -18.406 30.297 6.012 1 81.25 25 PRO B CA 1
ATOM 3154 C C . PRO B 1 25 ? -17.234 30.984 6.711 1 81.25 25 PRO B C 1
ATOM 3156 O O . PRO B 1 25 ? -16.516 30.359 7.496 1 81.25 25 PRO B O 1
ATOM 3159 N N . PRO B 1 26 ? -17.109 32.219 6.453 1 72.69 26 PRO B N 1
ATOM 3160 C CA . PRO B 1 26 ? -16.031 32.969 7.117 1 72.69 26 PRO B CA 1
ATOM 3161 C C . PRO B 1 26 ? -16.156 32.969 8.641 1 72.69 26 PRO B C 1
ATOM 3163 O O . PRO B 1 26 ? -15.156 33.094 9.344 1 72.69 26 PRO B O 1
ATOM 3166 N N . SER B 1 27 ? -17.359 32.781 9.078 1 69.38 27 SER B N 1
ATOM 3167 C CA . SER B 1 27 ? -17.609 32.812 10.516 1 69.38 27 SER B CA 1
ATOM 3168 C C . SER B 1 27 ? -17.125 31.516 11.18 1 69.38 27 SER B C 1
ATOM 3170 O O . SER B 1 27 ? -16.922 31.484 12.398 1 69.38 27 SER B O 1
ATOM 3172 N N . ALA B 1 28 ? -16.938 30.547 10.367 1 68.94 28 ALA B N 1
ATOM 3173 C CA . ALA B 1 28 ? -16.5 29.281 10.914 1 68.94 28 ALA B CA 1
ATOM 3174 C C . ALA B 1 28 ? -14.977 29.156 10.883 1 68.94 28 ALA B C 1
ATOM 3176 O O . ALA B 1 28 ? -14.422 28.297 10.195 1 68.94 28 ALA B O 1
ATOM 3177 N N . GLY B 1 29 ? -14.406 30.109 11.602 1 74.06 29 GLY B N 1
ATOM 3178 C CA . GLY B 1 29 ? -12.953 30.094 11.688 1 74.06 29 GLY B CA 1
ATOM 3179 C C . GLY B 1 29 ? -12.43 29.266 12.844 1 74.06 29 GLY B C 1
ATOM 3180 O O . GLY B 1 29 ? -13.102 28.328 13.297 1 74.06 29 GLY B O 1
ATOM 3181 N N . GLY B 1 30 ? -11.18 29.375 13.117 1 79 30 GLY B N 1
ATOM 3182 C CA . GLY B 1 30 ? -10.594 28.719 14.273 1 79 30 GLY B CA 1
ATOM 3183 C C . GLY B 1 30 ? -10.531 27.219 14.141 1 79 30 GLY B C 1
ATOM 3184 O O . GLY B 1 30 ? -10.047 26.688 13.133 1 79 30 GLY B O 1
ATOM 3185 N N . ILE B 1 31 ? -11.102 26.562 15.188 1 80.31 31 ILE B N 1
ATOM 3186 C CA . ILE B 1 31 ? -11.008 25.109 15.312 1 80.31 31 ILE B CA 1
ATOM 3187 C C . ILE B 1 31 ? -11.844 24.453 14.219 1 80.31 31 ILE B C 1
ATOM 3189 O O . ILE B 1 31 ? -11.461 23.406 13.688 1 80.31 31 ILE B O 1
ATOM 3193 N N . ARG B 1 32 ? -12.945 25.062 13.844 1 87.31 32 ARG B N 1
ATOM 3194 C CA . ARG B 1 32 ? -13.805 24.484 12.82 1 87.31 32 ARG B CA 1
ATOM 3195 C C . ARG B 1 32 ? -13.109 24.484 11.461 1 87.31 32 ARG B C 1
ATOM 3197 O O . ARG B 1 32 ? -13.156 23.484 10.742 1 87.31 32 ARG B O 1
ATOM 3204 N N . ARG B 1 33 ? -12.453 25.516 11.188 1 89.12 33 ARG B N 1
ATOM 3205 C CA . ARG B 1 33 ? -11.75 25.609 9.906 1 89.12 33 ARG B CA 1
ATOM 3206 C C . ARG B 1 33 ? -10.562 24.656 9.859 1 89.12 33 ARG B C 1
ATOM 3208 O O . ARG B 1 33 ? -10.352 23.969 8.859 1 89.12 33 ARG B O 1
ATOM 3215 N N . GLN B 1 34 ? -9.852 24.594 10.945 1 93.19 34 GLN B N 1
ATOM 3216 C CA . GLN B 1 34 ? -8.656 23.766 10.992 1 93.19 34 GLN B CA 1
ATOM 3217 C C . GLN B 1 34 ? -8.992 22.312 10.68 1 93.19 34 GLN B C 1
ATOM 3219 O O . GLN B 1 34 ? -8.164 21.578 10.109 1 93.19 34 GLN B O 1
ATOM 3224 N N . HIS B 1 35 ? -10.164 21.875 11.023 1 95.56 35 HIS B N 1
ATOM 3225 C CA . HIS B 1 35 ? -10.562 20.484 10.852 1 95.56 35 HIS B CA 1
ATOM 3226 C C . HIS B 1 35 ? -11.633 20.359 9.773 1 95.56 35 HIS B C 1
ATOM 3228 O O . HIS B 1 35 ? -12.516 19.5 9.867 1 95.56 35 HIS B O 1
ATOM 3234 N N . SER B 1 36 ? -11.586 21.172 8.734 1 95.81 36 SER B N 1
ATOM 3235 C CA . SER B 1 36 ? -12.625 21.203 7.715 1 95.81 36 SER B CA 1
ATOM 3236 C C . SER B 1 36 ? -12.234 20.344 6.508 1 95.81 36 SER B C 1
ATOM 3238 O O . SER B 1 36 ? -12.688 20.609 5.391 1 95.81 36 SER B O 1
ATOM 3240 N N . VAL B 1 37 ? -11.391 19.359 6.684 1 97.38 37 VAL B N 1
ATOM 3241 C CA . VAL B 1 37 ? -10.93 18.5 5.598 1 97.38 37 VAL B CA 1
ATOM 3242 C C . VAL B 1 37 ? -12.125 17.812 4.938 1 97.38 37 VAL B C 1
ATOM 3244 O O . VAL B 1 37 ? -12.164 17.672 3.713 1 97.38 37 VAL B O 1
ATOM 3247 N N . GLU B 1 38 ? -13.133 17.406 5.734 1 97.19 38 GLU B N 1
ATOM 3248 C CA . GLU B 1 38 ? -14.336 16.766 5.207 1 97.19 38 GLU B CA 1
ATOM 3249 C C . GLU B 1 38 ? -15.016 17.641 4.152 1 97.19 38 GLU B C 1
ATOM 3251 O O . GLU B 1 38 ? -15.406 17.141 3.092 1 97.19 38 GLU B O 1
ATOM 3256 N N . TYR B 1 39 ? -15.086 18.891 4.43 1 95.81 39 TYR B N 1
ATOM 3257 C CA . TYR B 1 39 ? -15.719 19.844 3.529 1 95.81 39 TYR B CA 1
ATOM 3258 C C . TYR B 1 39 ? -14.969 19.922 2.207 1 95.81 39 TYR B C 1
ATOM 3260 O O . TYR B 1 39 ? -15.57 19.844 1.136 1 95.81 39 TYR B O 1
ATOM 3268 N N . TRP B 1 40 ? -13.672 20.078 2.295 1 96 40 TRP B N 1
ATOM 3269 C CA . TRP B 1 40 ? -12.859 20.281 1.104 1 96 40 TRP B CA 1
ATOM 3270 C C . TRP B 1 40 ? -12.875 19.047 0.213 1 96 40 TRP B C 1
ATOM 3272 O O . TRP B 1 40 ? -12.898 19.156 -1.016 1 96 40 TRP B O 1
ATOM 3282 N N . MET B 1 41 ? -12.859 17.875 0.862 1 96.94 41 MET B N 1
ATOM 3283 C CA . MET B 1 41 ? -12.93 16.641 0.083 1 96.94 41 MET B CA 1
ATOM 3284 C C . MET B 1 41 ? -14.273 16.516 -0.621 1 96.94 41 MET B C 1
ATOM 3286 O O . MET B 1 41 ? -14.336 16.172 -1.803 1 96.94 41 MET B O 1
ATOM 3290 N N . MET B 1 42 ? -15.344 16.812 0.117 1 96.69 42 MET B N 1
ATOM 3291 C CA . MET B 1 42 ? -16.656 16.734 -0.504 1 96.69 42 MET B CA 1
ATOM 3292 C C . MET B 1 42 ? -16.781 17.75 -1.638 1 96.69 42 MET B C 1
ATOM 3294 O O . MET B 1 42 ? -17.281 17.422 -2.717 1 96.69 42 MET B O 1
ATOM 3298 N N . ALA B 1 43 ? -16.281 18.953 -1.398 1 94.31 43 ALA B N 1
ATOM 3299 C CA . ALA B 1 43 ? -16.344 20.016 -2.4 1 94.31 43 ALA B CA 1
ATOM 3300 C C . ALA B 1 43 ? -15.625 19.594 -3.682 1 94.31 43 ALA B C 1
ATOM 3302 O O . ALA B 1 43 ? -16.109 19.875 -4.785 1 94.31 43 ALA B O 1
ATOM 3303 N N . SER B 1 44 ? -14.539 18.922 -3.553 1 94.25 44 SER B N 1
ATOM 3304 C CA . SER B 1 44 ? -13.734 18.531 -4.703 1 94.25 44 SER B CA 1
ATOM 3305 C C . SER B 1 44 ? -14.477 17.547 -5.594 1 94.25 44 SER B C 1
ATOM 3307 O O . SER B 1 44 ? -14.141 17.391 -6.77 1 94.25 44 SER B O 1
ATOM 3309 N N . LEU B 1 45 ? -15.453 16.844 -5.051 1 94.12 45 LEU B N 1
ATOM 3310 C CA . LEU B 1 45 ? -16.172 15.812 -5.797 1 94.12 45 LEU B CA 1
ATOM 3311 C C . LEU B 1 45 ? -17.453 16.375 -6.402 1 94.12 45 LEU B C 1
ATOM 3313 O O . LEU B 1 45 ? -18.188 15.672 -7.094 1 94.12 45 LEU B O 1
ATOM 3317 N N . GLN B 1 46 ? -17.797 17.641 -6.105 1 87.38 46 GLN B N 1
ATOM 3318 C CA . GLN B 1 46 ? -19.016 18.266 -6.613 1 87.38 46 GLN B CA 1
ATOM 3319 C C . GLN B 1 46 ? -18.828 18.766 -8.039 1 87.38 46 GLN B C 1
ATOM 3321 O O . GLN B 1 46 ? -19.797 18.922 -8.781 1 87.38 46 GLN B O 1
ATOM 3326 N N . ASP B 1 47 ? -17.641 19.25 -8.367 1 71.12 47 ASP B N 1
ATOM 3327 C CA . ASP B 1 47 ? -17.391 19.922 -9.641 1 71.12 47 ASP B CA 1
ATOM 3328 C C . ASP B 1 47 ? -17.328 18.922 -10.789 1 71.12 47 ASP B C 1
ATOM 3330 O O . ASP B 1 47 ? -16.469 18.031 -10.797 1 71.12 47 ASP B O 1
ATOM 3334 N N . GLY B 1 48 ? -18.422 18.312 -11.25 1 61.34 48 GLY B N 1
ATOM 3335 C CA . GLY B 1 48 ? -18.578 17.344 -12.32 1 61.34 48 GLY B CA 1
ATOM 3336 C C . GLY B 1 48 ? -17.578 17.531 -13.453 1 61.34 48 GLY B C 1
ATOM 3337 O O . GLY B 1 48 ? -17.359 16.609 -14.25 1 61.34 48 GLY B O 1
ATOM 3338 N N . GLY B 1 49 ? -17.141 18.656 -13.82 1 55.34 49 GLY B N 1
ATOM 3339 C CA . GLY B 1 49 ? -16.609 18.875 -15.156 1 55.34 49 GLY B CA 1
ATOM 3340 C C . GLY B 1 49 ? -15.141 18.484 -15.273 1 55.34 49 GLY B C 1
ATOM 3341 O O . GLY B 1 49 ? -14.586 18.453 -16.375 1 55.34 49 GLY B O 1
ATOM 3342 N N . ALA B 1 50 ? -14.336 18.484 -14.203 1 55.66 50 ALA B N 1
ATOM 3343 C CA . ALA B 1 50 ? -12.906 18.516 -14.523 1 55.66 50 ALA B CA 1
ATOM 3344 C C . ALA B 1 50 ? -12.305 17.109 -14.43 1 55.66 50 ALA B C 1
ATOM 3346 O O . ALA B 1 50 ? -12.438 16.438 -13.398 1 55.66 50 ALA B O 1
ATOM 3347 N N . GLY B 1 51 ? -12.25 16.359 -15.477 1 53.69 51 GLY B N 1
ATOM 3348 C CA . GLY B 1 51 ? -11.641 15.055 -15.68 1 53.69 51 GLY B CA 1
ATOM 3349 C C . GLY B 1 51 ? -10.156 15.031 -15.375 1 53.69 51 GLY B C 1
ATOM 3350 O O . GLY B 1 51 ? -9.578 16.062 -15.008 1 53.69 51 GLY B O 1
ATOM 3351 N N . PRO B 1 52 ? -9.547 13.852 -15.297 1 58.25 52 PRO B N 1
ATOM 3352 C CA . PRO B 1 52 ? -8.109 13.664 -15.094 1 58.25 52 PRO B CA 1
ATOM 3353 C C . PRO B 1 52 ? -7.262 14.641 -15.906 1 58.25 52 PRO B C 1
ATOM 3355 O O . PRO B 1 52 ? -6.156 15 -15.492 1 58.25 52 PRO B O 1
ATOM 3358 N N . GLU B 1 53 ? -7.816 15.133 -16.891 1 59.22 53 GLU B N 1
ATOM 3359 C CA . GLU B 1 53 ? -7.051 15.992 -17.781 1 59.22 53 GLU B CA 1
ATOM 3360 C C . GLU B 1 53 ? -6.648 17.297 -17.078 1 59.22 53 GLU B C 1
ATOM 3362 O O . GLU B 1 53 ? -5.66 17.922 -17.469 1 59.22 53 GLU B O 1
ATOM 3367 N N . ARG B 1 54 ? -7.379 17.531 -16.016 1 62.78 54 ARG B N 1
ATOM 3368 C CA . ARG B 1 54 ? -7.074 18.781 -15.336 1 62.78 54 ARG B CA 1
ATOM 3369 C C . ARG B 1 54 ? -6.273 18.547 -14.062 1 62.78 54 ARG B C 1
ATOM 3371 O O . ARG B 1 54 ? -6.266 19.375 -13.164 1 62.78 54 ARG B O 1
ATOM 3378 N N . GLY B 1 55 ? -5.746 17.344 -13.883 1 74.75 55 GLY B N 1
ATOM 3379 C CA . GLY B 1 55 ? -4.828 17.094 -12.789 1 74.75 55 GLY B CA 1
ATOM 3380 C C . GLY B 1 55 ? -5.527 16.641 -11.516 1 74.75 55 GLY B C 1
ATOM 3381 O O . GLY B 1 55 ? -4.957 16.719 -10.43 1 74.75 55 GLY B O 1
ATOM 3382 N N . ARG B 1 56 ? -6.762 16.219 -11.672 1 86.62 56 ARG B N 1
ATOM 3383 C CA . ARG B 1 56 ? -7.508 15.766 -10.5 1 86.62 56 ARG B CA 1
ATOM 3384 C C . ARG B 1 56 ? -7.172 14.32 -10.156 1 86.62 56 ARG B C 1
ATOM 3386 O O . ARG B 1 56 ? -7.051 13.477 -11.047 1 86.62 56 ARG B O 1
ATOM 3393 N N . GLU B 1 57 ? -7.023 14.102 -8.875 1 91.62 57 GLU B N 1
ATOM 3394 C CA . GLU B 1 57 ? -6.656 12.773 -8.406 1 91.62 57 GLU B CA 1
ATOM 3395 C C . GLU B 1 57 ? -7.895 11.906 -8.172 1 91.62 57 GLU B C 1
ATOM 3397 O O . GLU B 1 57 ? -7.793 10.688 -8.078 1 91.62 57 GLU B O 1
ATOM 3402 N N . ALA B 1 58 ? -9.102 12.523 -8.062 1 93.56 58 ALA B N 1
ATOM 3403 C CA . ALA B 1 58 ? -10.344 11.789 -7.832 1 93.56 58 ALA B CA 1
ATOM 3404 C C . ALA B 1 58 ? -11.5 12.422 -8.594 1 93.56 58 ALA B C 1
ATOM 3406 O O . ALA B 1 58 ? -11.57 13.648 -8.727 1 93.56 58 ALA B O 1
ATOM 3407 N N . VAL B 1 59 ? -12.336 11.617 -9.094 1 93.19 59 VAL B N 1
ATOM 3408 C CA . VAL B 1 59 ? -13.539 12.062 -9.781 1 93.19 59 VAL B CA 1
ATOM 3409 C C . VAL B 1 59 ? -14.742 11.266 -9.289 1 93.19 59 VAL B C 1
ATOM 3411 O O . VAL B 1 59 ? -14.617 10.07 -8.977 1 93.19 59 VAL B O 1
ATOM 3414 N N . ARG B 1 60 ? -15.805 11.93 -9.164 1 94.06 60 ARG B N 1
ATOM 3415 C CA . ARG B 1 60 ? -17.047 11.25 -8.781 1 94.06 60 ARG B CA 1
ATOM 3416 C C . ARG B 1 60 ? -17.656 10.523 -9.977 1 94.06 60 ARG B C 1
ATOM 3418 O O . ARG B 1 60 ? -17.781 11.102 -11.062 1 94.06 60 ARG B O 1
ATOM 3425 N N . VAL B 1 61 ? -17.984 9.297 -9.75 1 94 61 VAL B N 1
ATOM 3426 C CA . VAL B 1 61 ? -18.703 8.539 -10.773 1 94 61 VAL B CA 1
ATOM 3427 C C . VAL B 1 61 ? -20.156 8.32 -10.32 1 94 61 VAL B C 1
ATOM 3429 O O . VAL B 1 61 ? -20.422 8.141 -9.133 1 94 61 VAL B O 1
ATOM 3432 N N . ARG B 1 62 ? -21.047 8.258 -11.305 1 91.62 62 ARG B N 1
ATOM 3433 C CA . ARG B 1 62 ? -22.469 8.125 -10.992 1 91.62 62 ARG B CA 1
ATOM 3434 C C . ARG B 1 62 ? -22.844 6.656 -10.797 1 91.62 62 ARG B C 1
ATOM 3436 O O . ARG B 1 62 ? -23.703 6.34 -9.977 1 91.62 62 ARG B O 1
ATOM 3443 N N . ASP B 1 63 ? -22.141 5.812 -11.484 1 94.19 63 ASP B N 1
ATOM 3444 C CA . ASP B 1 63 ? -22.344 4.379 -11.336 1 94.19 63 ASP B CA 1
ATOM 3445 C C . ASP B 1 63 ? -21.5 3.814 -10.203 1 94.19 63 ASP B C 1
ATOM 3447 O O . ASP B 1 63 ? -20.266 3.727 -10.328 1 94.19 63 ASP B O 1
ATOM 3451 N N . PRO B 1 64 ? -22.141 3.383 -9.102 1 95.56 64 PRO B N 1
ATOM 3452 C CA . PRO B 1 64 ? -21.359 2.863 -7.973 1 95.56 64 PRO B CA 1
ATOM 3453 C C . PRO B 1 64 ? -20.547 1.631 -8.344 1 95.56 64 PRO B C 1
ATOM 3455 O O . PRO B 1 64 ? -19.5 1.37 -7.727 1 95.56 64 PRO B O 1
ATOM 3458 N N . ASP B 1 65 ? -20.922 0.933 -9.344 1 94.69 65 ASP B N 1
ATOM 3459 C CA . ASP B 1 65 ? -20.188 -0.271 -9.734 1 94.69 65 ASP B CA 1
ATOM 3460 C C . ASP B 1 65 ? -18.875 0.083 -10.43 1 94.69 65 ASP B C 1
ATOM 3462 O O . ASP B 1 65 ? -18 -0.765 -10.562 1 94.69 65 ASP B O 1
ATOM 3466 N N . ALA B 1 66 ? -18.797 1.317 -10.82 1 95 66 ALA B N 1
ATOM 3467 C CA . ALA B 1 66 ? -17.578 1.781 -11.484 1 95 66 ALA B CA 1
ATOM 3468 C C . ALA B 1 66 ? -16.625 2.439 -10.484 1 95 66 ALA B C 1
ATOM 3470 O O . ALA B 1 66 ? -15.5 2.805 -10.836 1 95 66 ALA B O 1
ATOM 3471 N N . ALA B 1 67 ? -17.047 2.559 -9.219 1 96.94 67 ALA B N 1
ATOM 3472 C CA . ALA B 1 67 ? -16.266 3.289 -8.219 1 96.94 67 ALA B CA 1
ATOM 3473 C C . ALA B 1 67 ? -15.109 2.438 -7.699 1 96.94 67 ALA B C 1
ATOM 3475 O O . ALA B 1 67 ? -15.266 1.237 -7.465 1 96.94 67 ALA B O 1
ATOM 3476 N N . ASP B 1 68 ? -13.969 3.053 -7.52 1 96.94 68 ASP B N 1
ATOM 3477 C CA . ASP B 1 68 ? -12.844 2.412 -6.852 1 96.94 68 ASP B CA 1
ATOM 3478 C C . ASP B 1 68 ? -12.977 2.502 -5.332 1 96.94 68 ASP B C 1
ATOM 3480 O O . ASP B 1 68 ? -12.469 1.646 -4.605 1 96.94 68 ASP B O 1
ATOM 3484 N N . ALA B 1 69 ? -13.602 3.562 -4.91 1 98 69 ALA B N 1
ATOM 3485 C CA . ALA B 1 69 ? -13.828 3.818 -3.488 1 98 69 ALA B CA 1
ATOM 3486 C C . ALA B 1 69 ? -15.102 4.629 -3.27 1 98 69 ALA B C 1
ATOM 3488 O O . ALA B 1 69 ? -15.594 5.277 -4.191 1 98 69 ALA B O 1
ATOM 3489 N N . PHE B 1 70 ? -15.648 4.496 -2.105 1 98.69 70 PHE B N 1
ATOM 3490 C CA . PHE B 1 70 ? -16.875 5.191 -1.747 1 98.69 70 PHE B CA 1
ATOM 3491 C C . PHE B 1 70 ? -16.609 6.262 -0.696 1 98.69 70 PHE B C 1
ATOM 3493 O O . PHE B 1 70 ? -16.203 5.949 0.423 1 98.69 70 PHE B O 1
ATOM 3500 N N . PHE B 1 71 ? -16.828 7.477 -1.104 1 98.62 71 PHE B N 1
ATOM 3501 C CA . PHE B 1 71 ? -16.672 8.594 -0.178 1 98.62 71 PHE B CA 1
ATOM 3502 C C . PHE B 1 71 ? -17.922 8.773 0.671 1 98.62 71 PHE B C 1
ATOM 3504 O O . PHE B 1 71 ? -19.031 8.789 0.146 1 98.62 71 PHE B O 1
ATOM 3511 N N . VAL B 1 72 ? -17.719 8.867 2.037 1 98.75 72 VAL B N 1
ATOM 3512 C CA . VAL B 1 72 ? -18.812 9.102 2.977 1 98.75 72 VAL B CA 1
ATOM 3513 C C . VAL B 1 72 ? -18.781 10.539 3.471 1 98.75 72 VAL B C 1
ATOM 3515 O O . VAL B 1 72 ? -17.984 10.891 4.344 1 98.75 72 VAL B O 1
ATOM 3518 N N . PRO B 1 73 ? -19.672 11.375 2.945 1 97.5 73 PRO B N 1
ATOM 3519 C CA . PRO B 1 73 ? -19.625 12.805 3.256 1 97.5 73 PRO B CA 1
ATOM 3520 C C . PRO B 1 73 ? -20.281 13.141 4.59 1 97.5 73 PRO B C 1
ATOM 3522 O O . PRO B 1 73 ? -21.25 13.906 4.625 1 97.5 73 PRO B O 1
ATOM 3525 N N . PHE B 1 74 ? -19.812 12.57 5.664 1 98.19 74 PHE B N 1
ATOM 3526 C CA . PHE B 1 74 ? -20.203 12.953 7.016 1 98.19 74 PHE B CA 1
ATOM 3527 C C . PHE B 1 74 ? -19.203 13.922 7.621 1 98.19 74 PHE B C 1
ATOM 3529 O O . PHE B 1 74 ? -18.016 13.594 7.762 1 98.19 74 PHE B O 1
ATOM 3536 N N . PHE B 1 75 ? -19.672 15.148 7.938 1 97.12 75 PHE B N 1
ATOM 3537 C CA . PHE B 1 75 ? -18.812 16.125 8.586 1 97.12 75 PHE B CA 1
ATOM 3538 C C . PHE B 1 75 ? -18.703 15.844 10.078 1 97.12 75 PHE B C 1
ATOM 3540 O O . PHE B 1 75 ? -19.141 16.656 10.906 1 97.12 75 PHE B O 1
ATOM 3547 N N . SER B 1 76 ? -18 14.758 10.375 1 96.81 76 SER B N 1
ATOM 3548 C CA . SER B 1 76 ? -17.922 14.289 11.75 1 96.81 76 SER B CA 1
ATOM 3549 C C . SER B 1 76 ? -17.156 15.273 12.633 1 96.81 76 SER B C 1
ATOM 3551 O O . SER B 1 76 ? -17.469 15.414 13.82 1 96.81 76 SER B O 1
ATOM 3553 N N . SER B 1 77 ? -16.141 15.969 12.07 1 95.88 77 SER B N 1
ATOM 3554 C CA . SER B 1 77 ? -15.453 17 12.828 1 95.88 77 SER B CA 1
ATOM 3555 C C . SER B 1 77 ? -16.406 18.125 13.227 1 95.88 77 SER B C 1
ATOM 3557 O O . SER B 1 77 ? -16.391 18.594 14.367 1 95.88 77 SER B O 1
ATOM 3559 N N . LEU B 1 78 ? -17.203 18.531 12.289 1 93.44 78 LEU B N 1
ATOM 3560 C CA . LEU B 1 78 ? -18.172 19.578 12.57 1 93.44 78 LEU B CA 1
ATOM 3561 C C . LEU B 1 78 ? -19.25 19.094 13.531 1 93.44 78 LEU B C 1
ATOM 3563 O O . LEU B 1 78 ? -19.719 19.844 14.383 1 93.44 78 LEU B O 1
ATOM 3567 N N . SER B 1 79 ? -19.688 17.844 13.336 1 94.5 79 SER B N 1
ATOM 3568 C CA . SER B 1 79 ? -20.672 17.266 14.242 1 94.5 79 SER B CA 1
ATOM 3569 C C . SER B 1 79 ? -20.203 17.359 15.695 1 94.5 79 SER B C 1
ATOM 3571 O O . SER B 1 79 ? -20.969 17.75 16.578 1 94.5 79 SER B O 1
ATOM 3573 N N . PHE B 1 80 ? -18.969 17.047 15.891 1 94.19 80 PHE B N 1
ATOM 3574 C CA . PHE B 1 80 ? -18.391 17.141 17.219 1 94.19 80 PHE B CA 1
ATOM 3575 C C . PHE B 1 80 ? -18.391 18.594 17.703 1 94.19 80 PHE B C 1
ATOM 3577 O O . PHE B 1 80 ? -18.797 18.891 18.828 1 94.19 80 PHE B O 1
ATOM 3584 N N . ASN B 1 81 ? -17.938 19.5 16.828 1 89.69 81 ASN B N 1
ATOM 3585 C CA . ASN B 1 81 ? -17.812 20.906 17.203 1 89.69 81 ASN B CA 1
ATOM 3586 C C . ASN B 1 81 ? -19.172 21.531 17.5 1 89.69 81 ASN B C 1
ATOM 3588 O O . ASN B 1 81 ? -19.281 22.391 18.375 1 89.69 81 ASN B O 1
ATOM 3592 N N . VAL B 1 82 ? -20.172 21.078 16.797 1 87.56 82 VAL B N 1
ATOM 3593 C CA . VAL B 1 82 ? -21.5 21.672 16.906 1 87.56 82 VAL B CA 1
ATOM 3594 C C . VAL B 1 82 ? -22.266 21 18.062 1 87.56 82 VAL B C 1
ATOM 3596 O O . VAL B 1 82 ? -22.906 21.688 18.859 1 87.56 82 VAL B O 1
ATOM 3599 N N . HIS B 1 83 ? -22.156 19.703 18.219 1 86 83 HIS B N 1
ATOM 3600 C CA . HIS B 1 83 ? -23.047 18.969 19.125 1 86 83 HIS B CA 1
ATOM 3601 C C . HIS B 1 83 ? -22.266 18.406 20.297 1 86 83 HIS B C 1
ATOM 3603 O O . HIS B 1 83 ? -22.844 18 21.312 1 86 83 HIS B O 1
ATOM 3609 N N . GLY B 1 84 ? -20.938 18.328 20.234 1 76.94 84 GLY B N 1
ATOM 3610 C CA . GLY B 1 84 ? -20.234 17.5 21.203 1 76.94 84 GLY B CA 1
ATOM 3611 C C . GLY B 1 84 ? -19.078 18.203 21.875 1 76.94 84 GLY B C 1
ATOM 3612 O O . GLY B 1 84 ? -18.297 17.578 22.594 1 76.94 84 GLY B O 1
ATOM 3613 N N . ARG B 1 85 ? -18.906 19.391 21.734 1 75.31 85 ARG B N 1
ATOM 3614 C CA . ARG B 1 85 ? -17.688 20.094 22.141 1 75.31 85 ARG B CA 1
ATOM 3615 C C . ARG B 1 85 ? -17.484 20.016 23.641 1 75.31 85 ARG B C 1
ATOM 3617 O O . ARG B 1 85 ? -16.359 19.828 24.109 1 75.31 85 ARG B O 1
ATOM 3624 N N . ASN B 1 86 ? -18.531 20 24.312 1 73.69 86 ASN B N 1
ATOM 3625 C CA . ASN B 1 86 ? -18.422 20.016 25.766 1 73.69 86 ASN B CA 1
ATOM 3626 C C . ASN B 1 86 ? -18.391 18.609 26.344 1 73.69 86 ASN B C 1
ATOM 3628 O O . ASN B 1 86 ? -18.219 18.438 27.547 1 73.69 86 ASN B O 1
ATOM 3632 N N . MET B 1 87 ? -18.531 17.578 25.547 1 73.62 87 MET B N 1
ATOM 3633 C CA . MET B 1 87 ? -18.422 16.172 25.875 1 73.62 87 MET B CA 1
ATOM 3634 C C . MET B 1 87 ? -19.391 15.789 27 1 73.62 87 MET B C 1
ATOM 3636 O O . MET B 1 87 ? -19.047 14.977 27.859 1 73.62 87 MET B O 1
ATOM 3640 N N . THR B 1 88 ? -20.344 16.625 27.156 1 74 88 THR B N 1
ATOM 3641 C CA . THR B 1 88 ? -21.359 16.375 28.156 1 74 88 THR B CA 1
ATOM 3642 C C . THR B 1 88 ? -22.719 16.172 27.5 1 74 88 THR B C 1
ATOM 3644 O O . THR B 1 88 ? -22.969 16.672 26.406 1 74 88 THR B O 1
ATOM 3647 N N . ASP B 1 89 ? -23.5 15.336 28.188 1 67.94 89 ASP B N 1
ATOM 3648 C CA . ASP B 1 89 ? -24.875 15.125 27.719 1 67.94 89 ASP B CA 1
ATOM 3649 C C . ASP B 1 89 ? -25.766 16.312 28.078 1 67.94 89 ASP B C 1
ATOM 3651 O O . ASP B 1 89 ? -25.516 17.016 29.062 1 67.94 89 ASP B O 1
ATOM 3655 N N . PRO B 1 90 ? -26.766 16.688 27.172 1 71.44 90 PRO B N 1
ATOM 3656 C CA . PRO B 1 90 ? -27.375 15.961 26.062 1 71.44 90 PRO B CA 1
ATOM 3657 C C . PRO B 1 90 ? -26.734 16.312 24.719 1 71.44 90 PRO B C 1
ATOM 3659 O O . PRO B 1 90 ? -26.969 15.625 23.719 1 71.44 90 PRO B O 1
ATOM 3662 N N . ASP B 1 91 ? -25.938 17.234 24.688 1 73.31 91 ASP B N 1
ATOM 3663 C CA . ASP B 1 91 ? -25.422 17.734 23.406 1 73.31 91 ASP B CA 1
ATOM 3664 C C . ASP B 1 91 ? -24.641 16.641 22.672 1 73.31 91 ASP B C 1
ATOM 3666 O O . ASP B 1 91 ? -24.797 16.453 21.469 1 73.31 91 ASP B O 1
ATOM 3670 N N . THR B 1 92 ? -24.016 15.914 23.484 1 88 92 THR B N 1
ATOM 3671 C CA . THR B 1 92 ? -23.219 14.867 22.859 1 88 92 THR B CA 1
ATOM 3672 C C . THR B 1 92 ? -24.109 13.789 22.25 1 88 92 THR B C 1
ATOM 3674 O O . THR B 1 92 ? -23.688 13.062 21.344 1 88 92 THR B O 1
ATOM 3677 N N . GLU B 1 93 ? -25.375 13.828 22.719 1 90.75 93 GLU B N 1
ATOM 3678 C CA . GLU B 1 93 ? -26.281 12.797 22.234 1 90.75 93 GLU B CA 1
ATOM 3679 C C . GLU B 1 93 ? -26.625 13.016 20.766 1 90.75 93 GLU B C 1
ATOM 3681 O O . GLU B 1 93 ? -26.781 12.047 20.016 1 90.75 93 GLU B O 1
ATOM 3686 N N . ALA B 1 94 ? -26.766 14.234 20.328 1 91.19 94 ALA B N 1
ATOM 3687 C CA . ALA B 1 94 ? -27.031 14.523 18.922 1 91.19 94 ALA B CA 1
ATOM 3688 C C . ALA B 1 94 ? -25.906 14.016 18.031 1 91.19 94 ALA B C 1
ATOM 3690 O O . ALA B 1 94 ? -26.156 13.438 16.969 1 91.19 94 ALA B O 1
ATOM 3691 N N . ASP B 1 95 ? -24.703 14.234 18.469 1 94.56 95 ASP B N 1
ATOM 3692 C CA . ASP B 1 95 ? -23.531 13.734 17.75 1 94.56 95 ASP B CA 1
ATOM 3693 C C . ASP B 1 95 ? -23.547 12.203 17.688 1 94.56 95 ASP B C 1
ATOM 3695 O O . ASP B 1 95 ? -23.328 11.625 16.625 1 94.56 95 ASP B O 1
ATOM 3699 N N . ARG B 1 96 ? -23.875 11.578 18.797 1 95.44 96 ARG B N 1
ATOM 3700 C CA . ARG B 1 96 ? -23.938 10.125 18.859 1 95.44 96 ARG B CA 1
ATOM 3701 C C . ARG B 1 96 ? -25.016 9.578 17.922 1 95.44 96 ARG B C 1
ATOM 3703 O O . ARG B 1 96 ? -24.781 8.602 17.203 1 95.44 96 ARG B O 1
ATOM 3710 N N . LEU B 1 97 ? -26.156 10.219 17.938 1 95.38 97 LEU B N 1
ATOM 3711 C CA . LEU B 1 97 ? -27.281 9.734 17.141 1 95.38 97 LEU B CA 1
ATOM 3712 C C . LEU B 1 97 ? -26.984 9.844 15.656 1 95.38 97 LEU B C 1
ATOM 3714 O O . LEU B 1 97 ? -27.375 8.969 14.875 1 95.38 97 LEU B O 1
ATOM 3718 N N . LEU B 1 98 ? -26.297 10.906 15.211 1 96.06 98 LEU B N 1
ATOM 3719 C CA . LEU B 1 98 ? -25.906 11.023 13.82 1 96.06 98 LEU B CA 1
ATOM 3720 C C . LEU B 1 98 ? -24.969 9.883 13.422 1 96.06 98 LEU B C 1
ATOM 3722 O O . LEU B 1 98 ? -25.094 9.336 12.32 1 96.06 98 LEU B O 1
ATOM 3726 N N . GLN B 1 99 ? -24.047 9.492 14.328 1 97.62 99 GLN B N 1
ATOM 3727 C CA . GLN B 1 99 ? -23.125 8.398 14.062 1 97.62 99 GLN B CA 1
ATOM 3728 C C . GLN B 1 99 ? -23.859 7.066 13.961 1 97.62 99 GLN B C 1
ATOM 3730 O O . GLN B 1 99 ? -23.594 6.273 13.055 1 97.62 99 GLN B O 1
ATOM 3735 N N . VAL B 1 100 ? -24.781 6.875 14.859 1 98.06 100 VAL B N 1
ATOM 3736 C CA . VAL B 1 100 ? -25.562 5.648 14.852 1 98.06 100 VAL B CA 1
ATOM 3737 C C . VAL B 1 100 ? -26.328 5.535 13.539 1 98.06 100 VAL B C 1
ATOM 3739 O O . VAL B 1 100 ? -26.328 4.484 12.891 1 98.06 100 VAL B O 1
ATOM 3742 N N . GLU B 1 101 ? -26.984 6.609 13.195 1 98.19 101 GLU B N 1
ATOM 3743 C CA . GLU B 1 101 ? -27.766 6.605 11.961 1 98.19 101 GLU B CA 1
ATOM 3744 C C . GLU B 1 101 ? -26.859 6.379 10.742 1 98.19 101 GLU B C 1
ATOM 3746 O O . GLU B 1 101 ? -27.234 5.648 9.82 1 98.19 101 GLU B O 1
ATOM 3751 N N . LEU B 1 102 ? -25.719 7.008 10.703 1 98.44 102 LEU B N 1
ATOM 3752 C CA . LEU B 1 102 ? -24.781 6.824 9.594 1 98.44 102 LEU B CA 1
ATOM 3753 C C . LEU B 1 102 ? -24.375 5.363 9.469 1 98.44 102 LEU B C 1
ATOM 3755 O O . LEU B 1 102 ? -24.391 4.801 8.367 1 98.44 102 LEU B O 1
ATOM 3759 N N . VAL B 1 103 ? -23.953 4.77 10.602 1 98.56 103 VAL B N 1
ATOM 3760 C CA . VAL B 1 103 ? -23.531 3.375 10.602 1 98.56 103 VAL B CA 1
ATOM 3761 C C . VAL B 1 103 ? -24.656 2.486 10.086 1 98.56 103 VAL B C 1
ATOM 3763 O O . VAL B 1 103 ? -24.422 1.565 9.297 1 98.56 103 VAL B O 1
ATOM 3766 N N . ASP B 1 104 ? -25.875 2.838 10.484 1 98.44 104 ASP B N 1
ATOM 3767 C CA . ASP B 1 104 ? -27.031 2.09 10.016 1 98.44 104 ASP B CA 1
ATOM 3768 C C . ASP B 1 104 ? -27.172 2.191 8.5 1 98.44 104 ASP B C 1
ATOM 3770 O O . ASP B 1 104 ? -27.391 1.187 7.82 1 98.44 104 ASP B O 1
ATOM 3774 N N . ILE B 1 1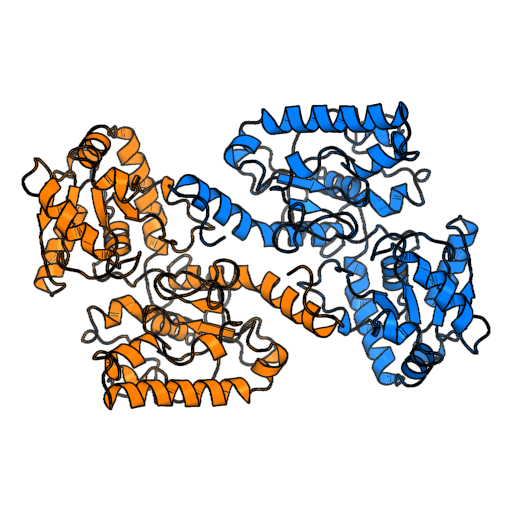05 ? -27.016 3.354 7.953 1 98.38 105 ILE B N 1
ATOM 3775 C CA . ILE B 1 105 ? -27.094 3.588 6.516 1 98.38 105 ILE B CA 1
ATOM 3776 C C . ILE B 1 105 ? -26.016 2.787 5.801 1 98.38 105 ILE B C 1
ATOM 3778 O O . ILE B 1 105 ? -26.281 2.088 4.824 1 98.38 105 ILE B O 1
ATOM 3782 N N . LEU B 1 106 ? -24.766 2.832 6.285 1 98.44 106 LEU B N 1
ATOM 3783 C CA . LEU B 1 106 ? -23.625 2.18 5.645 1 98.44 106 LEU B CA 1
ATOM 3784 C C . LEU B 1 106 ? -23.781 0.663 5.691 1 98.44 106 LEU B C 1
ATOM 3786 O O . LEU B 1 106 ? -23.594 -0.013 4.676 1 98.44 106 LEU B O 1
ATOM 3790 N N . TRP B 1 107 ? -24.172 0.199 6.82 1 97.81 107 TRP B N 1
ATOM 3791 C CA . TRP B 1 107 ? -24.203 -1.245 7.027 1 97.81 107 TRP B CA 1
ATOM 3792 C C . TRP B 1 107 ? -25.328 -1.883 6.215 1 97.81 107 TRP B C 1
ATOM 3794 O O . TRP B 1 107 ? -25.266 -3.068 5.883 1 97.81 107 TRP B O 1
ATOM 3804 N N . LYS B 1 108 ? -26.359 -1.143 5.852 1 97.75 108 LYS B N 1
ATOM 3805 C CA . LYS B 1 108 ? -27.469 -1.652 5.066 1 97.75 108 LYS B CA 1
ATOM 3806 C C . LYS B 1 108 ? -27.188 -1.561 3.572 1 97.75 108 LYS B C 1
ATOM 3808 O O . LYS B 1 108 ? -27.875 -2.178 2.762 1 97.75 108 LYS B O 1
ATOM 3813 N N . SER B 1 109 ? -26.172 -0.786 3.244 1 97 109 SER B N 1
ATOM 3814 C CA . SER B 1 109 ? -25.812 -0.612 1.843 1 97 109 SER B CA 1
ATOM 3815 C C . SER B 1 109 ? -25.172 -1.875 1.279 1 97 109 SER B C 1
ATOM 3817 O O . SER B 1 109 ? -24.328 -2.498 1.937 1 97 109 SER B O 1
ATOM 3819 N N . LYS B 1 110 ? -25.562 -2.242 0.068 1 96.88 110 LYS B N 1
ATOM 3820 C CA . LYS B 1 110 ? -24.969 -3.408 -0.575 1 96.88 110 LYS B CA 1
ATOM 3821 C C . LYS B 1 110 ? -23.484 -3.174 -0.864 1 96.88 110 LYS B C 1
ATOM 3823 O O . LYS B 1 110 ? -22.703 -4.121 -0.889 1 96.88 110 LYS B O 1
ATOM 3828 N N . TYR B 1 111 ? -23.109 -1.934 -1.08 1 96.88 111 TYR B N 1
ATOM 3829 C CA . TYR B 1 111 ? -21.719 -1.61 -1.384 1 96.88 111 TYR B CA 1
ATOM 3830 C C . TYR B 1 111 ? -20.844 -1.729 -0.139 1 96.88 111 TYR B C 1
ATOM 3832 O O . TYR B 1 111 ? -19.688 -2.141 -0.223 1 96.88 111 TYR B O 1
ATOM 3840 N N . TRP B 1 112 ? -21.406 -1.344 1.026 1 98.12 112 TRP B N 1
ATOM 3841 C CA . TRP B 1 112 ? -20.688 -1.583 2.275 1 98.12 112 TRP B CA 1
ATOM 3842 C C . TRP B 1 112 ? -20.531 -3.078 2.537 1 98.12 112 TRP B C 1
ATOM 3844 O O . TRP B 1 112 ? -19.453 -3.551 2.863 1 98.12 112 TRP B O 1
ATOM 3854 N N . GLN B 1 113 ? -21.547 -3.809 2.332 1 97.19 113 GLN B N 1
ATOM 3855 C CA . GLN B 1 113 ? -21.562 -5.238 2.633 1 97.19 113 GLN B CA 1
ATOM 3856 C C . GLN B 1 113 ? -20.578 -6 1.744 1 97.19 113 GLN B C 1
ATOM 3858 O O . GLN B 1 113 ? -19.953 -6.953 2.193 1 97.19 113 GLN B O 1
ATOM 3863 N N . ARG B 1 114 ? -20.438 -5.551 0.572 1 95.19 114 ARG B N 1
ATOM 3864 C CA . ARG B 1 114 ? -19.562 -6.234 -0.389 1 95.19 114 ARG B CA 1
ATOM 3865 C C . ARG B 1 114 ? -18.109 -6.215 0.068 1 95.19 114 ARG B C 1
ATOM 3867 O O . ARG B 1 114 ? -17.391 -7.188 -0.13 1 95.19 114 ARG B O 1
ATOM 3874 N N . SER B 1 115 ? -17.688 -5.18 0.69 1 96.81 115 SER B N 1
ATOM 3875 C CA . SER B 1 115 ? -16.297 -5.016 1.074 1 96.81 115 SER B CA 1
ATOM 3876 C C . SER B 1 115 ? -16.141 -4.953 2.59 1 96.81 115 SER B C 1
ATOM 3878 O O . SER B 1 115 ? -15.023 -4.832 3.102 1 96.81 115 SER B O 1
ATOM 3880 N N . ALA B 1 116 ? -17.25 -4.988 3.289 1 95.94 116 ALA B N 1
ATOM 3881 C CA . ALA B 1 116 ? -17.266 -4.758 4.73 1 95.94 116 ALA B CA 1
ATOM 3882 C C . ALA B 1 116 ? -16.688 -3.387 5.074 1 95.94 116 ALA B C 1
ATOM 3884 O O . ALA B 1 116 ? -16 -3.23 6.082 1 95.94 116 ALA B O 1
ATOM 3885 N N . GLY B 1 117 ? -16.844 -2.473 4.137 1 98 117 GLY B N 1
ATOM 3886 C CA . GLY B 1 117 ? -16.484 -1.083 4.367 1 98 117 GLY B CA 1
ATOM 3887 C C . GLY B 1 117 ? -15.047 -0.771 4.016 1 98 117 GLY B C 1
ATOM 3888 O O . GLY B 1 117 ? -14.609 0.374 4.137 1 98 117 GLY B O 1
ATOM 3889 N N . ARG B 1 118 ? -14.258 -1.736 3.51 1 97.62 118 ARG B N 1
ATOM 3890 C CA . ARG B 1 118 ? -12.828 -1.562 3.295 1 97.62 118 ARG B CA 1
ATOM 3891 C C . ARG B 1 118 ? -12.555 -0.5 2.232 1 97.62 118 ARG B C 1
ATOM 3893 O O . ARG B 1 118 ? -11.555 0.216 2.303 1 97.62 118 ARG B O 1
ATOM 3900 N N . ASP B 1 119 ? -13.422 -0.415 1.263 1 98.44 119 ASP B N 1
ATOM 3901 C CA . ASP B 1 119 ? -13.211 0.526 0.168 1 98.44 119 ASP B CA 1
ATOM 3902 C C . ASP B 1 119 ? -13.977 1.824 0.402 1 98.44 119 ASP B C 1
ATOM 3904 O O . ASP B 1 119 ? -14.305 2.537 -0.548 1 98.44 119 ASP B O 1
ATOM 3908 N N . HIS B 1 120 ? -14.367 2.129 1.635 1 98.88 120 HIS B N 1
ATOM 3909 C CA . HIS B 1 120 ? -15.023 3.377 2.008 1 98.88 120 HIS B CA 1
ATOM 3910 C C . HIS B 1 120 ? -14.023 4.363 2.609 1 98.88 120 HIS B C 1
ATOM 3912 O O . HIS B 1 120 ? -13.125 3.965 3.357 1 98.88 120 HIS B O 1
ATOM 3918 N N . VAL B 1 121 ? -14.102 5.57 2.221 1 98.88 121 VAL B N 1
ATOM 3919 C CA . VAL B 1 121 ? -13.281 6.672 2.723 1 98.88 121 VAL B CA 1
ATOM 3920 C C . VAL B 1 121 ? -14.109 7.531 3.682 1 98.88 121 VAL B C 1
ATOM 3922 O O . VAL B 1 121 ? -15.102 8.141 3.281 1 98.88 121 VAL B O 1
ATOM 3925 N N . ILE B 1 122 ? -13.711 7.594 4.965 1 98.75 122 ILE B N 1
ATOM 3926 C CA . ILE B 1 122 ? -14.477 8.289 5.992 1 98.75 122 ILE B CA 1
ATOM 3927 C C . ILE B 1 122 ? -13.586 9.328 6.684 1 98.75 122 ILE B C 1
ATOM 3929 O O . ILE B 1 122 ? -12.758 8.977 7.527 1 98.75 122 ILE B O 1
ATOM 3933 N N . PRO B 1 123 ? -13.812 10.57 6.336 1 98.19 123 PRO B N 1
ATOM 3934 C CA . PRO B 1 123 ? -13.031 11.602 7.016 1 98.19 123 PRO B CA 1
ATOM 3935 C C . PRO B 1 123 ? -13.453 11.805 8.469 1 98.19 123 PRO B C 1
ATOM 3937 O O . PRO B 1 123 ? -14.648 11.922 8.758 1 98.19 123 PRO B O 1
ATOM 3940 N N . MET B 1 124 ? -12.562 11.734 9.328 1 97.19 124 MET B N 1
ATOM 3941 C CA . MET B 1 124 ? -12.703 12.023 10.75 1 97.19 124 MET B CA 1
ATOM 3942 C C . MET B 1 124 ? -11.492 12.805 11.266 1 97.19 124 MET B C 1
ATOM 3944 O O . MET B 1 124 ? -10.805 12.359 12.18 1 97.19 124 MET B O 1
ATOM 3948 N N . HIS B 1 125 ? -11.367 13.922 10.742 1 97.62 125 HIS B N 1
ATOM 3949 C CA . HIS B 1 125 ? -10.125 14.672 10.875 1 97.62 125 HIS B CA 1
ATOM 3950 C C . HIS B 1 125 ? -9.891 15.109 12.32 1 97.62 125 HIS B C 1
ATOM 3952 O O . HIS B 1 125 ? -8.781 14.969 12.844 1 97.62 125 HIS B O 1
ATOM 3958 N N . HIS B 1 126 ? -10.945 15.641 12.961 1 95.88 126 HIS B N 1
ATOM 3959 C CA . HIS B 1 126 ? -10.812 16.047 14.359 1 95.88 126 HIS B CA 1
ATOM 3960 C C . HIS B 1 126 ? -10.539 14.836 15.25 1 95.88 126 HIS B C 1
ATOM 3962 O O . HIS B 1 126 ? -11.18 13.789 15.102 1 95.88 126 HIS B O 1
ATOM 3968 N N . PRO B 1 127 ? -9.641 14.945 16.188 1 92.56 127 PRO B N 1
ATOM 3969 C CA . PRO B 1 127 ? -9.281 13.797 17.016 1 92.56 127 PRO B CA 1
ATOM 3970 C C . PRO B 1 127 ? -10.477 13.219 17.766 1 92.56 127 PRO B C 1
ATOM 3972 O O . PRO B 1 127 ? -10.477 12.039 18.125 1 92.56 127 PRO B O 1
ATOM 3975 N N . ASN B 1 128 ? -11.516 14.031 17.953 1 92.88 128 ASN B N 1
ATOM 3976 C CA . ASN B 1 128 ? -12.688 13.547 18.672 1 92.88 128 ASN B CA 1
ATOM 3977 C C . ASN B 1 128 ? -13.852 13.266 17.734 1 92.88 128 ASN B C 1
ATOM 3979 O O . ASN B 1 128 ? -14.969 12.984 18.188 1 92.88 128 ASN B O 1
ATOM 3983 N N . ALA B 1 129 ? -13.602 13.398 16.469 1 94.94 129 ALA B N 1
ATOM 3984 C CA . ALA B 1 129 ? -14.656 13.109 15.492 1 94.94 129 ALA B CA 1
ATOM 3985 C C . ALA B 1 129 ? -15.039 11.633 15.531 1 94.94 129 ALA B C 1
ATOM 3987 O O . ALA B 1 129 ? -14.18 10.766 15.664 1 94.94 129 ALA B O 1
ATOM 3988 N N . PHE B 1 130 ? -16.312 11.383 15.461 1 95.38 130 PHE B N 1
ATOM 3989 C CA . PHE B 1 130 ? -16.844 10.023 15.367 1 95.38 130 PHE B CA 1
ATOM 3990 C C . PHE B 1 130 ? -16.438 9.203 16.594 1 95.38 130 PHE B C 1
ATOM 3992 O O . PHE B 1 130 ? -16.172 8 16.469 1 95.38 130 PHE B O 1
ATOM 3999 N N . ARG B 1 131 ? -16.312 9.727 17.688 1 93 131 ARG B N 1
ATOM 4000 C CA . ARG B 1 131 ? -15.656 9.164 18.875 1 93 131 ARG B CA 1
ATOM 4001 C C . ARG B 1 131 ? -16.453 8.008 19.453 1 93 131 ARG B C 1
ATOM 4003 O O . ARG B 1 131 ? -15.906 7.152 20.141 1 93 131 ARG B O 1
ATOM 4010 N N . PHE B 1 132 ? -17.703 7.844 19.109 1 94.19 132 PHE B N 1
ATOM 4011 C CA . PHE B 1 132 ? -18.531 6.84 19.781 1 94.19 132 PHE B CA 1
ATOM 4012 C C . PHE B 1 132 ? -18.5 5.523 19.016 1 94.19 132 PHE B C 1
ATOM 4014 O O . PHE B 1 132 ? -18.641 4.453 19.609 1 94.19 132 PHE B O 1
ATOM 4021 N N . LEU B 1 133 ? -18.312 5.637 17.672 1 96.69 133 LEU B N 1
ATOM 4022 C CA . LEU B 1 133 ? -18.562 4.418 16.906 1 96.69 133 LEU B CA 1
ATOM 4023 C C . LEU B 1 133 ? -17.422 4.172 15.906 1 96.69 133 LEU B C 1
ATOM 4025 O O . LEU B 1 133 ? -17.641 3.561 14.859 1 96.69 133 LEU B O 1
ATOM 4029 N N . ARG B 1 134 ? -16.203 4.621 16.172 1 96 134 ARG B N 1
ATOM 4030 C CA . ARG B 1 134 ? -15.062 4.43 15.289 1 96 134 ARG B CA 1
ATOM 4031 C C . ARG B 1 134 ? -14.836 2.949 15 1 96 134 ARG B C 1
ATOM 4033 O O . ARG B 1 134 ? -14.5 2.576 13.875 1 96 134 ARG B O 1
ATOM 4040 N N . ALA B 1 135 ? -15.047 2.148 16 1 96.19 135 ALA B N 1
ATOM 4041 C CA . ALA B 1 135 ? -14.766 0.718 15.898 1 96.19 135 ALA B CA 1
ATOM 4042 C C . ALA B 1 135 ? -15.656 0.056 14.852 1 96.19 135 ALA B C 1
ATOM 4044 O O . ALA B 1 135 ? -15.266 -0.943 14.242 1 96.19 135 ALA B O 1
ATOM 4045 N N . MET B 1 136 ? -16.797 0.637 14.609 1 97.12 136 MET B N 1
ATOM 4046 C CA . MET B 1 136 ? -17.797 0.045 13.711 1 97.12 136 MET B CA 1
ATOM 4047 C C . MET B 1 136 ? -17.406 0.282 12.25 1 97.12 136 MET B C 1
ATOM 4049 O O . MET B 1 136 ? -17.938 -0.369 11.352 1 97.12 136 MET B O 1
ATOM 4053 N N . VAL B 1 137 ? -16.422 1.223 12.016 1 97.5 137 VAL B N 1
ATOM 4054 C CA . VAL B 1 137 ? -16.031 1.534 10.648 1 97.5 137 VAL B CA 1
ATOM 4055 C C . VAL B 1 137 ? -14.516 1.444 10.508 1 97.5 137 VAL B C 1
ATOM 4057 O O . VAL B 1 137 ? -13.93 2.092 9.633 1 97.5 137 VAL B O 1
ATOM 4060 N N . ASN B 1 138 ? -13.805 0.672 11.375 1 95.31 138 ASN B N 1
ATOM 4061 C CA . ASN B 1 138 ? -12.352 0.661 11.484 1 95.31 138 ASN B CA 1
ATOM 4062 C C . ASN B 1 138 ? -11.703 -0.001 10.273 1 95.31 138 ASN B C 1
ATOM 4064 O O . ASN B 1 138 ? -10.5 0.129 10.055 1 95.31 138 ASN B O 1
ATOM 4068 N N . ALA B 1 139 ? -12.484 -0.704 9.43 1 95.94 139 ALA B N 1
ATOM 4069 C CA . ALA B 1 139 ? -11.938 -1.336 8.227 1 95.94 139 ALA B CA 1
ATOM 4070 C C . ALA B 1 139 ? -11.805 -0.331 7.09 1 95.94 139 ALA B C 1
ATOM 4072 O O . ALA B 1 139 ? -11.117 -0.594 6.098 1 95.94 139 ALA B O 1
ATOM 4073 N N . SER B 1 140 ? -12.492 0.814 7.199 1 98.25 140 SER B N 1
ATOM 4074 C CA . SER B 1 140 ? -12.516 1.828 6.148 1 98.25 140 SER B CA 1
ATOM 4075 C C . SER B 1 140 ? -11.219 2.643 6.145 1 98.25 140 SER B C 1
ATOM 4077 O O . SER B 1 140 ? -10.43 2.561 7.082 1 98.25 140 SER B O 1
ATOM 4079 N N . ILE B 1 141 ? -10.953 3.314 5.066 1 98.56 141 ILE B N 1
ATOM 4080 C CA . ILE B 1 141 ? -9.875 4.293 5 1 98.56 141 ILE B CA 1
ATOM 4081 C C . ILE B 1 141 ? -10.273 5.555 5.758 1 98.56 141 ILE B C 1
ATOM 4083 O O . ILE B 1 141 ? -11.133 6.316 5.301 1 98.56 141 ILE B O 1
ATOM 4087 N N . LEU B 1 142 ? -9.672 5.781 6.875 1 98.5 142 LEU B N 1
ATOM 4088 C CA . LEU B 1 142 ? -9.969 6.965 7.676 1 98.5 142 LEU B CA 1
ATOM 4089 C C . LEU B 1 142 ? -9.031 8.109 7.328 1 98.5 142 LEU B C 1
ATOM 4091 O O . LEU B 1 142 ? -7.836 7.898 7.125 1 98.5 142 LEU B O 1
ATOM 4095 N N . ILE B 1 143 ? -9.602 9.289 7.172 1 98.69 143 ILE B N 1
ATOM 4096 C CA . ILE B 1 143 ? -8.812 10.508 7.023 1 98.69 143 ILE B CA 1
ATOM 4097 C C . ILE B 1 143 ? -8.703 11.219 8.367 1 98.69 143 ILE B C 1
ATOM 4099 O O . ILE B 1 143 ? -9.688 11.766 8.867 1 98.69 143 ILE B O 1
ATOM 4103 N N . VAL B 1 144 ? -7.492 11.203 8.922 1 97.94 144 VAL B N 1
ATOM 4104 C CA . VAL B 1 144 ? -7.316 11.68 10.289 1 97.94 144 VAL B CA 1
ATOM 4105 C C . VAL B 1 144 ? -6.242 12.766 10.328 1 97.94 144 VAL B C 1
ATOM 4107 O O . VAL B 1 144 ? -5.461 12.898 9.383 1 97.94 144 VAL B O 1
ATOM 4110 N N . SER B 1 145 ? -6.258 13.547 11.375 1 96.81 145 SER B N 1
ATOM 4111 C CA . SER B 1 145 ? -5.188 14.516 11.57 1 96.81 145 SER B CA 1
ATOM 4112 C C . SER B 1 145 ? -3.965 13.875 12.219 1 96.81 145 SER B C 1
ATOM 4114 O O . SER B 1 145 ? -2.836 14.312 12 1 96.81 145 SER B O 1
ATOM 4116 N N . ASP B 1 146 ? -4.16 12.93 13.055 1 94.44 146 ASP B N 1
ATOM 4117 C CA . ASP B 1 146 ? -3.129 12.141 13.719 1 94.44 146 ASP B CA 1
ATOM 4118 C C . ASP B 1 146 ? -3.73 10.914 14.398 1 94.44 146 ASP B C 1
ATOM 4120 O O . ASP B 1 146 ? -4.93 10.648 14.266 1 94.44 146 ASP B O 1
ATOM 4124 N N . PHE B 1 147 ? -2.908 10.148 15.117 1 91.69 147 PHE B N 1
ATOM 4125 C CA . PHE B 1 147 ? -3.371 8.906 15.719 1 91.69 147 PHE B CA 1
ATOM 4126 C C . PHE B 1 147 ? -3.391 9.023 17.234 1 91.69 147 PHE B C 1
ATOM 4128 O O . PHE B 1 147 ? -3.396 8.008 17.938 1 91.69 147 PHE B O 1
ATOM 4135 N N . GLY B 1 148 ? -3.344 10.258 17.719 1 89.38 148 GLY B N 1
ATOM 4136 C CA . GLY B 1 148 ? -3.205 10.461 19.156 1 89.38 148 GLY B CA 1
ATOM 4137 C C . GLY B 1 148 ? -4.34 9.852 19.969 1 89.38 148 GLY B C 1
ATOM 4138 O O . GLY B 1 148 ? -4.16 9.508 21.125 1 89.38 148 GLY B O 1
ATOM 4139 N N . ARG B 1 149 ? -5.441 9.688 19.359 1 90.12 149 ARG B N 1
ATOM 4140 C CA . ARG B 1 149 ? -6.598 9.164 20.078 1 90.12 149 ARG B CA 1
ATOM 4141 C C . ARG B 1 149 ? -7.059 7.836 19.484 1 90.12 149 ARG B C 1
ATOM 4143 O O . ARG B 1 149 ? -8.211 7.434 19.656 1 90.12 149 ARG B O 1
ATOM 4150 N N . TYR B 1 150 ? -6.203 7.207 18.766 1 92.12 150 TYR B N 1
ATOM 4151 C CA . TYR B 1 150 ? -6.516 5.938 18.109 1 92.12 150 TYR B CA 1
ATOM 4152 C C . TYR B 1 150 ? -5.629 4.816 18.641 1 92.12 150 TYR B C 1
ATOM 4154 O O . TYR B 1 150 ? -4.465 5.043 18.969 1 92.12 150 TYR B O 1
ATOM 4162 N N . THR B 1 151 ? -6.191 3.697 18.766 1 91.88 151 THR B N 1
ATOM 4163 C CA . THR B 1 151 ? -5.414 2.488 19.016 1 91.88 151 THR B CA 1
ATOM 4164 C C . THR B 1 151 ? -5.012 1.824 17.703 1 91.88 151 THR B C 1
ATOM 4166 O O . THR B 1 151 ? -5.555 2.148 16.641 1 91.88 151 THR B O 1
ATOM 4169 N N . LYS B 1 152 ? -4.113 0.929 17.734 1 88.38 152 LYS B N 1
ATOM 4170 C CA . LYS B 1 152 ? -3.619 0.238 16.531 1 88.38 152 LYS B CA 1
ATOM 4171 C C . LYS B 1 152 ? -4.715 -0.616 15.906 1 88.38 152 LYS B C 1
ATOM 4173 O O . LYS B 1 152 ? -4.648 -0.937 14.719 1 88.38 152 LYS B O 1
ATOM 4178 N N . GLU B 1 153 ? -5.688 -0.972 16.703 1 88.88 153 GLU B N 1
ATOM 4179 C CA . GLU B 1 153 ? -6.801 -1.757 16.188 1 88.88 153 GLU B CA 1
ATOM 4180 C C . GLU B 1 153 ? -7.754 -0.889 15.367 1 88.88 153 GLU B C 1
ATOM 4182 O O . GLU B 1 153 ? -8.445 -1.385 14.469 1 88.88 153 GLU B O 1
ATOM 4187 N N . LEU B 1 154 ? -7.746 0.393 15.633 1 92.25 154 LEU B N 1
ATOM 4188 C CA . LEU B 1 154 ? -8.711 1.297 15.016 1 92.25 154 LEU B CA 1
ATOM 4189 C C . LEU B 1 154 ? -8.117 1.957 13.773 1 92.25 154 LEU B C 1
ATOM 4191 O O . LEU B 1 154 ? -8.82 2.176 12.789 1 92.25 154 LEU B O 1
ATOM 4195 N N . ALA B 1 155 ? -6.812 2.211 13.914 1 91.94 155 ALA B N 1
ATOM 4196 C CA . ALA B 1 155 ? -6.203 2.961 12.82 1 91.94 155 ALA B CA 1
ATOM 4197 C C . ALA B 1 155 ? -4.766 2.512 12.578 1 91.94 155 ALA B C 1
ATOM 4199 O O . ALA B 1 155 ? -4.125 1.949 13.477 1 91.94 155 ALA B O 1
ATOM 4200 N N . SER B 1 156 ? -4.332 2.701 11.383 1 93 156 SER B N 1
ATOM 4201 C CA . SER B 1 156 ? -2.963 2.355 11 1 93 156 SER B CA 1
ATOM 4202 C C . SER B 1 156 ? -2.51 3.15 9.781 1 93 156 SER B C 1
ATOM 4204 O O . SER B 1 156 ? -3.336 3.615 8.992 1 93 156 SER B O 1
ATOM 4206 N N . LEU B 1 157 ? -1.173 3.217 9.633 1 93.62 157 LEU B N 1
ATOM 4207 C CA . LEU B 1 157 ? -0.602 3.875 8.461 1 93.62 157 LEU B CA 1
ATOM 4208 C C . LEU B 1 157 ? -0.798 3.027 7.211 1 93.62 157 LEU B C 1
ATOM 4210 O O . LEU B 1 157 ? -0.644 3.52 6.09 1 93.62 157 LEU B O 1
ATOM 4214 N N . ARG B 1 158 ? -1.181 1.8 7.379 1 90.62 158 ARG B N 1
ATOM 4215 C CA . ARG B 1 158 ? -1.365 0.896 6.25 1 90.62 158 ARG B CA 1
ATOM 4216 C C . ARG B 1 158 ? -2.635 1.237 5.477 1 90.62 158 ARG B C 1
ATOM 4218 O O . ARG B 1 158 ? -2.664 1.148 4.246 1 90.62 158 ARG B O 1
ATOM 4225 N N . LYS B 1 159 ? -3.576 1.661 6.156 1 93.31 159 LYS B N 1
ATOM 4226 C CA . LYS B 1 159 ? -4.855 1.842 5.48 1 93.31 159 LYS B CA 1
ATOM 4227 C C . LYS B 1 159 ? -5.305 3.299 5.527 1 93.31 159 LYS B C 1
ATOM 4229 O O . LYS B 1 159 ? -6.035 3.76 4.648 1 93.31 159 LYS B O 1
ATOM 4234 N N . ASP B 1 160 ? -4.918 4.016 6.59 1 97.56 160 ASP B N 1
ATOM 4235 C CA . ASP B 1 160 ? -5.48 5.344 6.828 1 97.56 160 ASP B CA 1
ATOM 4236 C C . ASP B 1 160 ? -4.574 6.434 6.258 1 97.56 160 ASP B C 1
ATOM 4238 O O . ASP B 1 160 ? -3.432 6.16 5.875 1 97.56 160 ASP B O 1
ATOM 4242 N N . VAL B 1 161 ? -5.145 7.617 6.133 1 98.44 161 VAL B N 1
ATOM 4243 C CA . VAL B 1 161 ? -4.465 8.773 5.566 1 98.44 161 VAL B CA 1
ATOM 4244 C C . VAL B 1 161 ? -4.383 9.891 6.605 1 98.44 161 VAL B C 1
ATOM 4246 O O . VAL B 1 161 ? -5.395 10.273 7.199 1 98.44 161 VAL B O 1
ATOM 4249 N N . VAL B 1 162 ? -3.203 10.336 6.891 1 98.25 162 VAL B N 1
ATOM 4250 C CA . VAL B 1 162 ? -3.012 11.523 7.719 1 98.25 162 VAL B CA 1
ATOM 4251 C C . VAL B 1 162 ? -3.119 12.773 6.855 1 98.25 162 VAL B C 1
ATOM 4253 O O . VAL B 1 162 ? -2.348 12.953 5.91 1 98.25 162 VAL B O 1
ATOM 4256 N N . ALA B 1 163 ? -4.078 13.594 7.129 1 98.56 163 ALA B N 1
ATOM 4257 C CA . ALA B 1 163 ? -4.301 14.828 6.371 1 98.56 163 ALA B CA 1
ATOM 4258 C C . ALA B 1 163 ? -3.861 16.047 7.172 1 98.56 163 ALA B C 1
ATOM 4260 O O . ALA B 1 163 ? -3.965 16.062 8.398 1 98.56 163 ALA B O 1
ATOM 4261 N N . PRO B 1 164 ? -3.352 17.062 6.477 1 98.5 164 PRO B N 1
ATOM 4262 C CA . PRO B 1 164 ? -2.973 18.281 7.191 1 98.5 164 PRO B CA 1
ATOM 4263 C C . PRO B 1 164 ? -4.18 19.078 7.688 1 98.5 164 PRO B C 1
ATOM 4265 O O . PRO B 1 164 ? -5.285 18.922 7.156 1 98.5 164 PRO B O 1
ATOM 4268 N N . TYR B 1 165 ? -3.896 19.859 8.719 1 97.44 165 TYR B N 1
ATOM 4269 C CA . TYR B 1 165 ? -4.875 20.859 9.109 1 97.44 165 TYR B CA 1
ATOM 4270 C C . TYR B 1 165 ? -5.023 21.922 8.031 1 97.44 165 TYR B C 1
ATOM 4272 O O . TYR B 1 165 ? -4.074 22.219 7.297 1 97.44 165 TYR B O 1
ATOM 4280 N N . VAL B 1 166 ? -6.23 22.438 7.969 1 96.31 166 VAL B N 1
ATOM 4281 C CA . VAL B 1 166 ? -6.398 23.641 7.141 1 96.31 166 VAL B CA 1
ATOM 4282 C C . VAL B 1 166 ? -5.77 24.844 7.836 1 96.31 166 VAL B C 1
ATOM 4284 O O . VAL B 1 166 ? -6.234 25.266 8.898 1 96.31 166 VAL B O 1
ATOM 4287 N N . HIS B 1 167 ? -4.711 25.297 7.234 1 94.25 167 HIS B N 1
ATOM 4288 C CA . HIS B 1 167 ? -3.994 26.406 7.875 1 94.25 167 HIS B CA 1
ATOM 4289 C C . HIS B 1 167 ? -4.879 27.641 8.008 1 94.25 167 HIS B C 1
ATOM 4291 O O . HIS B 1 167 ? -5.766 27.859 7.18 1 94.25 167 HIS B O 1
ATOM 4297 N N . VAL B 1 168 ? -4.617 28.406 9 1 90.38 168 VAL B N 1
ATOM 4298 C CA . VAL B 1 168 ? -5.492 29.547 9.289 1 90.38 168 VAL B CA 1
ATOM 4299 C C . VAL B 1 168 ? -4.801 30.844 8.883 1 90.38 168 VAL B C 1
ATOM 4301 O O . VAL B 1 168 ? -5.441 31.891 8.781 1 90.38 168 VAL B O 1
ATOM 4304 N N . VAL B 1 169 ? -3.514 30.781 8.602 1 91.81 169 VAL B N 1
ATOM 4305 C CA . VAL B 1 169 ? -2.793 31.953 8.117 1 91.81 169 VAL B CA 1
ATOM 4306 C C . VAL B 1 169 ? -2.756 31.953 6.59 1 91.81 169 VAL B C 1
ATOM 4308 O O . VAL B 1 169 ? -2.914 30.891 5.965 1 91.81 169 VAL B O 1
ATOM 4311 N N . GLY B 1 170 ? -2.602 33.125 6.039 1 91.75 170 GLY B N 1
ATOM 4312 C CA . GLY B 1 170 ? -2.439 33.188 4.598 1 91.75 170 GLY B CA 1
ATOM 4313 C C . GLY B 1 170 ? -1.104 32.625 4.125 1 91.75 170 GLY B C 1
ATOM 4314 O O . GLY B 1 170 ? -0.099 32.75 4.828 1 91.75 170 GLY B O 1
ATOM 4315 N N . SER B 1 171 ? -1.111 32.031 2.939 1 94.38 171 SER B N 1
ATOM 4316 C CA . SER B 1 171 ? 0.131 31.562 2.35 1 94.38 171 SER B CA 1
ATOM 4317 C C . SER B 1 171 ? 1.085 32.719 2.041 1 94.38 171 SER B C 1
ATOM 4319 O O . SER B 1 171 ? 0.656 33.781 1.6 1 94.38 171 SER B O 1
ATOM 4321 N N . PHE B 1 172 ? 2.338 32.469 2.264 1 95.25 172 PHE B N 1
ATOM 4322 C CA . PHE B 1 172 ? 3.369 33.469 1.981 1 95.25 172 PHE B CA 1
ATOM 4323 C C . PHE B 1 172 ? 3.725 33.469 0.499 1 95.25 172 PHE B C 1
ATOM 4325 O O . PHE B 1 172 ? 4.508 32.625 0.04 1 95.25 172 PHE B O 1
ATOM 4332 N N . LEU B 1 173 ? 3.277 34.344 -0.332 1 89.81 173 LEU B N 1
ATOM 4333 C CA . LEU B 1 173 ? 3.391 34.344 -1.786 1 89.81 173 LEU B CA 1
ATOM 4334 C C . LEU B 1 173 ? 4.609 35.125 -2.242 1 89.81 173 LEU B C 1
ATOM 4336 O O . LEU B 1 173 ? 5.211 34.812 -3.273 1 89.81 173 LEU B O 1
ATOM 4340 N N . ASP B 1 174 ? 5.074 36.156 -1.488 1 88.5 174 ASP B N 1
ATOM 4341 C CA . ASP B 1 174 ? 6.129 37.062 -1.941 1 88.5 174 ASP B CA 1
ATOM 4342 C C . ASP B 1 174 ? 7.355 36.969 -1.033 1 88.5 174 ASP B C 1
ATOM 4344 O O . ASP B 1 174 ? 7.848 38 -0.542 1 88.5 174 ASP B O 1
ATOM 4348 N N . ASP B 1 175 ? 7.836 35.719 -0.875 1 94.06 175 ASP B N 1
ATOM 4349 C CA . ASP B 1 175 ? 9.023 35.5 -0.051 1 94.06 175 ASP B CA 1
ATOM 4350 C C . ASP B 1 175 ? 10.273 35.375 -0.915 1 94.06 175 ASP B C 1
ATOM 4352 O O . ASP B 1 175 ? 10.852 34.281 -1.042 1 94.06 175 ASP B O 1
ATOM 4356 N N . ASP B 1 176 ? 10.742 36.469 -1.473 1 92.81 176 ASP B N 1
ATOM 4357 C CA . ASP B 1 176 ? 11.891 36.438 -2.369 1 92.81 176 ASP B CA 1
ATOM 4358 C C . ASP B 1 176 ? 12.914 37.531 -1.978 1 92.81 176 ASP B C 1
ATOM 4360 O O . ASP B 1 176 ? 13.336 38.312 -2.812 1 92.81 176 ASP B O 1
ATOM 4364 N N . PRO B 1 177 ? 13.336 37.5 -0.794 1 93.31 177 PRO B N 1
ATOM 4365 C CA . PRO B 1 177 ? 14.422 38.406 -0.42 1 93.31 177 PRO B CA 1
ATOM 4366 C C . PRO B 1 177 ? 15.773 37.969 -0.968 1 93.31 177 PRO B C 1
ATOM 4368 O O . PRO B 1 177 ? 15.984 36.781 -1.228 1 93.31 177 PRO B O 1
ATOM 4371 N N . PRO B 1 178 ? 16.688 38.938 -1.118 1 94.06 178 PRO B N 1
ATOM 4372 C CA . PRO B 1 178 ? 18.016 38.562 -1.59 1 94.06 178 PRO B CA 1
ATOM 4373 C C . PRO B 1 178 ? 18.734 37.594 -0.646 1 94.06 178 PRO B C 1
ATOM 4375 O O . PRO B 1 178 ? 19.438 36.719 -1.101 1 94.06 178 PRO B O 1
ATOM 4378 N N . ASP B 1 179 ? 18.5 37.781 0.658 1 97 179 ASP B N 1
ATOM 4379 C CA . ASP B 1 179 ? 19.047 36.906 1.679 1 97 179 ASP B CA 1
ATOM 4380 C C . ASP B 1 179 ? 17.984 36.469 2.684 1 97 179 ASP B C 1
ATOM 4382 O O . ASP B 1 179 ? 17.781 37.156 3.703 1 97 179 ASP B O 1
ATOM 4386 N N . PRO B 1 180 ? 17.359 35.344 2.453 1 97.19 180 PRO B N 1
ATOM 4387 C CA . PRO B 1 180 ? 16.25 34.938 3.305 1 97.19 180 PRO B CA 1
ATOM 4388 C C . PRO B 1 180 ? 16.672 34.656 4.738 1 97.19 180 PRO B C 1
ATOM 4390 O O . PRO B 1 180 ? 15.883 34.812 5.672 1 97.19 180 PRO B O 1
ATOM 4393 N N . PHE B 1 181 ? 17.906 34.25 4.922 1 97.88 181 PHE B N 1
ATOM 4394 C CA . PHE B 1 181 ? 18.422 33.938 6.25 1 97.88 181 PHE B CA 1
ATOM 4395 C C . PHE B 1 181 ? 18.578 35.188 7.086 1 97.88 181 PHE B C 1
ATOM 4397 O O . PHE B 1 181 ? 18.109 35.25 8.227 1 97.88 181 PHE B O 1
ATOM 4404 N N . GLU B 1 182 ? 19.141 36.25 6.535 1 96.81 182 GLU B N 1
ATOM 4405 C CA . GLU B 1 182 ? 19.391 37.5 7.258 1 96.81 182 GLU B CA 1
ATOM 4406 C C . GLU B 1 182 ? 18.125 38.344 7.395 1 96.81 182 GLU B C 1
ATOM 4408 O O . GLU B 1 182 ? 18.016 39.188 8.281 1 96.81 182 GLU B O 1
ATOM 4413 N N . ALA B 1 183 ? 17.188 38.062 6.469 1 96.69 183 ALA B N 1
ATOM 4414 C CA . ALA B 1 183 ? 15.914 38.812 6.516 1 96.69 183 ALA B CA 1
ATOM 4415 C C . ALA B 1 183 ? 15.078 38.344 7.715 1 96.69 183 ALA B C 1
ATOM 4417 O O . ALA B 1 183 ? 14.125 39.031 8.094 1 96.69 183 ALA B O 1
ATOM 4418 N N . ARG B 1 184 ? 15.43 37.25 8.281 1 97.81 184 ARG B N 1
ATOM 4419 C CA . ARG B 1 184 ? 14.742 36.719 9.453 1 97.81 184 ARG B CA 1
ATOM 4420 C C . ARG B 1 184 ? 15.555 36.938 10.719 1 97.81 184 ARG B C 1
ATOM 4422 O O . ARG B 1 184 ? 16.625 36.344 10.891 1 97.81 184 ARG B O 1
ATOM 4429 N N . HIS B 1 185 ? 15 37.688 11.602 1 96.75 185 HIS B N 1
ATOM 4430 C CA . HIS B 1 185 ? 15.789 38.156 12.734 1 96.75 185 HIS B CA 1
ATOM 4431 C C . HIS B 1 185 ? 15.523 37.344 13.984 1 96.75 185 HIS B C 1
ATOM 4433 O O . HIS B 1 185 ? 16.281 37.406 14.953 1 96.75 185 HIS B O 1
ATOM 4439 N N . THR B 1 186 ? 14.398 36.656 14.023 1 98.19 186 THR B N 1
ATOM 4440 C CA . THR B 1 186 ? 14.094 35.75 15.133 1 98.19 186 THR B CA 1
ATOM 4441 C C . THR B 1 186 ? 14.609 34.344 14.859 1 98.19 186 THR B C 1
ATOM 4443 O O . THR B 1 186 ? 14.445 33.812 13.758 1 98.19 186 THR B O 1
ATOM 4446 N N . LEU B 1 187 ? 15.32 33.812 15.828 1 98.5 187 LEU B N 1
ATOM 4447 C CA . LEU B 1 187 ? 15.844 32.469 15.656 1 98.5 187 LEU B CA 1
ATOM 4448 C C . LEU B 1 187 ? 14.727 31.438 15.797 1 98.5 187 LEU B C 1
ATOM 4450 O O . LEU B 1 187 ? 14.516 30.625 14.891 1 98.5 187 LEU B O 1
ATOM 4454 N N . LEU B 1 188 ? 14.016 31.469 16.906 1 98.69 188 LEU B N 1
ATOM 4455 C CA . LEU B 1 188 ? 12.992 30.484 17.219 1 98.69 188 LEU B CA 1
ATOM 4456 C C . LEU B 1 188 ? 11.703 31.156 17.656 1 98.69 188 LEU B C 1
ATOM 4458 O O . LEU B 1 188 ? 11.719 32.031 18.547 1 98.69 188 LEU B O 1
ATOM 4462 N N . PHE B 1 189 ? 10.625 30.797 17.047 1 98.19 189 PHE B N 1
ATOM 4463 C CA . PHE B 1 189 ? 9.336 31.422 17.297 1 98.19 189 PHE B CA 1
ATOM 4464 C C . PHE B 1 189 ? 8.305 30.391 17.734 1 98.19 189 PHE B C 1
ATOM 4466 O O . PHE B 1 189 ? 8.227 29.297 17.172 1 98.19 189 PHE B O 1
ATOM 4473 N N . PHE B 1 190 ? 7.582 30.641 18.766 1 97.12 190 PHE B N 1
ATOM 4474 C CA . PHE B 1 190 ? 6.422 29.875 19.203 1 97.12 190 PHE B CA 1
ATOM 4475 C C . PHE B 1 190 ? 5.328 30.797 19.734 1 97.12 190 PHE B C 1
ATOM 4477 O O . PHE B 1 190 ? 5.594 31.641 20.594 1 97.12 190 PHE B O 1
ATOM 4484 N N . ARG B 1 191 ? 4.223 30.641 19.234 1 93.75 191 ARG B N 1
ATOM 4485 C CA . ARG B 1 191 ? 3.033 31.297 19.766 1 93.75 191 ARG B CA 1
ATOM 4486 C C . ARG B 1 191 ? 1.847 30.344 19.812 1 93.75 191 ARG B C 1
ATOM 4488 O O . ARG B 1 191 ? 1.425 29.828 18.766 1 93.75 191 ARG B O 1
ATOM 4495 N N . GLY B 1 192 ? 1.348 30.031 20.938 1 89.44 192 GLY B N 1
ATOM 4496 C CA . GLY B 1 192 ? 0.24 29.125 21.156 1 89.44 192 GLY B CA 1
ATOM 4497 C C . GLY B 1 192 ? -0.043 28.875 22.625 1 89.44 192 GLY B C 1
ATOM 4498 O O . GLY B 1 192 ? 0.734 29.281 23.484 1 89.44 192 GLY B O 1
ATOM 4499 N N . ARG B 1 193 ? -1.127 28.172 22.844 1 85.94 193 ARG B N 1
ATOM 4500 C CA . ARG B 1 193 ? -1.486 27.875 24.234 1 85.94 193 ARG B CA 1
ATOM 4501 C C . ARG B 1 193 ? -0.414 27.031 24.906 1 85.94 193 ARG B C 1
ATOM 4503 O O . ARG B 1 193 ? -0.011 25.984 24.375 1 85.94 193 ARG B O 1
ATOM 4510 N N . THR B 1 194 ? 0 27.453 26.047 1 88.69 194 THR B N 1
ATOM 4511 C CA . THR B 1 194 ? 1.091 26.766 26.734 1 88.69 194 THR B CA 1
ATOM 4512 C C . THR B 1 194 ? 0.549 25.812 27.797 1 88.69 194 THR B C 1
ATOM 4514 O O . THR B 1 194 ? 1.183 24.797 28.109 1 88.69 194 THR B O 1
ATOM 4517 N N . VAL B 1 195 ? -0.533 26.172 28.359 1 86.25 195 VAL B N 1
ATOM 4518 C CA . VAL B 1 195 ? -1.157 25.266 29.328 1 86.25 195 VAL B CA 1
ATOM 4519 C C . VAL B 1 195 ? -2.07 24.281 28.609 1 86.25 195 VAL B C 1
ATOM 4521 O O . VAL B 1 195 ? -3.137 24.656 28.125 1 86.25 195 VAL B O 1
ATOM 4524 N N . ARG B 1 196 ? -1.557 23.078 28.562 1 86.5 196 ARG B N 1
ATOM 4525 C CA . ARG B 1 196 ? -2.277 22.031 27.844 1 86.5 196 ARG B CA 1
ATOM 4526 C C . ARG B 1 196 ? -2.326 20.734 28.672 1 86.5 196 ARG B C 1
ATOM 4528 O O . ARG B 1 196 ? -1.798 20.688 29.781 1 86.5 196 ARG B O 1
ATOM 4535 N N . LYS B 1 197 ? -3.094 19.781 28.172 1 83.69 197 LYS B N 1
ATOM 4536 C CA . LYS B 1 197 ? -3.219 18.469 28.781 1 83.69 197 LYS B CA 1
ATOM 4537 C C . LYS B 1 197 ? -2.439 17.406 28 1 83.69 197 LYS B C 1
ATOM 4539 O O . LYS B 1 197 ? -1.907 17.703 26.922 1 83.69 197 LYS B O 1
ATOM 4544 N N . ASP B 1 198 ? -2.277 16.234 28.562 1 85.25 198 ASP B N 1
ATOM 4545 C CA . ASP B 1 198 ? -1.7 15.078 27.906 1 85.25 198 ASP B CA 1
ATOM 4546 C C . ASP B 1 198 ? -0.317 15.391 27.344 1 85.25 198 ASP B C 1
ATOM 4548 O O . ASP B 1 198 ? 0.569 15.836 28.062 1 85.25 198 ASP B O 1
ATOM 4552 N N . GLU B 1 199 ? -0.157 15.242 26.125 1 78.12 199 GLU B N 1
ATOM 4553 C CA . GLU B 1 199 ? 1.151 15.445 25.5 1 78.12 199 GLU B CA 1
ATOM 4554 C C . GLU B 1 199 ? 1.524 16.922 25.469 1 78.12 199 GLU B C 1
ATOM 4556 O O . GLU B 1 199 ? 2.697 17.266 25.328 1 78.12 199 GLU B O 1
ATOM 4561 N N . GLY B 1 200 ? 0.598 17.781 25.656 1 83.19 200 GLY B N 1
ATOM 4562 C CA . GLY B 1 200 ? 0.799 19.219 25.562 1 83.19 200 GLY B CA 1
ATOM 4563 C C . GLY B 1 200 ? 1.469 19.797 26.797 1 83.19 200 GLY B C 1
ATOM 4564 O O . GLY B 1 200 ? 1.922 20.953 26.766 1 83.19 200 GLY B O 1
ATOM 4565 N N . LYS B 1 201 ? 1.695 19.031 27.828 1 87.88 201 LYS B N 1
ATOM 4566 C CA . LYS B 1 201 ? 2.361 19.484 29.047 1 87.88 201 LYS B CA 1
ATOM 4567 C C . LYS B 1 201 ? 3.797 19.922 28.75 1 87.88 201 LYS B C 1
ATOM 4569 O O . LYS B 1 201 ? 4.383 20.703 29.516 1 87.88 201 LYS B O 1
ATOM 4574 N N . ILE B 1 202 ? 4.277 19.469 27.672 1 91.25 202 ILE B N 1
ATOM 4575 C CA . ILE B 1 202 ? 5.652 19.781 27.281 1 91.25 202 ILE B CA 1
ATOM 4576 C C . ILE B 1 202 ? 5.785 21.266 27.031 1 91.25 202 ILE B C 1
ATOM 4578 O O . ILE B 1 202 ? 6.871 21.844 27.188 1 91.25 202 ILE B O 1
ATOM 4582 N N . ARG B 1 203 ? 4.746 21.938 26.578 1 92.5 203 ARG B N 1
ATOM 4583 C CA . ARG B 1 203 ? 4.793 23.344 26.203 1 92.5 203 ARG B CA 1
ATOM 4584 C C . ARG B 1 203 ? 5.145 24.234 27.391 1 92.5 203 ARG B C 1
ATOM 4586 O O . ARG B 1 203 ? 5.949 25.156 27.266 1 92.5 203 ARG B O 1
ATOM 4593 N N . SER B 1 204 ? 4.57 23.875 28.531 1 93.25 204 SER B N 1
ATOM 4594 C CA . SER B 1 204 ? 4.887 24.641 29.734 1 93.25 204 SER B CA 1
ATOM 4595 C C . SER B 1 204 ? 6.344 24.453 30.141 1 93.25 204 SER B C 1
ATOM 4597 O O . SER B 1 204 ? 6.992 25.391 30.609 1 93.25 204 SER B O 1
ATOM 4599 N N . LYS B 1 205 ? 6.832 23.312 29.984 1 94.56 205 LYS B N 1
ATOM 4600 C CA . LYS B 1 205 ? 8.227 23.031 30.297 1 94.56 205 LYS B CA 1
ATOM 4601 C C . LYS B 1 205 ? 9.172 23.75 29.344 1 94.56 205 LYS B C 1
ATOM 4603 O O . LYS B 1 205 ? 10.18 24.312 29.766 1 94.56 205 LYS B O 1
ATOM 4608 N N . LEU B 1 206 ? 8.797 23.781 28.125 1 95.81 206 LEU B N 1
ATOM 4609 C CA . LEU B 1 206 ? 9.609 24.469 27.109 1 95.81 206 LEU B CA 1
ATOM 4610 C C . LEU B 1 206 ? 9.602 25.969 27.344 1 95.81 206 LEU B C 1
ATOM 4612 O O . LEU B 1 206 ? 10.609 26.641 27.125 1 95.81 206 LEU B O 1
ATOM 4616 N N . GLU B 1 207 ? 8.469 26.422 27.766 1 95.25 207 GLU B N 1
ATOM 4617 C CA . GLU B 1 207 ? 8.375 27.844 28.078 1 95.25 207 GLU B CA 1
ATOM 4618 C C . GLU B 1 207 ? 9.398 28.25 29.141 1 95.25 207 GLU B C 1
ATOM 4620 O O . GLU B 1 207 ? 10.086 29.266 29 1 95.25 207 GLU B O 1
ATOM 4625 N N . LYS B 1 208 ? 9.547 27.469 30.109 1 94.56 208 LYS B N 1
ATOM 4626 C CA . LYS B 1 208 ? 10.469 27.734 31.219 1 94.56 208 LYS B CA 1
ATOM 4627 C C . LYS B 1 208 ? 11.914 27.75 30.734 1 94.56 208 LYS B C 1
ATOM 4629 O O . LYS B 1 208 ? 12.75 28.5 31.234 1 94.56 208 LYS B O 1
ATOM 4634 N N . ILE B 1 209 ? 12.156 26.969 29.75 1 95.69 209 ILE B N 1
ATOM 4635 C CA . ILE B 1 209 ? 13.516 26.781 29.266 1 95.69 209 ILE B CA 1
ATOM 4636 C C . ILE B 1 209 ? 13.852 27.844 28.234 1 95.69 209 ILE B C 1
ATOM 4638 O O . ILE B 1 209 ? 14.961 28.375 28.219 1 95.69 209 ILE B O 1
ATOM 4642 N N . LEU B 1 210 ? 12.859 28.203 27.422 1 96.12 210 LEU B N 1
ATOM 4643 C CA . LEU B 1 210 ? 13.156 28.953 26.219 1 96.12 210 LEU B CA 1
ATOM 4644 C C . LEU B 1 210 ? 12.828 30.438 26.391 1 96.12 210 LEU B C 1
ATOM 4646 O O . LEU B 1 210 ? 13.453 31.297 25.766 1 96.12 210 LEU B O 1
ATOM 4650 N N . LYS B 1 211 ? 11.867 30.672 27.203 1 93.44 211 LYS B N 1
ATOM 4651 C CA . LYS B 1 211 ? 11.422 32.062 27.344 1 93.44 211 LYS B CA 1
ATOM 4652 C C . LYS B 1 211 ? 12.547 32.938 27.875 1 93.44 211 LYS B C 1
ATOM 4654 O O . LYS B 1 211 ? 13.227 32.594 28.828 1 93.44 211 LYS B O 1
ATOM 4659 N N . GLY B 1 212 ? 12.773 34.094 27.203 1 93.31 212 GLY B N 1
ATOM 4660 C CA . GLY B 1 212 ? 13.766 35.062 27.641 1 93.31 212 GLY B CA 1
ATOM 4661 C C . GLY B 1 212 ? 15.125 34.875 27.016 1 93.31 212 GLY B C 1
ATOM 4662 O O . GLY B 1 212 ? 16.016 35.688 27.156 1 93.31 212 GLY B O 1
ATOM 4663 N N . LYS B 1 213 ? 15.258 33.844 26.359 1 96.12 213 LYS B N 1
ATOM 4664 C CA . LYS B 1 213 ? 16.531 33.562 25.688 1 96.12 213 LYS B CA 1
ATOM 4665 C C . LYS B 1 213 ? 16.703 34.469 24.453 1 96.12 213 LYS B C 1
ATOM 4667 O O . LYS B 1 213 ? 15.711 34.844 23.828 1 96.12 213 LYS B O 1
ATOM 4672 N N . GLU B 1 214 ? 17.906 34.719 24.156 1 96 214 GLU B N 1
ATOM 4673 C CA . GLU B 1 214 ? 18.219 35.562 23.016 1 96 214 GLU B CA 1
ATOM 4674 C C . GLU B 1 214 ? 17.734 34.938 21.719 1 96 214 GLU B C 1
ATOM 4676 O O . GLU B 1 214 ? 18 33.75 21.453 1 96 214 GLU B O 1
ATOM 4681 N N . GLY B 1 215 ? 16.984 35.688 20.938 1 97.06 215 GLY B N 1
ATOM 4682 C CA . GLY B 1 215 ? 16.516 35.25 19.641 1 97.06 215 GLY B CA 1
ATOM 4683 C C . GLY B 1 215 ? 15.266 34.406 19.703 1 97.06 215 GLY B C 1
ATOM 4684 O O . GLY B 1 215 ? 14.797 33.906 18.688 1 97.06 215 GLY B O 1
ATOM 4685 N N . VAL B 1 216 ? 14.734 34.219 20.859 1 97.88 216 VAL B N 1
ATOM 4686 C CA . VAL B 1 216 ? 13.57 33.375 21.031 1 97.88 216 VAL B CA 1
ATOM 4687 C C . VAL B 1 216 ? 12.344 34.219 21.328 1 97.88 216 VAL B C 1
ATOM 4689 O O . VAL B 1 216 ? 12.383 35.094 22.188 1 97.88 216 VAL B O 1
ATOM 4692 N N . ARG B 1 217 ? 11.305 34.094 20.578 1 96.88 217 ARG B N 1
ATOM 4693 C CA . ARG B 1 217 ? 9.984 34.625 20.875 1 96.88 217 ARG B CA 1
ATOM 4694 C C . ARG B 1 217 ? 9.016 33.5 21.25 1 96.88 217 ARG B C 1
ATOM 4696 O O . ARG B 1 217 ? 8.602 32.719 20.375 1 96.88 217 ARG B O 1
ATOM 4703 N N . PHE B 1 218 ? 8.742 33.344 22.5 1 95.62 218 PHE B N 1
ATOM 4704 C CA . PHE B 1 218 ? 7.84 32.344 23.047 1 95.62 218 PHE B CA 1
ATOM 4705 C C . PHE B 1 218 ? 6.656 33 23.75 1 95.62 218 PHE B C 1
ATOM 4707 O O . PHE B 1 218 ? 6.82 33.594 24.812 1 95.62 218 PHE B O 1
ATOM 4714 N N . GLU B 1 219 ? 5.473 32.812 23.156 1 91.69 219 GLU B N 1
ATOM 4715 C CA . GLU B 1 219 ? 4.332 33.562 23.672 1 91.69 219 GLU B CA 1
ATOM 4716 C C . GLU B 1 219 ? 3.115 32.656 23.859 1 91.69 219 GLU B C 1
ATOM 4718 O O . GLU B 1 219 ? 2.803 31.844 22.984 1 91.69 219 GLU B O 1
ATOM 4723 N N . ASP B 1 220 ? 2.498 32.781 24.969 1 88.56 220 ASP B N 1
ATOM 4724 C CA . ASP B 1 220 ? 1.195 32.156 25.203 1 88.56 220 ASP B CA 1
ATOM 4725 C C . ASP B 1 220 ? 0.087 32.938 24.5 1 88.56 220 ASP B C 1
ATOM 4727 O O . ASP B 1 220 ? 0.017 34.188 24.609 1 88.56 220 ASP B O 1
ATOM 4731 N N . SER B 1 221 ? -0.662 32.281 23.734 1 80.06 221 SER B N 1
ATOM 4732 C CA . SER B 1 221 ? -1.693 33 23 1 80.06 221 SER B CA 1
ATOM 4733 C C . SER B 1 221 ? -2.824 32.062 22.562 1 80.06 221 SER B C 1
ATOM 4735 O O . SER B 1 221 ? -2.633 30.844 22.469 1 80.06 221 SER B O 1
ATOM 4737 N N . ILE B 1 222 ? -3.98 32.75 22.406 1 70.19 222 ILE B N 1
ATOM 4738 C CA . ILE B 1 222 ? -5.141 32.094 21.828 1 70.19 222 ILE B CA 1
ATOM 4739 C C . ILE B 1 222 ? -5.316 32.531 20.375 1 70.19 222 ILE B C 1
ATOM 4741 O O . ILE B 1 222 ? -5.012 33.688 20.031 1 70.19 222 ILE B O 1
ATOM 4745 N N . ALA B 1 223 ? -5.812 31.672 19.609 1 63.94 223 ALA B N 1
ATOM 4746 C CA . ALA B 1 223 ? -6.008 31.953 18.203 1 63.94 223 ALA B CA 1
ATOM 4747 C C . ALA B 1 223 ? -7.188 32.906 17.984 1 63.94 223 ALA B C 1
ATOM 4749 O O . ALA B 1 223 ? -8.32 32.469 17.781 1 63.94 223 ALA B O 1
ATOM 4750 N N . THR B 1 224 ? -7.023 34.156 18.125 1 65.25 224 THR B N 1
ATOM 4751 C CA . THR B 1 224 ? -7.973 35.219 17.812 1 65.25 224 THR B CA 1
ATOM 4752 C C . THR B 1 224 ? -7.504 36.031 16.609 1 65.25 224 THR B C 1
ATOM 4754 O O . THR B 1 224 ? -6.387 35.844 16.125 1 65.25 224 THR B O 1
ATOM 4757 N N . GLY B 1 225 ? -8.461 36.781 15.953 1 65.81 225 GLY B N 1
ATOM 4758 C CA . GLY B 1 225 ? -8.133 37.562 14.773 1 65.81 225 GLY B CA 1
ATOM 4759 C C . GLY B 1 225 ? -6.801 38.281 14.883 1 65.81 225 GLY B C 1
ATOM 4760 O O . GLY B 1 225 ? -5.906 38.062 14.062 1 65.81 225 GLY B O 1
ATOM 4761 N N . ASP B 1 226 ? -6.598 39.031 15.828 1 75.69 226 ASP B N 1
ATOM 4762 C CA . ASP B 1 226 ? -5.352 39.781 16.047 1 75.69 226 ASP B CA 1
ATOM 4763 C C . ASP B 1 226 ? -4.191 38.812 16.312 1 75.69 226 ASP B C 1
ATOM 4765 O O . ASP B 1 226 ? -3.064 39.062 15.875 1 75.69 226 ASP B O 1
ATOM 4769 N N . GLY B 1 227 ? -4.551 37.75 16.828 1 81.38 227 GLY B N 1
ATOM 4770 C CA . GLY B 1 227 ? -3.559 36.719 17.125 1 81.38 227 GLY B CA 1
ATOM 4771 C C . GLY B 1 227 ? -3.01 36.062 15.875 1 81.38 227 GLY B C 1
ATOM 4772 O O . GLY B 1 227 ? -1.815 35.75 15.805 1 81.38 227 GLY B O 1
ATOM 4773 N N . ILE B 1 228 ? -3.83 36 14.906 1 85.38 228 ILE B N 1
ATOM 4774 C CA . ILE B 1 228 ? -3.438 35.375 13.656 1 85.38 228 ILE B CA 1
ATOM 4775 C C . ILE B 1 228 ? -2.424 36.25 12.922 1 85.38 228 ILE B C 1
ATOM 4777 O O . ILE B 1 228 ? -1.446 35.719 12.367 1 85.38 228 ILE B O 1
ATOM 4781 N N . ASN B 1 229 ? -2.611 37.5 12.922 1 89.12 229 ASN B N 1
ATOM 4782 C CA . ASN B 1 229 ? -1.685 38.406 12.266 1 89.12 229 ASN B CA 1
ATOM 4783 C C . ASN B 1 229 ? -0.317 38.406 12.945 1 89.12 229 ASN B C 1
ATOM 4785 O O . ASN B 1 229 ? 0.714 38.406 12.266 1 89.12 229 ASN B O 1
ATOM 4789 N N . ILE B 1 230 ? -0.394 38.438 14.211 1 91.75 230 ILE B N 1
ATOM 4790 C CA . ILE B 1 230 ? 0.85 38.438 14.969 1 91.75 230 ILE B CA 1
ATOM 4791 C C . ILE B 1 230 ? 1.604 37.125 14.711 1 91.75 230 ILE B C 1
ATOM 4793 O O . ILE B 1 230 ? 2.822 37.125 14.516 1 91.75 230 ILE B O 1
ATOM 4797 N N . SER B 1 231 ? 0.892 36.094 14.703 1 93.56 231 SER B N 1
ATOM 4798 C CA . SER B 1 231 ? 1.505 34.781 14.422 1 93.56 231 SER B CA 1
ATOM 4799 C C . SER B 1 231 ? 2.084 34.75 13.008 1 93.56 231 SER B C 1
ATOM 4801 O O . SER B 1 231 ? 3.178 34.219 12.797 1 93.56 231 SER B O 1
ATOM 4803 N N . THR B 1 232 ? 1.353 35.312 12.07 1 94.88 232 THR B N 1
ATOM 4804 C CA . THR B 1 232 ? 1.797 35.344 10.68 1 94.88 232 THR B CA 1
ATOM 4805 C C . THR B 1 232 ? 3.123 36.094 10.555 1 94.88 232 THR B C 1
ATOM 4807 O O . THR B 1 232 ? 4.086 35.562 10 1 94.88 232 THR B O 1
ATOM 4810 N N . GLU B 1 233 ? 3.127 37.25 11.141 1 95.25 233 GLU B N 1
ATOM 4811 C CA . GLU B 1 233 ? 4.336 38.062 11.078 1 95.25 233 GLU B CA 1
ATOM 4812 C C . GLU B 1 233 ? 5.488 37.406 11.836 1 95.25 233 GLU B C 1
ATOM 4814 O O . GLU B 1 233 ? 6.633 37.469 11.383 1 95.25 233 GLU B O 1
ATOM 4819 N N . GLY B 1 234 ? 5.133 36.844 12.953 1 96.56 234 GLY B N 1
ATOM 4820 C CA . GLY B 1 234 ? 6.141 36.156 13.742 1 96.56 234 GLY B CA 1
ATOM 4821 C C . GLY B 1 234 ? 6.785 35 13 1 96.56 234 GLY B C 1
ATOM 4822 O O . GLY B 1 234 ? 8.008 34.875 13 1 96.56 234 GLY B O 1
ATOM 4823 N N . MET B 1 235 ? 6.008 34.219 12.367 1 97.94 235 MET B N 1
ATOM 4824 C CA . MET B 1 235 ? 6.523 33.062 11.625 1 97.94 235 MET B CA 1
ATOM 4825 C C . MET B 1 235 ? 7.34 33.531 10.422 1 97.94 235 MET B C 1
ATOM 4827 O O . MET B 1 235 ? 8.422 32.969 10.156 1 97.94 235 MET B O 1
ATOM 4831 N N . ARG B 1 236 ? 6.902 34.531 9.719 1 97.75 236 ARG B N 1
ATOM 4832 C CA . ARG B 1 236 ? 7.527 35 8.477 1 97.75 236 ARG B CA 1
ATOM 4833 C C . ARG B 1 236 ? 8.836 35.719 8.766 1 97.75 236 ARG B C 1
ATOM 4835 O O . ARG B 1 236 ? 9.656 35.906 7.863 1 97.75 236 ARG B O 1
ATOM 4842 N N . SER B 1 237 ? 9.016 36.156 10.016 1 97.5 237 SER B N 1
ATOM 4843 C CA . SER B 1 237 ? 10.234 36.844 10.398 1 97.5 237 SER B CA 1
ATOM 4844 C C . SER B 1 237 ? 11.172 35.938 11.188 1 97.5 237 SER B C 1
ATOM 4846 O O . SER B 1 237 ? 12.133 36.406 11.797 1 97.5 237 SER B O 1
ATOM 4848 N N . SER B 1 238 ? 10.898 34.656 11.211 1 98.62 238 SER B N 1
ATOM 4849 C CA . SER B 1 238 ? 11.672 33.719 12.031 1 98.62 238 SER B CA 1
ATOM 4850 C C . SER B 1 238 ? 12.352 32.656 11.18 1 98.62 238 SER B C 1
ATOM 4852 O O . SER B 1 238 ? 11.812 32.25 10.148 1 98.62 238 SER B O 1
ATOM 4854 N N . LYS B 1 239 ? 13.531 32.219 11.664 1 98.75 239 LYS B N 1
ATOM 4855 C CA . LYS B 1 239 ? 14.266 31.156 10.977 1 98.75 239 LYS B CA 1
ATOM 4856 C C . LYS B 1 239 ? 13.625 29.797 11.25 1 98.75 239 LYS B C 1
ATOM 4858 O O . LYS B 1 239 ? 13.492 28.969 10.336 1 98.75 239 LYS B O 1
ATOM 4863 N N . PHE B 1 240 ? 13.234 29.625 12.516 1 98.88 240 PHE B N 1
ATOM 4864 C CA . PHE B 1 240 ? 12.641 28.359 12.938 1 98.88 240 PHE B CA 1
ATOM 4865 C C . PHE B 1 240 ? 11.328 28.594 13.672 1 98.88 240 PHE B C 1
ATOM 4867 O O . PHE B 1 240 ? 11.188 29.578 14.406 1 98.88 240 PHE B O 1
ATOM 4874 N N . CYS B 1 241 ? 10.344 27.75 13.469 1 98.69 241 CYS B N 1
ATOM 4875 C CA . CYS B 1 241 ? 9.102 27.734 14.227 1 98.69 241 CYS B CA 1
ATOM 4876 C C . CYS B 1 241 ? 8.961 26.438 15.023 1 98.69 241 CYS B C 1
ATOM 4878 O O . CYS B 1 241 ? 9.062 25.344 14.461 1 98.69 241 CYS B O 1
ATOM 4880 N N . LEU B 1 242 ? 8.734 26.609 16.266 1 98.12 242 LEU B N 1
ATOM 4881 C CA . LEU B 1 242 ? 8.68 25.484 17.188 1 98.12 242 LEU B CA 1
ATOM 4882 C C . LEU B 1 242 ? 7.309 24.812 17.156 1 98.12 242 LEU B C 1
ATOM 4884 O O . LEU B 1 242 ? 6.281 25.5 17.203 1 98.12 242 LEU B O 1
ATOM 4888 N N . HIS B 1 243 ? 7.332 23.453 17.062 1 96.38 243 HIS B N 1
ATOM 4889 C CA . HIS B 1 243 ? 6.098 22.672 17 1 96.38 243 HIS B CA 1
ATOM 4890 C C . HIS B 1 243 ? 6.094 21.547 18.016 1 96.38 243 HIS B C 1
ATOM 4892 O O . HIS B 1 243 ? 6.262 20.375 17.656 1 96.38 243 HIS B O 1
ATOM 4898 N N . PRO B 1 244 ? 5.863 21.891 19.219 1 94.69 244 PRO B N 1
ATOM 4899 C CA . PRO B 1 244 ? 5.629 20.859 20.234 1 94.69 244 PRO B CA 1
ATOM 4900 C C . PRO B 1 244 ? 4.223 20.281 20.172 1 94.69 244 PRO B C 1
ATOM 4902 O O . PRO B 1 244 ? 3.312 20.906 19.625 1 94.69 244 PRO B O 1
ATOM 4905 N N . ALA B 1 245 ? 4.113 19.109 20.75 1 89 245 ALA B N 1
ATOM 4906 C CA . ALA B 1 245 ? 2.809 18.453 20.781 1 89 245 ALA B CA 1
ATOM 4907 C C . ALA B 1 245 ? 1.792 19.281 21.562 1 89 245 ALA B C 1
ATOM 4909 O O . ALA B 1 245 ? 2.156 20.016 22.469 1 89 245 ALA B O 1
ATOM 4910 N N . GLY B 1 246 ? 0.534 19.188 21.094 1 85.88 246 GLY B N 1
ATOM 4911 C CA . GLY B 1 246 ? -0.583 19.625 21.906 1 85.88 246 GLY B CA 1
ATOM 4912 C C . GLY B 1 246 ? -1.188 18.516 22.734 1 85.88 246 GLY B C 1
ATOM 4913 O O . GLY B 1 246 ? -0.465 17.688 23.312 1 85.88 246 GLY B O 1
ATOM 4914 N N . ASP B 1 247 ? -2.514 18.609 22.766 1 86 247 ASP B N 1
ATOM 4915 C CA . ASP B 1 247 ? -3.172 17.484 23.438 1 86 247 ASP B CA 1
ATOM 4916 C C . ASP B 1 247 ? -2.947 16.188 22.672 1 86 247 ASP B C 1
ATOM 4918 O O . ASP B 1 247 ? -3 15.094 23.25 1 86 247 ASP B O 1
ATOM 4922 N N . THR B 1 248 ? -2.756 16.359 21.406 1 90.94 248 THR B N 1
ATOM 4923 C CA . THR B 1 248 ? -2.352 15.281 20.5 1 90.94 248 THR B CA 1
ATOM 4924 C C . THR B 1 248 ? -1.019 15.609 19.828 1 90.94 248 THR B C 1
ATOM 4926 O O . THR B 1 248 ? -0.507 16.719 19.969 1 90.94 248 THR B O 1
ATOM 4929 N N . PRO B 1 249 ? -0.458 14.68 19.172 1 90.94 249 PRO B N 1
ATOM 4930 C CA . PRO B 1 249 ? 0.895 14.891 18.656 1 90.94 249 PRO B CA 1
ATOM 4931 C C . PRO B 1 249 ? 0.948 15.961 17.562 1 90.94 249 PRO B C 1
ATOM 4933 O O . PRO B 1 249 ? 2.002 16.562 17.344 1 90.94 249 PRO B O 1
ATOM 4936 N N . SER B 1 250 ? -0.134 16.219 16.953 1 91.75 250 SER B N 1
ATOM 4937 C CA . SER B 1 250 ? -0.124 17.156 15.836 1 91.75 250 SER B CA 1
ATOM 4938 C C . SER B 1 250 ? -0.845 18.453 16.188 1 91.75 250 SER B C 1
ATOM 4940 O O . SER B 1 250 ? -1.573 18.516 17.188 1 91.75 250 SER B O 1
ATOM 4942 N N . SER B 1 251 ? -0.559 19.5 15.406 1 91.81 251 SER B N 1
ATOM 4943 C CA . SER B 1 251 ? -1.211 20.797 15.562 1 91.81 251 SER B CA 1
ATOM 4944 C C . SER B 1 251 ? -1.234 21.562 14.242 1 91.81 251 SER B C 1
ATOM 4946 O O . SER B 1 251 ? -0.384 21.344 13.383 1 91.81 251 SER B O 1
ATOM 4948 N N . CYS B 1 252 ? -2.172 22.438 14.148 1 94.12 252 CYS B N 1
ATOM 4949 C CA . CYS B 1 252 ? -2.324 23.266 12.953 1 94.12 252 CYS B CA 1
ATOM 4950 C C . CYS B 1 252 ? -1.105 24.156 12.75 1 94.12 252 CYS B C 1
ATOM 4952 O O . CYS B 1 252 ? -0.775 24.5 11.617 1 94.12 252 CYS B O 1
ATOM 4954 N N . ARG B 1 253 ? -0.36 24.469 13.805 1 93.69 253 ARG B N 1
ATOM 4955 C CA . ARG B 1 253 ? 0.765 25.406 13.766 1 93.69 253 ARG B CA 1
ATOM 4956 C C . ARG B 1 253 ? 1.835 24.922 12.789 1 93.69 253 ARG B C 1
ATOM 4958 O O . ARG B 1 253 ? 2.492 25.734 12.133 1 93.69 253 ARG B O 1
ATOM 4965 N N . LEU B 1 254 ? 1.961 23.656 12.727 1 97.12 254 LEU B N 1
ATOM 4966 C CA . LEU B 1 254 ? 2.936 23.109 11.789 1 97.12 254 LEU B CA 1
ATOM 4967 C C . LEU B 1 254 ? 2.637 23.562 10.367 1 97.12 254 LEU B C 1
ATOM 4969 O O . LEU B 1 254 ? 3.535 24.016 9.656 1 97.12 254 LEU B O 1
ATOM 4973 N N . PHE B 1 255 ? 1.419 23.5 10.016 1 98.06 255 PHE B N 1
ATOM 4974 C CA . PHE B 1 255 ? 1.034 23.797 8.641 1 98.06 255 PHE B CA 1
ATOM 4975 C C . PHE B 1 255 ? 0.983 25.312 8.406 1 98.06 255 PHE B C 1
ATOM 4977 O O . PHE B 1 255 ? 1.288 25.781 7.312 1 98.06 255 PHE B O 1
ATOM 4984 N N . ASP B 1 256 ? 0.635 26.062 9.484 1 96.81 256 ASP B N 1
ATOM 4985 C CA . ASP B 1 256 ? 0.781 27.516 9.422 1 96.81 256 ASP B CA 1
ATOM 4986 C C . ASP B 1 256 ? 2.234 27.906 9.164 1 96.81 256 ASP B C 1
ATOM 4988 O O . ASP B 1 256 ? 2.51 28.812 8.367 1 96.81 256 ASP B O 1
ATOM 4992 N N . ALA B 1 257 ? 3.113 27.25 9.844 1 98.25 257 ALA B N 1
ATOM 4993 C CA . ALA B 1 257 ? 4.535 27.531 9.68 1 98.25 257 ALA B CA 1
ATOM 4994 C C . ALA B 1 257 ? 5.008 27.172 8.273 1 98.25 257 ALA B C 1
ATOM 4996 O O . ALA B 1 257 ? 5.77 27.938 7.664 1 98.25 257 ALA B O 1
ATOM 4997 N N . ILE B 1 258 ? 4.559 26.047 7.766 1 98.62 258 ILE B N 1
ATOM 4998 C CA . ILE B 1 258 ? 4.977 25.594 6.445 1 98.62 258 ILE B CA 1
ATOM 4999 C C . ILE B 1 258 ? 4.562 26.609 5.387 1 98.62 258 ILE B C 1
ATOM 5001 O O . ILE B 1 258 ? 5.387 27.047 4.582 1 98.62 258 ILE B O 1
ATOM 5005 N N . VAL B 1 259 ? 3.34 27.094 5.434 1 98.06 259 VAL B N 1
ATOM 5006 C CA . VAL B 1 259 ? 2.871 28 4.391 1 98.06 259 VAL B CA 1
ATOM 5007 C C . VAL B 1 259 ? 3.441 29.391 4.633 1 98.06 259 VAL B C 1
ATOM 5009 O O . VAL B 1 259 ? 3.348 30.266 3.764 1 98.06 259 VAL B O 1
ATOM 5012 N N . SER B 1 260 ? 4.004 29.641 5.82 1 98.12 260 SER B N 1
ATOM 5013 C CA . SER B 1 260 ? 4.664 30.906 6.141 1 98.12 260 SER B CA 1
ATOM 5014 C C . SER B 1 260 ? 6.164 30.828 5.879 1 98.12 260 SER B C 1
ATOM 5016 O O . SER B 1 260 ? 6.895 31.781 6.145 1 98.12 260 SER B O 1
ATOM 5018 N N . HIS B 1 261 ? 6.637 29.703 5.418 1 98.44 261 HIS B N 1
ATOM 5019 C CA . HIS B 1 261 ? 8.023 29.453 5.059 1 98.44 261 HIS B CA 1
ATOM 5020 C C . HIS B 1 261 ? 8.938 29.578 6.27 1 98.44 261 HIS B C 1
ATOM 5022 O O . HIS B 1 261 ? 10.055 30.094 6.164 1 98.44 261 HIS B O 1
ATOM 5028 N N . CYS B 1 262 ? 8.453 29.266 7.383 1 98.75 262 CYS B N 1
ATOM 5029 C CA . CYS B 1 262 ? 9.234 29.156 8.602 1 98.75 262 CYS B CA 1
ATOM 5030 C C . CYS B 1 262 ? 9.641 27.703 8.875 1 98.75 262 CYS B C 1
ATOM 5032 O O . CYS B 1 262 ? 8.781 26.844 9.055 1 98.75 262 CYS B O 1
ATOM 5034 N N . VAL B 1 263 ? 10.906 27.344 8.922 1 98.88 263 VAL B N 1
ATOM 5035 C CA . VAL B 1 263 ? 11.398 25.969 9.031 1 98.88 263 VAL B CA 1
ATOM 5036 C C . VAL B 1 263 ? 10.906 25.344 10.336 1 98.88 263 VAL B C 1
ATOM 5038 O O . VAL B 1 263 ? 11.195 25.844 11.422 1 98.88 263 VAL B O 1
ATOM 5041 N N . PRO B 1 264 ? 10.195 24.266 10.281 1 98.75 264 PRO B N 1
ATOM 5042 C CA . PRO B 1 264 ? 9.602 23.672 11.477 1 98.75 264 PRO B CA 1
ATOM 5043 C C . PRO B 1 264 ? 10.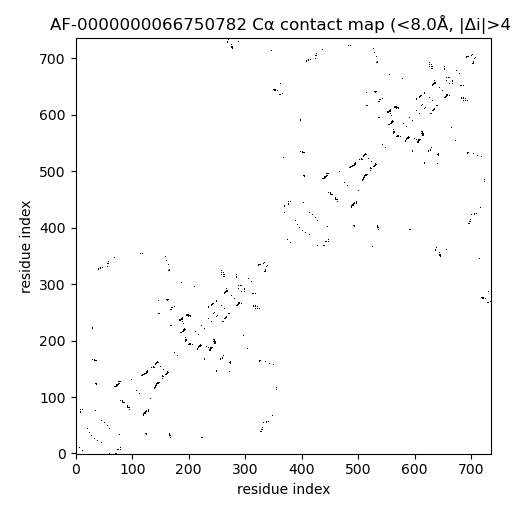633 22.969 12.352 1 98.75 264 PRO B C 1
ATOM 5045 O O . PRO B 1 264 ? 11.547 22.328 11.836 1 98.75 264 PRO B O 1
ATOM 5048 N N . VAL B 1 265 ? 10.523 23.188 13.57 1 98.69 265 VAL B N 1
ATOM 5049 C CA . VAL B 1 265 ? 11.195 22.406 14.602 1 98.69 265 VAL B CA 1
ATOM 5050 C C . VAL B 1 265 ? 10.172 21.547 15.352 1 98.69 265 VAL B C 1
ATOM 5052 O O . VAL B 1 265 ? 9.445 22.047 16.203 1 98.69 265 VAL B O 1
ATOM 5055 N N . ILE B 1 266 ? 10.117 20.312 15.016 1 97.62 266 ILE B N 1
ATOM 5056 C CA . ILE B 1 266 ? 9.062 19.422 15.5 1 97.62 266 ILE B CA 1
ATOM 5057 C C . ILE B 1 266 ? 9.555 18.656 16.734 1 97.62 266 ILE B C 1
ATOM 5059 O O . ILE B 1 266 ? 10.578 17.969 16.672 1 97.62 266 ILE B O 1
ATOM 5063 N N . VAL B 1 267 ? 8.82 18.859 17.797 1 95.81 267 VAL B N 1
ATOM 5064 C CA . VAL B 1 267 ? 9.133 18.156 19.047 1 95.81 267 VAL B CA 1
ATOM 5065 C C . VAL B 1 267 ? 8.031 17.156 19.359 1 95.81 267 VAL B C 1
ATOM 5067 O O . VAL B 1 267 ? 7.059 17.484 20.047 1 95.81 267 VAL B O 1
ATOM 5070 N N . SER B 1 268 ? 8.141 15.984 18.891 1 89.31 268 SER B N 1
ATOM 5071 C CA . SER B 1 268 ? 7.203 14.891 19.094 1 89.31 268 SER B CA 1
ATOM 5072 C C . SER B 1 268 ? 7.828 13.547 18.719 1 89.31 268 SER B C 1
ATOM 5074 O O . SER B 1 268 ? 8.477 13.43 17.672 1 89.31 268 SER B O 1
ATOM 5076 N N . SER B 1 269 ? 7.578 12.578 19.531 1 82.5 269 SER B N 1
ATOM 5077 C CA . SER B 1 269 ? 8.117 11.258 19.234 1 82.5 269 SER B CA 1
ATOM 5078 C C . SER B 1 269 ? 7.098 10.391 18.5 1 82.5 269 SER B C 1
ATOM 5080 O O . SER B 1 269 ? 7.453 9.367 17.906 1 82.5 269 SER B O 1
ATOM 5082 N N . ARG B 1 270 ? 5.844 10.828 18.453 1 87.94 270 ARG B N 1
ATOM 5083 C CA . ARG B 1 270 ? 4.82 9.922 17.938 1 87.94 270 ARG B CA 1
ATOM 5084 C C . ARG B 1 270 ? 4.004 10.594 16.844 1 87.94 270 ARG B C 1
ATOM 5086 O O . ARG B 1 270 ? 2.914 10.133 16.5 1 87.94 270 ARG B O 1
ATOM 5093 N N . ILE B 1 271 ? 4.516 11.656 16.375 1 93 271 ILE B N 1
ATOM 5094 C CA . ILE B 1 271 ? 3.775 12.367 15.328 1 93 271 ILE B CA 1
ATOM 5095 C C . ILE B 1 271 ? 3.846 11.586 14.023 1 93 271 ILE B C 1
ATOM 5097 O O . ILE B 1 271 ? 4.883 11.008 13.688 1 93 271 ILE B O 1
ATOM 5101 N N . GLU B 1 272 ? 2.732 11.43 13.375 1 95.44 272 GLU B N 1
ATOM 5102 C CA . GLU B 1 272 ? 2.67 10.992 11.984 1 95.44 272 GLU B CA 1
ATOM 5103 C C . GLU B 1 272 ? 2.285 12.141 11.062 1 95.44 272 GLU B C 1
ATOM 5105 O O . GLU B 1 272 ? 1.417 12.945 11.398 1 95.44 272 GLU B O 1
ATOM 5110 N N . LEU B 1 273 ? 2.979 12.281 9.93 1 97.44 273 LEU B N 1
ATOM 5111 C CA . LEU B 1 273 ? 2.9 13.492 9.117 1 97.44 273 LEU B CA 1
ATOM 5112 C C . LEU B 1 273 ? 2.188 13.211 7.797 1 97.44 273 LEU B C 1
ATOM 5114 O O . LEU B 1 273 ? 2.33 12.125 7.23 1 97.44 273 LEU B O 1
ATOM 5118 N N . PRO B 1 274 ? 1.474 14.148 7.289 1 98.38 274 PRO B N 1
ATOM 5119 C CA . PRO B 1 274 ? 0.776 13.977 6.016 1 98.38 274 PRO B CA 1
ATOM 5120 C C . PRO B 1 274 ? 1.734 13.812 4.836 1 98.38 274 PRO B C 1
ATOM 5122 O O . PRO B 1 274 ? 2.791 14.445 4.801 1 98.38 274 PRO B O 1
ATOM 5125 N N . PHE B 1 275 ? 1.437 12.992 3.891 1 98.44 275 PHE B N 1
ATOM 5126 C CA . PHE B 1 275 ? 2.066 12.852 2.582 1 98.44 275 PHE B CA 1
ATOM 5127 C C . PHE B 1 275 ? 3.518 12.406 2.725 1 98.44 275 PHE B C 1
ATOM 5129 O O . PHE B 1 275 ? 4.355 12.734 1.88 1 98.44 275 PHE B O 1
ATOM 5136 N N . GLU B 1 276 ? 3.799 11.727 3.801 1 97.69 276 GLU B N 1
ATOM 5137 C CA . GLU B 1 276 ? 5.195 11.414 4.094 1 97.69 276 GLU B CA 1
ATOM 5138 C C . GLU B 1 276 ? 5.723 10.32 3.17 1 97.69 276 GLU B C 1
ATOM 5140 O O . GLU B 1 276 ? 6.934 10.094 3.102 1 97.69 276 GLU B O 1
ATOM 5145 N N . ASP B 1 277 ? 4.828 9.625 2.453 1 97.56 277 ASP B N 1
ATOM 5146 C CA . ASP B 1 277 ? 5.301 8.68 1.451 1 97.56 277 ASP B CA 1
ATOM 5147 C C . ASP B 1 277 ? 5.844 9.406 0.222 1 97.56 277 ASP B C 1
ATOM 5149 O O . ASP B 1 277 ? 6.535 8.805 -0.604 1 97.56 277 ASP B O 1
ATOM 5153 N N . GLU B 1 278 ? 5.605 10.711 0.116 1 97.44 278 GLU B N 1
ATOM 5154 C CA . GLU B 1 278 ? 6.055 11.477 -1.043 1 97.44 278 GLU B CA 1
ATOM 5155 C C . GLU B 1 278 ? 6.977 12.625 -0.626 1 97.44 278 GLU B C 1
ATOM 5157 O O . GLU B 1 278 ? 7.797 13.086 -1.421 1 97.44 278 GLU B O 1
ATOM 5162 N N . ILE B 1 279 ? 6.785 13.047 0.594 1 98.25 279 ILE B N 1
ATOM 5163 C CA . ILE B 1 279 ? 7.527 14.211 1.067 1 98.25 279 ILE B CA 1
ATOM 5164 C C . ILE B 1 279 ? 8.414 13.812 2.244 1 98.25 279 ILE B C 1
ATOM 5166 O O . ILE B 1 279 ? 7.934 13.273 3.238 1 98.25 279 ILE B O 1
ATOM 5170 N N . ASP B 1 280 ? 9.664 14.055 2.119 1 97.75 280 ASP B N 1
ATOM 5171 C CA . ASP B 1 280 ? 10.625 13.812 3.191 1 97.75 280 ASP B CA 1
ATOM 5172 C C . ASP B 1 280 ? 10.758 15.047 4.09 1 97.75 280 ASP B C 1
ATOM 5174 O O . ASP B 1 280 ? 11.461 15.992 3.746 1 97.75 280 ASP B O 1
ATOM 5178 N N . TYR B 1 281 ? 10.18 15.031 5.234 1 98.38 281 TYR B N 1
ATOM 5179 C CA . TYR B 1 281 ? 10.133 16.188 6.129 1 98.38 281 TYR B CA 1
ATOM 5180 C C . TYR B 1 281 ? 11.516 16.5 6.684 1 98.38 281 TYR B C 1
ATOM 5182 O O . TYR B 1 281 ? 11.766 17.609 7.16 1 98.38 281 TYR B O 1
ATOM 5190 N N . SER B 1 282 ? 12.406 15.555 6.637 1 97.44 282 SER B N 1
ATOM 5191 C CA . SER B 1 282 ? 13.75 15.781 7.164 1 97.44 282 SER B CA 1
ATOM 5192 C C . SER B 1 282 ? 14.523 16.766 6.289 1 97.44 282 SER B C 1
ATOM 5194 O O . SER B 1 282 ? 15.57 17.266 6.695 1 97.44 282 SER B O 1
ATOM 5196 N N . GLU B 1 283 ? 13.953 17 5.148 1 97.94 283 GLU B N 1
ATOM 5197 C CA . GLU B 1 283 ? 14.641 17.906 4.215 1 97.94 283 GLU B CA 1
ATOM 5198 C C . GLU B 1 283 ? 14.305 19.359 4.508 1 97.94 283 GLU B C 1
ATOM 5200 O O . GLU B 1 283 ? 14.977 20.266 4.004 1 97.94 283 GLU B O 1
ATOM 5205 N N . PHE B 1 284 ? 13.25 19.578 5.332 1 98.56 284 PHE B N 1
ATOM 5206 C CA . PHE B 1 284 ? 12.883 20.969 5.551 1 98.56 284 PHE B CA 1
ATOM 5207 C C . PHE B 1 284 ? 12.398 21.188 6.98 1 98.56 284 PHE B C 1
ATOM 5209 O O . PHE B 1 284 ? 11.703 22.156 7.266 1 98.56 284 PHE B O 1
ATOM 5216 N N . SER B 1 285 ? 12.672 20.297 7.867 1 98.5 285 SER B N 1
ATOM 5217 C CA . SER B 1 285 ? 12.32 20.375 9.281 1 98.5 285 SER B CA 1
ATOM 5218 C C . SER B 1 285 ? 13.406 19.75 10.156 1 98.5 285 SER B C 1
ATOM 5220 O O . SER B 1 285 ? 14.25 19 9.664 1 98.5 285 SER B O 1
ATOM 5222 N N . LEU B 1 286 ? 13.43 20.141 11.352 1 98.19 286 LEU B N 1
ATOM 5223 C CA . LEU B 1 286 ? 14.266 19.516 12.367 1 98.19 286 LEU B CA 1
ATOM 5224 C C . LEU B 1 286 ? 13.414 18.766 13.391 1 98.19 286 LEU B C 1
ATOM 5226 O O . LEU B 1 286 ? 12.32 19.219 13.742 1 98.19 286 LEU B O 1
ATOM 5230 N N . PHE B 1 287 ? 13.922 17.641 13.812 1 97.31 287 PHE B N 1
ATOM 5231 C CA . PHE B 1 287 ? 13.172 16.797 14.727 1 97.31 287 PHE B CA 1
ATOM 5232 C C . PHE B 1 287 ? 13.914 16.625 16.047 1 97.31 287 PHE B C 1
ATOM 5234 O O . PHE B 1 287 ? 15.133 16.406 16.047 1 97.31 287 PHE B O 1
ATOM 5241 N N . PHE B 1 288 ? 13.219 16.781 17.125 1 96.44 288 PHE B N 1
ATOM 5242 C CA . PHE B 1 288 ? 13.734 16.547 18.469 1 96.44 288 PHE B CA 1
ATOM 5243 C C . PHE B 1 288 ? 12.789 15.648 19.25 1 96.44 288 PHE B C 1
ATOM 5245 O O . PHE B 1 288 ? 11.57 15.789 19.156 1 96.44 288 PHE B O 1
ATOM 5252 N N . SER B 1 289 ? 13.344 14.664 20.031 1 93.81 289 SER B N 1
ATOM 5253 C CA . SER B 1 289 ? 12.523 13.984 21.031 1 93.81 289 SER B CA 1
ATOM 5254 C C . SER B 1 289 ? 12.141 14.922 22.156 1 93.81 289 SER B C 1
ATOM 5256 O O . SER B 1 289 ? 12.734 15.992 22.312 1 93.81 289 SER B O 1
ATOM 5258 N N . VAL B 1 290 ? 11.141 14.5 22.828 1 92.94 290 VAL B N 1
ATOM 5259 C CA . VAL B 1 290 ? 10.742 15.273 24 1 92.94 290 VAL B CA 1
ATOM 5260 C C . VAL B 1 290 ? 11.922 15.391 24.969 1 92.94 290 VAL B C 1
ATOM 5262 O O . VAL B 1 290 ? 12.195 16.469 25.5 1 92.94 290 VAL B O 1
ATOM 5265 N N . GLU B 1 291 ? 12.688 14.344 25.125 1 94 291 GLU B N 1
ATOM 5266 C CA . GLU B 1 291 ? 13.844 14.312 26.031 1 94 291 GLU B CA 1
ATOM 5267 C C . GLU B 1 291 ? 14.922 15.289 25.562 1 94 291 GLU B C 1
ATOM 5269 O O . GLU B 1 291 ? 15.477 16.031 26.375 1 94 291 GLU B O 1
ATOM 5274 N N . GLU B 1 292 ? 15.195 15.312 24.312 1 95.44 292 GLU B N 1
ATOM 5275 C CA . GLU B 1 292 ? 16.203 16.219 23.766 1 95.44 292 GLU B CA 1
ATOM 5276 C C . GLU B 1 292 ? 15.781 17.672 23.953 1 95.44 292 GLU B C 1
ATOM 5278 O O . GLU B 1 292 ? 16.594 18.516 24.344 1 95.44 292 GLU B O 1
ATOM 5283 N N . ALA B 1 293 ? 14.531 17.953 23.672 1 96.06 293 ALA B N 1
ATOM 5284 C CA . ALA B 1 293 ? 14.031 19.328 23.672 1 96.06 293 ALA B CA 1
ATOM 5285 C C . ALA B 1 293 ? 14.023 19.906 25.078 1 96.06 293 ALA B C 1
ATOM 5287 O O . ALA B 1 293 ? 14.148 21.125 25.266 1 96.06 293 ALA B O 1
ATOM 5288 N N . LEU B 1 294 ? 13.945 19.016 26.047 1 95.62 294 LEU B N 1
ATOM 5289 C CA . LEU B 1 294 ? 13.82 19.484 27.422 1 95.62 294 LEU B CA 1
ATOM 5290 C C . LEU B 1 294 ? 15.195 19.578 28.078 1 95.62 294 LEU B C 1
ATOM 5292 O O . LEU B 1 294 ? 15.305 20.062 29.219 1 95.62 294 LEU B O 1
ATOM 5296 N N . ARG B 1 295 ? 16.234 19.125 27.406 1 95.31 295 ARG B N 1
ATOM 5297 C CA . ARG B 1 295 ? 17.578 19.375 27.906 1 95.31 295 ARG B CA 1
ATOM 5298 C C . ARG B 1 295 ? 17.938 20.859 27.812 1 95.31 295 ARG B C 1
ATOM 5300 O O . ARG B 1 295 ? 17.922 21.438 26.734 1 95.31 295 ARG B O 1
ATOM 5307 N N . PRO B 1 296 ? 18.266 21.422 28.906 1 94.56 296 PRO B N 1
ATOM 5308 C CA . PRO B 1 296 ? 18.531 22.875 28.906 1 94.56 296 PRO B CA 1
ATOM 5309 C C . PRO B 1 296 ? 19.531 23.281 27.844 1 94.56 296 PRO B C 1
ATOM 5311 O O . PRO B 1 296 ? 20.625 22.703 27.75 1 94.56 296 PRO B O 1
ATOM 5314 N N . ASP B 1 297 ? 19.203 24.141 27 1 94.44 297 ASP B N 1
ATOM 5315 C CA . ASP B 1 297 ? 20 24.859 26.016 1 94.44 297 ASP B CA 1
ATOM 5316 C C . ASP B 1 297 ? 20.328 23.969 24.812 1 94.44 297 ASP B C 1
ATOM 5318 O O . ASP B 1 297 ? 20.906 24.438 23.828 1 94.44 297 ASP B O 1
ATOM 5322 N N . TYR B 1 298 ? 19.938 22.75 24.922 1 97.25 298 TYR B N 1
ATOM 5323 C CA . TYR B 1 298 ? 20.312 21.828 23.844 1 97.25 298 TYR B CA 1
ATOM 5324 C C . TYR B 1 298 ? 19.656 22.219 22.531 1 97.25 298 TYR B C 1
ATOM 5326 O O . TYR B 1 298 ? 20.328 22.391 21.516 1 97.25 298 TYR B O 1
ATOM 5334 N N . LEU B 1 299 ? 18.359 22.344 22.562 1 97.38 299 LEU B N 1
ATOM 5335 C CA . LEU B 1 299 ? 17.594 22.672 21.359 1 97.38 299 LEU B CA 1
ATOM 5336 C C . LEU B 1 299 ? 18.078 23.969 20.75 1 97.38 299 LEU B C 1
ATOM 5338 O O . LEU B 1 299 ? 18.375 24.016 19.547 1 97.38 299 LEU B O 1
ATOM 5342 N N . LEU B 1 300 ? 18.266 25 21.531 1 97.38 300 LEU B N 1
ATOM 5343 C CA . LEU B 1 300 ? 18.688 26.297 21.047 1 97.38 300 LEU B CA 1
ATOM 5344 C C . LEU B 1 300 ? 20.109 26.234 20.484 1 97.38 300 LEU B C 1
ATOM 5346 O O . LEU B 1 300 ? 20.391 26.844 19.453 1 97.38 300 LEU B O 1
ATOM 5350 N N . ASN B 1 301 ? 20.953 25.469 21.219 1 97.62 301 ASN B N 1
ATOM 5351 C CA . ASN B 1 301 ? 22.328 25.312 20.734 1 97.62 301 ASN B CA 1
ATOM 5352 C C . ASN B 1 301 ? 22.375 24.609 19.375 1 97.62 301 ASN B C 1
ATOM 5354 O O . ASN B 1 301 ? 23.156 25 18.516 1 97.62 301 ASN B O 1
ATOM 5358 N N . GLU B 1 302 ? 21.578 23.594 19.25 1 98.12 302 GLU B N 1
ATOM 5359 C CA . GLU B 1 302 ? 21.5 22.906 17.969 1 98.12 302 GLU B CA 1
ATOM 5360 C C . GLU B 1 302 ? 21.047 23.844 16.859 1 98.12 302 GLU B C 1
ATOM 5362 O O . GLU B 1 302 ? 21.594 23.797 15.75 1 98.12 302 GLU B O 1
ATOM 5367 N N . LEU B 1 303 ? 20.078 24.703 17.094 1 98.56 303 LEU B N 1
ATOM 5368 C CA . LEU B 1 303 ? 19.547 25.625 16.078 1 98.56 303 LEU B CA 1
ATOM 5369 C C . LEU B 1 303 ? 20.578 26.672 15.703 1 98.56 303 LEU B C 1
ATOM 5371 O O . LEU B 1 303 ? 20.703 27.031 14.531 1 98.56 303 LEU B O 1
ATOM 5375 N N . ARG B 1 304 ? 21.328 27.156 16.703 1 97.88 304 ARG B N 1
ATOM 5376 C CA . ARG B 1 304 ? 22.344 28.172 16.469 1 97.88 304 ARG B CA 1
ATOM 5377 C C . ARG B 1 304 ? 23.484 27.625 15.617 1 97.88 304 ARG B C 1
ATOM 5379 O O . ARG B 1 304 ? 24.172 28.375 14.922 1 97.88 304 ARG B O 1
ATOM 5386 N N . GLN B 1 305 ? 23.594 26.344 15.625 1 97.5 305 GLN B N 1
ATOM 5387 C CA . GLN B 1 305 ? 24.703 25.719 14.922 1 97.5 305 GLN B CA 1
ATOM 5388 C C . GLN B 1 305 ? 24.328 25.391 13.477 1 97.5 305 GLN B C 1
ATOM 5390 O O . GLN B 1 305 ? 25.188 24.984 12.68 1 97.5 305 GLN B O 1
ATOM 5395 N N . VAL B 1 306 ? 23.109 25.562 13.102 1 98.25 306 VAL B N 1
ATOM 5396 C CA . VAL B 1 306 ? 22.703 25.297 11.727 1 98.25 306 VAL B CA 1
ATOM 5397 C C . VAL B 1 306 ? 23.328 26.344 10.797 1 98.25 306 VAL B C 1
ATOM 5399 O O . VAL B 1 306 ? 23.047 27.531 10.914 1 98.25 306 VAL B O 1
ATOM 5402 N N . PRO B 1 307 ? 24.156 25.891 9.883 1 98.12 307 PRO B N 1
ATOM 5403 C CA . PRO B 1 307 ? 24.766 26.859 8.961 1 98.12 307 PRO B CA 1
ATOM 5404 C C . PRO B 1 307 ? 23.734 27.531 8.047 1 98.12 307 PRO B C 1
ATOM 5406 O O . PRO B 1 307 ? 22.719 26.906 7.699 1 98.12 307 PRO B O 1
ATOM 5409 N N . LYS B 1 308 ? 24.062 28.734 7.668 1 98.06 308 LYS B N 1
ATOM 5410 C CA . LYS B 1 308 ? 23.203 29.5 6.773 1 98.06 308 LYS B CA 1
ATOM 5411 C C . LYS B 1 308 ? 22.859 28.719 5.516 1 98.06 308 LYS B C 1
ATOM 5413 O O . LYS B 1 308 ? 21.703 28.656 5.102 1 98.06 308 LYS B O 1
ATOM 5418 N N . ARG B 1 309 ? 23.844 28.047 4.973 1 97.94 309 ARG B N 1
ATOM 5419 C CA . ARG B 1 309 ? 23.625 27.297 3.74 1 97.94 309 ARG B CA 1
ATOM 5420 C C . ARG B 1 309 ? 22.594 26.188 3.945 1 97.94 309 ARG B C 1
ATOM 5422 O O . ARG B 1 309 ? 21.703 26 3.115 1 97.94 309 ARG B O 1
ATOM 5429 N N . LYS B 1 310 ? 22.734 25.453 5.023 1 98.38 310 LYS B N 1
ATOM 5430 C CA . LYS B 1 310 ? 21.797 24.375 5.336 1 98.38 310 LYS B CA 1
ATOM 5431 C C . LYS B 1 310 ? 20.391 24.922 5.547 1 98.38 310 LYS B C 1
ATOM 5433 O O . LYS B 1 310 ? 19.406 24.344 5.059 1 98.38 310 LYS B O 1
ATOM 5438 N N . TRP B 1 311 ? 20.281 25.984 6.258 1 98.75 311 TRP B N 1
ATOM 5439 C CA . TRP B 1 311 ? 18.969 26.594 6.492 1 98.75 311 TRP B CA 1
ATOM 5440 C C . TRP B 1 311 ? 18.328 27.016 5.176 1 98.75 311 TRP B C 1
ATOM 5442 O O . TRP B 1 311 ? 17.125 26.797 4.957 1 98.75 311 TRP B O 1
ATOM 5452 N N . VAL B 1 312 ? 19.125 27.625 4.297 1 98.62 312 VAL B N 1
ATOM 5453 C CA . VAL B 1 312 ? 18.609 28.109 3.018 1 98.62 312 VAL B CA 1
ATOM 5454 C C . VAL B 1 312 ? 18.094 26.922 2.191 1 98.62 312 VAL B C 1
ATOM 5456 O O . VAL B 1 312 ? 17.062 27.016 1.533 1 98.62 312 VAL B O 1
ATOM 5459 N N . ASP B 1 313 ? 18.812 25.828 2.283 1 98.38 313 ASP B N 1
ATOM 5460 C CA . ASP B 1 313 ? 18.359 24.609 1.598 1 98.38 313 ASP B CA 1
ATOM 5461 C C . ASP B 1 313 ? 17.016 24.125 2.145 1 98.38 313 ASP B C 1
ATOM 5463 O O . ASP B 1 313 ? 16.125 23.75 1.379 1 98.38 313 ASP B O 1
ATOM 5467 N N . MET B 1 314 ? 16.891 24.109 3.434 1 98.69 314 MET B N 1
ATOM 5468 C CA . MET B 1 314 ? 15.633 23.719 4.07 1 98.69 314 MET B CA 1
ATOM 5469 C C . MET B 1 314 ? 14.5 24.656 3.672 1 98.69 314 MET B C 1
ATOM 5471 O O . MET B 1 314 ? 13.398 24.203 3.344 1 98.69 314 MET B O 1
ATOM 5475 N N . TRP B 1 315 ? 14.844 25.922 3.695 1 98.62 315 TRP B N 1
ATOM 5476 C CA . TRP B 1 315 ? 13.883 26.953 3.338 1 98.62 315 TRP B CA 1
ATOM 5477 C C . TRP B 1 315 ? 13.422 26.797 1.893 1 98.62 315 TRP B C 1
ATOM 5479 O O . TRP B 1 315 ? 12.227 26.875 1.602 1 98.62 315 TRP B O 1
ATOM 5489 N N . LEU B 1 316 ? 14.336 26.562 1.009 1 98.12 316 LEU B N 1
ATOM 5490 C CA . LEU B 1 316 ? 14.016 26.375 -0.4 1 98.12 316 LEU B CA 1
ATOM 5491 C C . LEU B 1 316 ? 13.109 25.156 -0.588 1 98.12 316 LEU B C 1
ATOM 5493 O O . LEU B 1 316 ? 12.148 25.203 -1.356 1 98.12 316 LEU B O 1
ATOM 5497 N N . LYS B 1 317 ? 13.438 24.062 0.093 1 98.06 317 LYS B N 1
ATOM 5498 C CA . LYS B 1 317 ? 12.602 22.859 0.035 1 98.06 317 LYS B CA 1
ATOM 5499 C C . LYS B 1 317 ? 11.203 23.141 0.574 1 98.06 317 LYS B C 1
ATOM 5501 O O . LYS B 1 317 ? 10.203 22.734 -0.025 1 98.06 317 LYS B O 1
ATOM 5506 N N . LEU B 1 318 ? 11.203 23.844 1.652 1 98.19 318 LEU B N 1
ATOM 5507 C CA . LEU B 1 318 ? 9.938 24.219 2.283 1 98.19 318 LEU B CA 1
ATOM 5508 C C . LEU B 1 318 ? 9.078 25.047 1.333 1 98.19 318 LEU B C 1
ATOM 5510 O O . LEU B 1 318 ? 7.883 24.781 1.181 1 98.19 318 LEU B O 1
ATOM 5514 N N . LYS B 1 319 ? 9.625 26 0.7 1 97.31 319 LYS B N 1
ATOM 5515 C CA . LYS B 1 319 ? 8.93 26.844 -0.272 1 97.31 319 LYS B CA 1
ATOM 5516 C C . LYS B 1 319 ? 8.367 26 -1.417 1 97.31 319 LYS B C 1
ATOM 5518 O O . LYS B 1 319 ? 7.258 26.25 -1.892 1 97.31 319 LYS B O 1
ATOM 5523 N N . ASN B 1 320 ? 9.102 25.031 -1.773 1 96.94 320 ASN B N 1
ATOM 5524 C CA . ASN B 1 320 ? 8.719 24.203 -2.908 1 96.94 320 ASN B CA 1
ATOM 5525 C C . ASN B 1 320 ? 7.551 23.281 -2.566 1 96.94 320 ASN B C 1
ATOM 5527 O O . ASN B 1 320 ? 6.73 22.969 -3.43 1 96.94 320 ASN B O 1
ATOM 5531 N N . VAL B 1 321 ? 7.414 22.859 -1.319 1 97.81 321 VAL B N 1
ATOM 5532 C CA . VAL B 1 321 ? 6.414 21.844 -0.998 1 97.81 321 VAL B CA 1
ATOM 5533 C C . VAL B 1 321 ? 5.188 22.516 -0.373 1 97.81 321 VAL B C 1
ATOM 5535 O O . VAL B 1 321 ? 4.156 21.875 -0.18 1 97.81 321 VAL B O 1
ATOM 5538 N N . SER B 1 322 ? 5.242 23.828 -0.035 1 98.06 322 SER B N 1
ATOM 5539 C CA . SER B 1 322 ? 4.207 24.5 0.735 1 98.06 322 SER B CA 1
ATOM 5540 C C . SER B 1 322 ? 2.846 24.391 0.056 1 98.06 322 SER B C 1
ATOM 5542 O O . SER B 1 322 ? 1.82 24.266 0.727 1 98.06 322 SER B O 1
ATOM 5544 N N . HIS B 1 323 ? 2.797 24.406 -1.276 1 97.12 323 HIS B N 1
ATOM 5545 C CA . HIS B 1 323 ? 1.538 24.391 -2.012 1 97.12 323 HIS B CA 1
ATOM 5546 C C . HIS B 1 323 ? 0.787 23.078 -1.777 1 97.12 323 HIS B C 1
ATOM 5548 O O . HIS B 1 323 ? -0.435 23.016 -1.936 1 97.12 323 HIS B O 1
ATOM 5554 N N . HIS B 1 324 ? 1.496 21.969 -1.378 1 98.25 324 HIS B N 1
ATOM 5555 C CA . HIS B 1 324 ? 0.877 20.672 -1.13 1 98.25 324 HIS B CA 1
ATOM 5556 C C . HIS B 1 324 ? -0.007 20.703 0.112 1 98.25 324 HIS B C 1
ATOM 5558 O O . HIS B 1 324 ? -0.781 19.781 0.358 1 98.25 324 HIS B O 1
ATOM 5564 N N . TYR B 1 325 ? 0.049 21.859 0.896 1 98.38 325 TYR B N 1
ATOM 5565 C CA . TYR B 1 325 ? -0.682 21.938 2.156 1 98.38 325 TYR B CA 1
ATOM 5566 C C . TYR B 1 325 ? -1.779 23 2.08 1 98.38 325 TYR B C 1
ATOM 5568 O O . TYR B 1 325 ? -2.43 23.297 3.084 1 98.38 325 TYR B O 1
ATOM 5576 N N . GLU B 1 326 ? -2.014 23.516 0.879 1 97.19 326 GLU B N 1
ATOM 5577 C CA . GLU B 1 326 ? -3.02 24.547 0.672 1 97.19 326 GLU B CA 1
ATOM 5578 C C . GLU B 1 326 ? -4.348 23.953 0.223 1 97.19 326 GLU B C 1
ATOM 5580 O O . GLU B 1 326 ? -4.379 23.094 -0.668 1 97.19 326 GLU B O 1
ATOM 5585 N N . PHE B 1 327 ? -5.406 24.391 0.875 1 95.25 327 PHE B N 1
ATOM 5586 C CA . PHE B 1 327 ? -6.762 23.984 0.521 1 95.25 327 PHE B CA 1
ATOM 5587 C C . PHE B 1 327 ? -7.445 25.031 -0.332 1 95.25 327 PHE B C 1
ATOM 5589 O O . PHE B 1 327 ? -7.523 26.203 0.062 1 95.25 327 PHE B O 1
ATOM 5596 N N . GLN B 1 328 ? -7.832 24.578 -1.502 1 88.75 328 GLN B N 1
ATOM 5597 C CA . GLN B 1 328 ? -8.453 25.531 -2.424 1 88.75 328 GLN B CA 1
ATOM 5598 C C . GLN B 1 328 ? -9.586 24.875 -3.199 1 88.75 328 GLN B C 1
ATOM 5600 O O . GLN B 1 328 ? -9.672 23.641 -3.277 1 88.75 328 GLN B O 1
ATOM 5605 N N . TYR B 1 329 ? -10.523 25.672 -3.693 1 87.56 329 TYR B N 1
ATOM 5606 C CA . TYR B 1 329 ? -11.609 25.234 -4.57 1 87.56 329 TYR B CA 1
ATOM 5607 C C . TYR B 1 329 ? -11.68 26.109 -5.82 1 87.56 329 TYR B C 1
ATOM 5609 O O . TYR B 1 329 ? -11.758 27.344 -5.727 1 87.56 329 TYR B O 1
ATOM 5617 N N . PRO B 1 330 ? -11.688 25.562 -7.031 1 87.94 330 PRO B N 1
ATOM 5618 C CA . PRO B 1 330 ? -11.469 24.125 -7.301 1 87.94 330 PRO B CA 1
ATOM 5619 C C . PRO B 1 330 ? -10.055 23.672 -6.953 1 87.94 330 PRO B C 1
ATOM 5621 O O . PRO B 1 330 ? -9.141 24.5 -6.875 1 87.94 330 PRO B O 1
ATOM 5624 N N . PRO B 1 331 ? -9.922 22.391 -6.711 1 89.44 331 PRO B N 1
ATOM 5625 C CA . PRO B 1 331 ? -8.586 21.891 -6.383 1 89.44 331 PRO B CA 1
ATOM 5626 C C . PRO B 1 331 ? -7.578 22.125 -7.504 1 89.44 331 PRO B C 1
ATOM 5628 O O . PRO B 1 331 ? -7.949 22.156 -8.68 1 89.44 331 PRO B O 1
ATOM 5631 N N . ARG B 1 332 ? -6.395 22.359 -7.117 1 90.81 332 ARG B N 1
ATOM 5632 C CA . ARG B 1 332 ? -5.273 22.484 -8.039 1 90.81 332 ARG B CA 1
ATOM 5633 C C . ARG B 1 332 ? -4.352 21.281 -7.961 1 90.81 332 ARG B C 1
ATOM 5635 O O . ARG B 1 332 ? -4.312 20.578 -6.941 1 90.81 332 ARG B O 1
ATOM 5642 N N . LYS B 1 333 ? -3.672 21.125 -9.023 1 92.69 333 LYS B N 1
ATOM 5643 C CA . LYS B 1 333 ? -2.729 20.016 -9.062 1 92.69 333 LYS B CA 1
ATOM 5644 C C . LYS B 1 333 ? -1.74 20.094 -7.902 1 92.69 333 LYS B C 1
ATOM 5646 O O . LYS B 1 333 ? -1.092 21.125 -7.703 1 92.69 333 LYS B O 1
ATOM 5651 N N . GLY B 1 334 ? -1.775 19.078 -7.098 1 95.31 334 GLY B N 1
ATOM 5652 C CA . GLY B 1 334 ? -0.784 18.953 -6.039 1 95.31 334 GLY B CA 1
ATOM 5653 C C . GLY B 1 334 ? -1.183 19.672 -4.766 1 95.31 334 GLY B C 1
ATOM 5654 O O . GLY B 1 334 ? -0.446 19.656 -3.777 1 95.31 334 GLY B O 1
ATOM 5655 N N . ASP B 1 335 ? -2.312 20.312 -4.734 1 96.88 335 ASP B N 1
ATOM 5656 C CA . ASP B 1 335 ? -2.709 20.969 -3.486 1 96.88 335 ASP B CA 1
ATOM 5657 C C . ASP B 1 335 ? -3.137 19.938 -2.445 1 96.88 335 ASP B C 1
ATOM 5659 O O . ASP B 1 335 ? -3.018 18.734 -2.672 1 96.88 335 ASP B O 1
ATOM 5663 N N . ALA B 1 336 ? -3.566 20.375 -1.329 1 98.06 336 ALA B N 1
ATOM 5664 C CA . ALA B 1 336 ? -3.795 19.484 -0.191 1 98.06 336 ALA B CA 1
ATOM 5665 C C . ALA B 1 336 ? -4.867 18.438 -0.511 1 98.06 336 ALA B C 1
ATOM 5667 O O . ALA B 1 336 ? -4.691 17.25 -0.229 1 98.06 336 ALA B O 1
ATOM 5668 N N . VAL B 1 337 ? -5.98 18.875 -1.083 1 97 337 VAL B N 1
ATOM 5669 C CA . VAL B 1 337 ? -7.078 17.953 -1.369 1 97 337 VAL B CA 1
ATOM 5670 C C . VAL B 1 337 ? -6.629 16.906 -2.395 1 97 337 VAL B C 1
ATOM 5672 O O . VAL B 1 337 ? -6.906 15.719 -2.242 1 97 337 VAL B O 1
ATOM 5675 N N . ASN B 1 338 ? -5.941 17.391 -3.428 1 96.62 338 ASN B N 1
ATOM 5676 C CA . ASN B 1 338 ? -5.387 16.469 -4.414 1 96.62 338 ASN B CA 1
ATOM 5677 C C . ASN B 1 338 ? -4.441 15.453 -3.77 1 96.62 338 ASN B C 1
ATOM 5679 O O . ASN B 1 338 ? -4.496 14.266 -4.074 1 96.62 338 ASN B O 1
ATOM 5683 N N . MET B 1 339 ? -3.631 15.953 -2.928 1 98.25 339 MET B N 1
ATOM 5684 C CA . MET B 1 339 ? -2.676 15.07 -2.254 1 98.25 339 MET B CA 1
ATOM 5685 C C . MET B 1 339 ? -3.396 14.055 -1.379 1 98.25 339 MET B C 1
ATOM 5687 O O . MET B 1 339 ? -3.006 12.891 -1.325 1 98.25 339 MET B O 1
ATOM 5691 N N . ILE B 1 340 ? -4.426 14.438 -0.718 1 98.62 340 ILE B N 1
ATOM 5692 C CA . ILE B 1 340 ? -5.195 13.531 0.126 1 98.62 340 ILE B CA 1
ATOM 5693 C C . ILE B 1 340 ? -5.789 12.414 -0.727 1 98.62 340 ILE B C 1
ATOM 5695 O O . ILE B 1 340 ? -5.68 11.234 -0.38 1 98.62 340 ILE B O 1
ATOM 5699 N N . TRP B 1 341 ? -6.383 12.789 -1.851 1 98.06 341 TRP B N 1
ATOM 5700 C CA . TRP B 1 341 ? -6.969 11.789 -2.734 1 98.06 341 TRP B CA 1
ATOM 5701 C C . TRP B 1 341 ? -5.891 10.867 -3.297 1 98.06 341 TRP B C 1
ATOM 5703 O O . TRP B 1 341 ? -6.129 9.664 -3.482 1 98.06 341 TRP B O 1
ATOM 5713 N N . ARG B 1 342 ? -4.742 11.398 -3.566 1 97.62 342 ARG B N 1
ATOM 5714 C CA . ARG B 1 342 ? -3.641 10.555 -4.031 1 97.62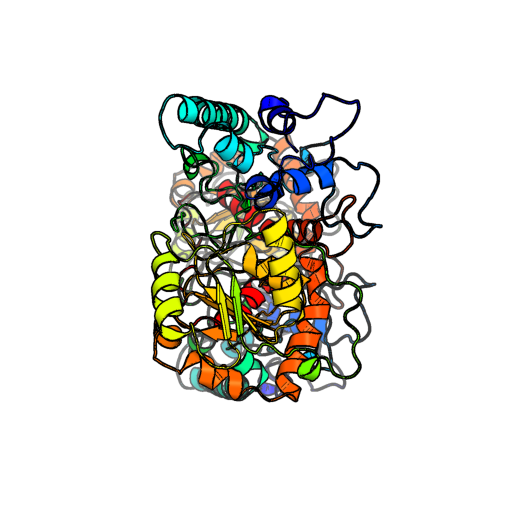 342 ARG B CA 1
ATOM 5715 C C . ARG B 1 342 ? -3.234 9.547 -2.967 1 97.62 342 ARG B C 1
ATOM 5717 O O . ARG B 1 342 ? -2.949 8.383 -3.281 1 97.62 342 ARG B O 1
ATOM 5724 N N . GLN B 1 343 ? -3.223 10.016 -1.708 1 98.56 343 GLN B N 1
ATOM 5725 C CA . GLN B 1 343 ? -2.945 9.094 -0.609 1 98.56 343 GLN B CA 1
ATOM 5726 C C . GLN B 1 343 ? -3.992 7.988 -0.539 1 98.56 343 GLN B C 1
ATOM 5728 O O . GLN B 1 343 ? -3.662 6.828 -0.272 1 98.56 343 GLN B O 1
ATOM 5733 N N . VAL B 1 344 ? -5.234 8.336 -0.753 1 98.62 344 VAL B N 1
ATOM 5734 C CA . VAL B 1 344 ? -6.301 7.336 -0.781 1 98.62 344 VAL B CA 1
ATOM 5735 C C . VAL B 1 344 ? -6.055 6.348 -1.919 1 98.62 344 VAL B C 1
ATOM 5737 O O . VAL B 1 344 ? -6.164 5.133 -1.729 1 98.62 344 VAL B O 1
ATOM 5740 N N . ARG B 1 345 ? -5.707 6.887 -3.08 1 97.88 345 ARG B N 1
ATOM 5741 C CA . ARG B 1 345 ? -5.426 6.035 -4.234 1 97.88 345 ARG B CA 1
ATOM 5742 C C . ARG B 1 345 ? -4.324 5.035 -3.918 1 97.88 345 ARG B C 1
ATOM 5744 O O . ARG B 1 345 ? -4.387 3.877 -4.34 1 97.88 345 ARG B O 1
ATOM 5751 N N . HIS B 1 346 ? -3.344 5.449 -3.143 1 97.69 346 HIS B N 1
ATOM 5752 C CA . HIS B 1 346 ? -2.221 4.59 -2.783 1 97.69 346 HIS B CA 1
ATOM 5753 C C . HIS B 1 346 ? -2.674 3.436 -1.896 1 97.69 346 HIS B C 1
ATOM 5755 O O . HIS B 1 346 ? -1.95 2.449 -1.737 1 97.69 346 HIS B O 1
ATOM 5761 N N . LYS B 1 347 ? -3.867 3.559 -1.303 1 97.81 347 LYS B N 1
ATOM 5762 C CA . LYS B 1 347 ? -4.359 2.518 -0.405 1 97.81 347 LYS B CA 1
ATOM 5763 C C . LYS B 1 347 ? -5.188 1.482 -1.162 1 97.81 347 LYS B C 1
ATOM 5765 O O . LYS B 1 347 ? -5.445 0.391 -0.651 1 97.81 347 LYS B O 1
ATOM 5770 N N . ILE B 1 348 ? -5.602 1.8 -2.389 1 97.75 348 ILE B N 1
ATOM 5771 C CA . ILE B 1 348 ? -6.625 1.038 -3.098 1 97.75 348 ILE B CA 1
ATOM 5772 C C . ILE B 1 348 ? -6.105 -0.366 -3.398 1 97.75 348 ILE B C 1
ATOM 5774 O O . ILE B 1 348 ? -6.828 -1.351 -3.232 1 97.75 348 ILE B O 1
ATOM 5778 N N . PRO B 1 349 ? -4.816 -0.533 -3.77 1 97.31 349 PRO B N 1
ATOM 5779 C CA . PRO B 1 349 ? -4.359 -1.897 -4.039 1 97.31 349 PRO B CA 1
ATOM 5780 C C . PRO B 1 349 ? -4.453 -2.805 -2.816 1 97.31 349 PRO B C 1
ATOM 5782 O O . PRO B 1 349 ? -4.91 -3.945 -2.922 1 97.31 349 PRO B O 1
ATOM 5785 N N . ALA B 1 350 ? -4.074 -2.303 -1.684 1 96.25 350 ALA B N 1
ATOM 5786 C CA . ALA B 1 350 ? -4.156 -3.1 -0.463 1 96.25 350 ALA B CA 1
ATOM 5787 C C . ALA B 1 350 ? -5.609 -3.383 -0.089 1 96.25 350 ALA B C 1
ATOM 5789 O O . ALA B 1 350 ? -5.93 -4.469 0.397 1 96.25 350 ALA B O 1
ATOM 5790 N N . VAL B 1 351 ? -6.457 -2.404 -0.332 1 97.06 351 VAL B N 1
ATOM 5791 C CA . VAL B 1 351 ? -7.883 -2.557 -0.077 1 97.06 351 VAL B CA 1
ATOM 5792 C C . VAL B 1 351 ? -8.445 -3.674 -0.952 1 97.06 351 VAL B C 1
ATOM 5794 O O . VAL B 1 351 ? -9.102 -4.594 -0.451 1 97.06 351 VAL B O 1
ATOM 5797 N N . ASN B 1 352 ? -8.148 -3.604 -2.205 1 97.56 352 ASN B N 1
ATOM 5798 C CA . ASN B 1 352 ? -8.633 -4.613 -3.143 1 97.56 352 ASN B CA 1
ATOM 5799 C C . ASN B 1 352 ? -8.109 -6 -2.791 1 97.56 352 ASN B C 1
ATOM 5801 O O . ASN B 1 352 ? -8.852 -6.984 -2.859 1 97.56 352 ASN B O 1
ATOM 5805 N N . LEU B 1 353 ? -6.852 -6.039 -2.447 1 97.12 353 LEU B N 1
ATOM 5806 C CA . LEU B 1 353 ? -6.262 -7.316 -2.055 1 97.12 353 LEU B CA 1
ATOM 5807 C C . LEU B 1 353 ? -7.027 -7.93 -0.888 1 97.12 353 LEU B C 1
ATOM 5809 O O . LEU B 1 353 ? -7.375 -9.117 -0.923 1 97.12 353 LEU B O 1
ATOM 5813 N N . ALA B 1 354 ? -7.293 -7.137 0.101 1 95.56 354 ALA B N 1
ATOM 5814 C CA . ALA B 1 354 ? -8.008 -7.621 1.277 1 95.56 354 ALA B CA 1
ATOM 5815 C C . ALA B 1 354 ? -9.406 -8.117 0.905 1 95.56 354 ALA B C 1
ATOM 5817 O O . ALA B 1 354 ? -9.844 -9.164 1.377 1 95.56 354 ALA B O 1
ATOM 5818 N N . ILE B 1 355 ? -10.047 -7.363 0.058 1 96.31 355 ILE B N 1
ATOM 5819 C CA . ILE B 1 355 ? -11.406 -7.707 -0.362 1 96.31 355 ILE B CA 1
ATOM 5820 C C . ILE B 1 355 ? -11.383 -9.023 -1.131 1 96.31 355 ILE B C 1
ATOM 5822 O O . ILE B 1 355 ? -12.172 -9.93 -0.841 1 96.31 355 ILE B O 1
ATOM 5826 N N . HIS B 1 356 ? -10.508 -9.18 -2.076 1 97 356 HIS B N 1
ATOM 5827 C CA . HIS B 1 356 ? -10.438 -10.383 -2.896 1 97 356 HIS B CA 1
ATOM 5828 C C . HIS B 1 356 ? -10.039 -11.594 -2.062 1 97 356 HIS B C 1
ATOM 5830 O O . HIS B 1 356 ? -10.625 -12.672 -2.203 1 97 356 HIS B O 1
ATOM 5836 N N . ARG B 1 357 ? -9.062 -11.422 -1.18 1 95.56 357 ARG B N 1
ATOM 5837 C CA . ARG B 1 357 ? -8.648 -12.508 -0.302 1 95.56 357 ARG B CA 1
ATOM 5838 C C . ARG B 1 357 ? -9.805 -12.984 0.571 1 95.56 357 ARG B C 1
ATOM 5840 O O . ARG B 1 357 ? -10.023 -14.188 0.724 1 95.56 357 ARG B O 1
ATOM 5847 N N . ASN B 1 358 ? -10.562 -12.023 1.07 1 92.88 358 ASN B N 1
ATOM 5848 C CA . ASN B 1 358 ? -11.68 -12.352 1.957 1 92.88 358 ASN B CA 1
ATOM 5849 C C . ASN B 1 358 ? -12.734 -13.195 1.244 1 92.88 358 ASN B C 1
ATOM 5851 O O . ASN B 1 358 ? -13.438 -13.977 1.877 1 92.88 358 ASN B O 1
ATOM 5855 N N . ARG B 1 359 ? -12.82 -13.062 -0.027 1 93.75 359 ARG B N 1
ATOM 5856 C CA . ARG B 1 359 ? -13.828 -13.766 -0.81 1 93.75 359 ARG B CA 1
ATOM 5857 C C . ARG B 1 359 ? -13.469 -15.234 -0.981 1 93.75 359 ARG B C 1
ATOM 5859 O O . ARG B 1 359 ? -14.344 -16.078 -1.19 1 93.75 359 ARG B O 1
ATOM 5866 N N . ARG B 1 360 ? -12.195 -15.547 -0.836 1 94.31 360 ARG B N 1
ATOM 5867 C CA . ARG B 1 360 ? -11.828 -16.922 -1.177 1 94.31 360 ARG B CA 1
ATOM 5868 C C . ARG B 1 360 ? -11.289 -17.656 0.041 1 94.31 360 ARG B C 1
ATOM 5870 O O . ARG B 1 360 ? -11.258 -18.891 0.062 1 94.31 360 ARG B O 1
ATOM 5877 N N . LEU B 1 361 ? -10.805 -16.906 1.028 1 91.5 361 LEU B N 1
ATOM 5878 C CA . LEU B 1 361 ? -10.203 -17.562 2.186 1 91.5 361 LEU B CA 1
ATOM 5879 C C . LEU B 1 361 ? -11.234 -18.422 2.914 1 91.5 361 LEU B C 1
ATOM 5881 O O . LEU B 1 361 ? -12.375 -17.984 3.125 1 91.5 361 LEU B O 1
ATOM 5885 N N . LYS B 1 362 ? -10.789 -19.609 3.25 1 89.31 362 LYS B N 1
ATOM 5886 C CA . LYS B 1 362 ? -11.633 -20.531 3.996 1 89.31 362 LYS B CA 1
ATOM 5887 C C . LYS B 1 362 ? -11.242 -20.562 5.473 1 89.31 362 LYS B C 1
ATOM 5889 O O . LYS B 1 362 ? -11.836 -21.297 6.262 1 89.31 362 LYS B O 1
ATOM 5894 N N . ILE B 1 363 ? -10.195 -19.797 5.816 1 85.69 363 ILE B N 1
ATOM 5895 C CA . ILE B 1 363 ? -9.711 -19.641 7.184 1 85.69 363 ILE B CA 1
ATOM 5896 C C . ILE B 1 363 ? -9.523 -18.156 7.488 1 85.69 363 ILE B C 1
ATOM 5898 O O . ILE B 1 363 ? -9.523 -17.328 6.574 1 85.69 363 ILE B O 1
ATOM 5902 N N . PRO B 1 364 ? -9.438 -17.891 8.742 1 84.31 364 PRO B N 1
ATOM 5903 C CA . PRO B 1 364 ? -9.117 -16.5 9.055 1 84.31 364 PRO B CA 1
ATOM 5904 C C . PRO B 1 364 ? -7.809 -16.047 8.414 1 84.31 364 PRO B C 1
ATOM 5906 O O . PRO B 1 364 ? -6.914 -16.859 8.18 1 84.31 364 PRO B O 1
ATOM 5909 N N . ASP B 1 365 ? -7.777 -14.805 8.156 1 81.56 365 ASP B N 1
ATOM 5910 C CA . ASP B 1 365 ? -6.586 -14.227 7.543 1 81.56 365 ASP B CA 1
ATOM 5911 C C . ASP B 1 365 ? -5.328 -14.625 8.305 1 81.56 365 ASP B C 1
ATOM 5913 O O . ASP B 1 365 ? -5.168 -14.281 9.477 1 81.56 365 ASP B O 1
ATOM 5917 N N . TRP B 1 366 ? -4.469 -15.344 7.645 1 75.31 366 TRP B N 1
ATOM 5918 C CA . TRP B 1 366 ? -3.295 -15.93 8.289 1 75.31 366 TRP B CA 1
ATOM 5919 C C . TRP B 1 366 ? -2.049 -15.102 7.996 1 75.31 366 TRP B C 1
ATOM 5921 O O . TRP B 1 366 ? -1.021 -15.258 8.664 1 75.31 366 TRP B O 1
ATOM 5931 N N . TRP B 1 367 ? -2.051 -14.391 7 1 71.69 367 TRP B N 1
ATOM 5932 C CA . TRP B 1 367 ? -0.825 -13.703 6.598 1 71.69 367 TRP B CA 1
ATOM 5933 C C . TRP B 1 367 ? -1.006 -12.195 6.633 1 71.69 367 TRP B C 1
ATOM 5935 O O . TRP B 1 367 ? -0.025 -11.445 6.633 1 71.69 367 TRP B O 1
ATOM 5945 N N . GLY B 1 368 ? -2.219 -11.68 6.637 1 66.31 368 GLY B N 1
ATOM 5946 C CA . GLY B 1 368 ? -2.422 -10.242 6.625 1 66.31 368 GLY B CA 1
ATOM 5947 C C . GLY B 1 368 ? -2.064 -9.578 7.941 1 66.31 368 GLY B C 1
ATOM 5948 O O . GLY B 1 368 ? -1.957 -10.25 8.969 1 66.31 368 GLY B O 1
#

Secondary structure (DSSP, 8-state):
-----GGGTGGGG-----SSPPPPPTTS-HHHHHT-HHHHHHHHTT-TT--GGGT-S----S-GGG-SSEE----HHHHIIIIITT--TTHHHHHHHHHHHHHHHHHHSHHHHHHTTTTEEEE--STTTTTTTGGGGTTSEEEES-STT--TTT--TTT-EE-----SSPP------S-TTTT--EEEEEES----SGGGHHHHHHHHHHTT-TTEEEE-----HHHHHHHHHHHHTEEEEEEE--SSS--HHHHHHHHTTPEEEEE-SS---TTTTT--GGGT-EEE-HHHHHSTTHHHHHHHTS-HHHHHHHHHHHHHHGGGG---SS--TTSHHHHHHHHHHTTHHHHHHHHHHHHH-SSS-S--/-----GGGTGGGG-----SSPPPPPTTS-HHHHHT-HHHHHHHHTT-TT--GGGT-S----S-GGG-SSEE----HHHHIIIIITT--TTHHHHHHHHHHHHHHHHHHSHHHHHHTTTTEEEE--STTTTTTTGGGGTTSEEEES-STT--TTT--TTT-EE-----SSPP------S-TTTT--EEEEEES----SGGGHHHHHHHHHHTT-TTEEEE-----HHHHHHHHHHHHTEEEEEEE--SSS--HHHHHHHHTTPEEEEE-SS---TTTTT--GGGT-EEE-HHHHHSTTHHHHHHHTS-HHHHHHHHHHHHHHGGGG---SS--TTSHHHHHHHHHHTTHHHHHHHHHHHHH-SSS-S--

Organism: Zea mays (NCBI:txid4577)

Foldseek 3Di:
DDDDPCVQAVVLQVDDPDPDLDDRDPVCDDPSQQQCLLSLLVLQARPQPDPCVQQFLDYDDPDPVPDLAAEDSGPQSSLCVRQNVVVDPDSVVSSVVSLVVSLVVLVPDPSCVLQVQQRYEAEQAPLCGSVPCLLSNQNYAYEYCWCQNPDPSRDDLLRYFHAGTAARADFDDPQDDPQQLVQAQAAEEEEEAQDADAQSVLSVLLCVQQPPDPRYHHYYDDPDPVSRVVLLVRLLNYLEYEAGQHNGQDDNVVLSSLSSLHQYEGEGDRGDDGPCVPDPSVQQHHYDYSVQSNPHCRVVVVSVPQDSVSSVRSSVSSNVQSQLRHRDPNDHNNHRSSSRSVSNVVNSVVSVVSSVCVVPDPDPDDPD/DDDDPCVQAVVLQVDDPDPDLDDRDPVCDDPSQQQCLLSLLVLQARPQPDPCVQQFLDYDDPDPVPDLAAEDSGPQSSLCVRQNVVVDPDSVVSSVVSLVVSLVVLVPDPVCVLQVLQRYEYEQAPLCGSVPCLLSNQNYAYEYQWCQNPDPSRDDLLRYFHAGTAARADFDDPQDDPQQLVQAQAAEEEEEAQDADAQSVLSVLLCVQQPPDPRYHHYYDDDDPVSRVVLLVRLLNYLEYEAGQHNGQDDNSVLSSLSSLHQYEGEDDRGDDGPCVPDPSVQQHHYDYSVQSNPHCRVVVVSVPQDSVSSVRSSVSSNVLSQLRHRDPNDHNNHRSSSRSVSNVVNSVVSVVSSVCVVPDPDPDDPD

Nearest PDB structures (foldseek):
  7sch-assembly1_A  TM=6.405E-01  e=1.554E-11  Homo sapiens
  7uqx-assembly1_B  TM=6.891E-01  e=7.822E-10  Homo sapiens
  7sch-assembly1_B  TM=6.769E-01  e=1.572E-09  Homo sapiens
  7scj-assembly1_B  TM=5.807E-01  e=2.289E-09  Homo sapiens
  7uqy-assembly1_B  TM=5.756E-01  e=1.092E-07  Homo sapiens

Solvent-accessible surface area (backbone atoms only — not comparable to full-atom values): 39847 Å² total; per-residue (Å²): 88,59,90,68,65,50,79,46,30,68,54,71,70,70,62,79,88,59,103,58,87,76,74,84,54,81,84,49,46,65,72,57,35,29,35,36,58,45,55,53,51,49,54,54,48,63,60,78,78,65,50,64,89,66,51,47,60,63,74,70,57,90,52,72,88,74,46,86,55,36,40,45,67,40,30,30,28,52,37,27,64,74,27,26,70,79,72,42,85,65,42,28,46,58,35,48,50,53,50,53,51,49,50,52,56,44,66,69,30,69,72,27,58,73,44,64,30,33,47,28,39,41,40,30,35,27,81,64,19,54,69,83,54,48,74,82,53,34,58,24,25,36,32,22,39,55,60,68,79,48,50,77,85,47,43,45,76,78,55,32,41,43,41,73,39,42,46,86,54,74,70,60,82,86,83,75,60,98,48,64,70,76,68,22,75,31,48,36,30,35,74,36,70,32,85,49,50,76,55,6,46,54,38,45,56,44,45,71,70,44,49,84,39,88,48,40,47,66,40,75,40,66,89,42,78,73,40,47,53,51,49,47,53,47,32,57,31,14,53,26,27,58,37,61,23,30,68,33,48,53,62,48,61,54,46,34,24,39,31,31,56,9,32,38,34,36,32,46,68,75,55,62,65,50,59,31,42,80,42,55,59,70,57,32,36,45,72,33,37,61,70,51,54,66,36,83,64,43,50,60,52,55,58,70,62,55,48,70,68,58,51,52,50,18,42,52,48,31,58,69,50,27,56,42,58,39,81,62,86,76,65,46,67,55,15,25,57,30,44,50,38,44,53,52,57,65,28,44,48,62,37,35,28,54,45,38,47,63,72,54,51,78,54,76,84,81,70,119,89,60,90,68,63,50,79,45,30,65,54,72,69,70,64,81,86,59,102,58,87,73,75,82,54,81,85,49,47,65,73,57,36,30,34,38,58,44,55,54,53,50,56,54,48,63,61,81,78,65,51,64,89,66,51,47,60,64,75,69,58,91,52,73,89,75,48,85,55,37,40,46,66,40,31,29,27,53,36,27,63,74,29,24,69,79,74,41,85,66,42,29,48,59,35,47,51,53,50,51,51,49,51,53,56,44,65,70,32,69,72,27,58,71,45,63,29,33,48,26,38,40,41,30,37,27,80,64,19,54,69,87,55,48,75,81,53,35,59,24,26,37,33,20,42,54,61,68,77,50,52,78,84,46,45,45,75,79,56,32,41,42,42,72,39,42,45,86,54,75,70,60,83,84,82,75,59,97,48,64,70,78,69,22,74,30,48,37,29,37,74,36,70,31,87,49,50,77,57,6,46,52,39,48,54,44,43,72,68,43,46,84,40,88,46,39,48,66,41,74,41,65,88,41,79,71,40,46,54,51,49,46,52,47,32,55,31,14,53,25,27,60,37,61,24,30,68,33,48,53,63,50,64,55,46,34,25,38,30,31,56,9,32,38,34,36,32,45,66,76,56,62,65,52,60,31,43,80,42,56,59,72,58,31,36,45,73,33,37,61,69,52,55,68,36,84,63,43,50,60,52,55,59,71,64,55,48,70,67,58,50,51,51,19,42,53,46,31,58,69,50,28,56,41,56,40,80,61,85,76,64,46,66,54,14,26,58,31,44,50,38,44,51,52,56,65,27,44,48,61,38,35,26,52,45,38,48,64,72,54,52,76,52,75,84,82,69,117

pLDDT: mean 91.89, std 9.47, range [53.69, 98.88]